Protein AF-0000000084492775 (afdb_homodimer)

Structure (mmCIF, N/CA/C/O backbone):
data_AF-0000000084492775-model_v1
#
loop_
_entity.id
_entity.type
_entity.pdbx_description
1 polymer 'Aminoglycoside phosphotransferase domain-containing protein'
#
loop_
_atom_site.group_PDB
_atom_site.id
_atom_site.type_symbol
_atom_site.label_atom_id
_atom_site.label_alt_id
_atom_site.label_comp_id
_atom_site.label_asym_id
_atom_site.label_entity_id
_atom_site.label_seq_id
_atom_site.pdbx_PDB_ins_code
_atom_site.Cartn_x
_atom_site.Cartn_y
_atom_site.Cartn_z
_atom_site.occupancy
_atom_site.B_iso_or_equiv
_atom_site.auth_seq_id
_atom_site.auth_comp_id
_atom_site.auth_asym_id
_atom_site.auth_atom_id
_atom_site.pdbx_PDB_model_num
ATOM 1 N N . MET A 1 1 ? -4.109 -15.891 -9.891 1 90.5 1 MET A N 1
ATOM 2 C CA . MET A 1 1 ? -3.865 -14.453 -10.023 1 90.5 1 MET A CA 1
ATOM 3 C C . MET A 1 1 ? -4.355 -13.711 -8.789 1 90.5 1 MET A C 1
ATOM 5 O O . MET A 1 1 ? -5.418 -14.023 -8.242 1 90.5 1 MET A O 1
ATOM 9 N N . LEU A 1 2 ? -3.521 -12.734 -8.383 1 96.19 2 LEU A N 1
ATOM 10 C CA . LEU A 1 2 ? -3.924 -11.898 -7.258 1 96.19 2 LEU A CA 1
ATOM 11 C C . LEU A 1 2 ? -5.008 -10.914 -7.676 1 96.19 2 LEU A C 1
ATOM 13 O O . LEU A 1 2 ? -5.168 -10.625 -8.867 1 96.19 2 LEU A O 1
ATOM 17 N N . LYS A 1 3 ? -5.781 -10.477 -6.715 1 97.31 3 LYS A N 1
ATOM 18 C CA . LYS A 1 3 ? -6.645 -9.328 -6.98 1 97.31 3 LYS A CA 1
ATOM 19 C C . LYS A 1 3 ? -5.844 -8.156 -7.531 1 97.31 3 LYS A C 1
ATOM 21 O O . LYS A 1 3 ? -4.703 -7.93 -7.129 1 97.31 3 LYS A O 1
ATOM 26 N N . LEU A 1 4 ? -6.473 -7.348 -8.328 1 97.38 4 LEU A N 1
ATOM 27 C CA . LEU A 1 4 ? -5.797 -6.281 -9.062 1 97.38 4 LEU A CA 1
ATOM 28 C C . LEU A 1 4 ? -5.141 -5.293 -8.102 1 97.38 4 LEU A C 1
ATOM 30 O O . LEU A 1 4 ? -4.086 -4.73 -8.406 1 97.38 4 LEU A O 1
ATOM 34 N N . LYS A 1 5 ? -5.707 -5.078 -6.941 1 97 5 LYS A N 1
ATOM 35 C CA . LYS A 1 5 ? -5.188 -4.109 -5.98 1 97 5 LYS A CA 1
ATOM 36 C C . LYS A 1 5 ? -3.789 -4.5 -5.508 1 97 5 LYS A C 1
ATOM 38 O O . LYS A 1 5 ? -3.031 -3.652 -5.031 1 97 5 LYS A O 1
ATOM 43 N N . TYR A 1 6 ? -3.387 -5.77 -5.695 1 97.75 6 TYR A N 1
ATOM 44 C CA . TYR A 1 6 ? -2.098 -6.258 -5.215 1 97.75 6 TYR A CA 1
ATOM 45 C C . TYR A 1 6 ? -1.066 -6.27 -6.336 1 97.75 6 TYR A C 1
ATOM 47 O O . TYR A 1 6 ? 0.068 -6.711 -6.145 1 97.75 6 TYR A O 1
ATOM 55 N N . LEU A 1 7 ? -1.452 -5.766 -7.52 1 97.56 7 LEU A N 1
ATOM 56 C CA . LEU A 1 7 ? -0.559 -5.855 -8.672 1 97.56 7 LEU A CA 1
ATOM 57 C C . LEU A 1 7 ? 0.325 -4.617 -8.766 1 97.56 7 LEU A C 1
ATOM 59 O O . LEU A 1 7 ? 1.225 -4.555 -9.609 1 97.56 7 LEU A O 1
ATOM 63 N N . PHE A 1 8 ? 0.12 -3.615 -7.875 1 97 8 PHE A N 1
ATOM 64 C CA . PHE A 1 8 ? 0.961 -2.426 -7.863 1 97 8 PHE A CA 1
ATOM 65 C C . PHE A 1 8 ? 2.322 -2.73 -7.246 1 97 8 PHE A C 1
ATOM 67 O O . PHE A 1 8 ? 2.404 -3.395 -6.211 1 97 8 PHE A O 1
ATOM 74 N N . ASP A 1 9 ? 3.393 -2.217 -7.93 1 96.19 9 ASP A N 1
ATOM 75 C CA . ASP A 1 9 ? 4.738 -2.336 -7.379 1 96.19 9 ASP A CA 1
ATOM 76 C C . ASP A 1 9 ? 4.828 -1.68 -6.004 1 96.19 9 ASP A C 1
ATOM 78 O O . ASP A 1 9 ? 4.234 -0.624 -5.773 1 96.19 9 ASP A O 1
ATOM 82 N N . ASN A 1 10 ? 5.473 -2.318 -5.078 1 97.06 10 ASN A N 1
ATOM 83 C CA . ASN A 1 10 ? 5.699 -1.801 -3.732 1 97.06 10 ASN A CA 1
ATOM 84 C C . ASN A 1 10 ? 7.094 -2.15 -3.223 1 97.06 10 ASN A C 1
ATOM 86 O O . ASN A 1 10 ? 7.27 -3.133 -2.498 1 97.06 10 ASN A O 1
ATOM 90 N N . VAL A 1 11 ? 8.016 -1.313 -3.486 1 97 11 VAL A N 1
ATOM 91 C CA . VAL A 1 11 ? 9.422 -1.549 -3.186 1 97 11 VAL A CA 1
ATOM 92 C C . VAL A 1 11 ? 9.633 -1.569 -1.672 1 97 11 VAL A C 1
ATOM 94 O O . VAL A 1 11 ? 10.406 -2.381 -1.156 1 97 11 VAL A O 1
ATOM 97 N N . ASN A 1 12 ? 8.93 -0.691 -0.939 1 97.38 12 ASN A N 1
ATOM 98 C CA . ASN A 1 12 ? 9.055 -0.641 0.513 1 97.38 12 ASN A CA 1
ATOM 99 C C . ASN A 1 12 ? 8.625 -1.954 1.159 1 97.38 12 ASN A C 1
ATOM 101 O O . ASN A 1 12 ? 9.289 -2.451 2.07 1 97.38 12 ASN A O 1
ATOM 105 N N . LEU A 1 13 ? 7.539 -2.473 0.692 1 98.25 13 LEU A N 1
ATOM 106 C CA . LEU A 1 13 ? 7.051 -3.758 1.185 1 98.25 13 LEU A CA 1
ATOM 107 C C . LEU A 1 13 ? 8.055 -4.867 0.896 1 98.25 13 LEU A C 1
ATOM 109 O O . LEU A 1 13 ? 8.398 -5.648 1.785 1 98.25 13 LEU A O 1
ATOM 113 N N . ALA A 1 14 ? 8.523 -4.926 -0.384 1 98.62 14 ALA A N 1
ATOM 114 C CA . ALA A 1 14 ? 9.484 -5.953 -0.783 1 98.62 14 ALA A CA 1
ATOM 115 C C . ALA A 1 14 ? 10.742 -5.895 0.078 1 98.62 14 ALA A C 1
ATOM 117 O O . ALA A 1 14 ? 11.25 -6.93 0.52 1 98.62 14 ALA A O 1
ATOM 118 N N . GLU A 1 15 ? 11.195 -4.695 0.324 1 98.31 15 GLU A N 1
ATOM 119 C CA . GLU A 1 15 ? 12.406 -4.527 1.116 1 98.31 15 GLU A CA 1
ATOM 120 C C . GLU A 1 15 ? 12.195 -4.973 2.559 1 98.31 15 GLU A C 1
ATOM 122 O O . GLU A 1 15 ? 13.062 -5.613 3.152 1 98.31 15 GLU A O 1
ATOM 127 N N . MET A 1 16 ? 11.078 -4.613 3.123 1 98.25 16 MET A N 1
ATOM 128 C CA . MET A 1 16 ? 10.781 -5.016 4.496 1 98.25 16 MET A CA 1
ATOM 129 C C . MET A 1 16 ? 10.719 -6.535 4.617 1 98.25 16 MET A C 1
ATOM 131 O O . MET A 1 16 ? 11.242 -7.105 5.57 1 98.25 16 MET A O 1
ATOM 135 N N . LEU A 1 17 ? 10.094 -7.168 3.65 1 98.75 17 LEU A N 1
ATOM 136 C CA . LEU A 1 17 ? 10.008 -8.625 3.662 1 98.75 17 LEU A CA 1
ATOM 137 C C . LEU A 1 17 ? 11.391 -9.25 3.469 1 98.75 17 LEU A C 1
ATOM 139 O O . LEU A 1 17 ? 11.742 -10.203 4.16 1 98.75 17 LEU A O 1
ATOM 143 N N . LEU A 1 18 ? 12.172 -8.711 2.504 1 98.69 18 LEU A N 1
ATOM 144 C CA . LEU A 1 18 ? 13.5 -9.219 2.201 1 98.69 18 LEU A CA 1
ATOM 145 C C . LEU A 1 18 ? 14.406 -9.156 3.43 1 98.69 18 LEU A C 1
ATOM 147 O O . LEU A 1 18 ? 15.328 -9.953 3.57 1 98.69 18 LEU A O 1
ATOM 151 N N . GLY A 1 19 ? 14.062 -8.203 4.355 1 98.38 19 GLY A N 1
ATOM 152 C CA . GLY A 1 19 ? 14.852 -8.023 5.559 1 98.38 19 GLY A CA 1
ATOM 153 C C . GLY A 1 19 ? 14.938 -9.266 6.418 1 98.38 19 GLY A C 1
ATOM 154 O O . GLY A 1 19 ? 15.789 -9.367 7.301 1 98.38 19 GLY A O 1
ATOM 155 N N . ASN A 1 20 ? 14.117 -10.234 6.199 1 98.62 20 ASN A N 1
ATOM 156 C CA . ASN A 1 20 ? 14.133 -11.492 6.941 1 98.62 20 ASN A CA 1
ATOM 157 C C . ASN A 1 20 ? 15.234 -12.43 6.441 1 98.62 20 ASN A C 1
ATOM 159 O O . ASN A 1 20 ? 15.5 -13.461 7.055 1 98.62 20 ASN A O 1
ATOM 163 N N . TRP A 1 21 ? 15.875 -12.117 5.293 1 98.62 21 TRP A N 1
ATOM 164 C CA . TRP A 1 21 ? 16.969 -12.891 4.715 1 98.62 21 TRP A CA 1
ATOM 165 C C . TRP A 1 21 ? 18.219 -12.031 4.582 1 98.62 21 TRP A C 1
ATOM 167 O O . TRP A 1 21 ? 18.172 -10.812 4.715 1 98.62 21 TRP A O 1
ATOM 177 N N . GLU A 1 22 ? 19.375 -12.727 4.395 1 97.38 22 GLU A N 1
ATOM 178 C CA . GLU A 1 22 ? 20.609 -12.023 4.027 1 97.38 22 GLU A CA 1
ATOM 179 C C . GLU A 1 22 ? 20.562 -11.57 2.568 1 97.38 22 GLU A C 1
ATOM 181 O O . GLU A 1 22 ? 20.078 -12.305 1.702 1 97.38 22 GLU A O 1
ATOM 186 N N . TYR A 1 23 ? 21 -10.367 2.359 1 98.19 23 TYR A N 1
ATOM 187 C CA . TYR A 1 23 ? 21.031 -9.883 0.984 1 98.19 23 TYR A CA 1
ATOM 188 C C . TYR A 1 23 ? 22.062 -8.773 0.82 1 98.19 23 TYR A C 1
ATOM 190 O O . TYR A 1 23 ? 22.484 -8.148 1.801 1 98.19 23 TYR A O 1
ATOM 198 N N . ASP A 1 24 ? 22.516 -8.586 -0.399 1 97.94 24 ASP A N 1
ATOM 199 C CA . ASP A 1 24 ? 23.406 -7.477 -0.746 1 97.94 24 ASP A CA 1
ATOM 200 C C . ASP A 1 24 ? 22.609 -6.172 -0.868 1 97.94 24 ASP A C 1
ATOM 202 O O . ASP A 1 24 ? 21.797 -6.016 -1.776 1 97.94 24 ASP A O 1
ATOM 206 N N . LYS A 1 25 ? 22.938 -5.199 -0.081 1 94.25 25 LYS A N 1
ATOM 207 C CA . LYS A 1 25 ? 22.156 -3.967 0.002 1 94.25 25 LYS A CA 1
ATOM 208 C C . LYS A 1 25 ? 22.047 -3.293 -1.363 1 94.25 25 LYS A C 1
ATOM 210 O O . LYS A 1 25 ? 21.016 -2.719 -1.695 1 94.25 25 LYS A O 1
ATOM 215 N N . GLU A 1 26 ? 23.047 -3.367 -2.141 1 94.69 26 GLU A N 1
ATOM 216 C CA . GLU A 1 26 ? 23.078 -2.717 -3.447 1 94.69 26 GLU A CA 1
ATOM 217 C C . GLU A 1 26 ? 22.141 -3.404 -4.43 1 94.69 26 GLU A C 1
ATOM 219 O O . GLU A 1 26 ? 21.797 -2.834 -5.465 1 94.69 26 GLU A O 1
ATOM 224 N N . SER A 1 27 ? 21.719 -4.598 -4.082 1 95.25 27 SER A N 1
ATOM 225 C CA . SER A 1 27 ? 20.938 -5.383 -5.035 1 95.25 27 SER A CA 1
ATOM 226 C C . SER A 1 27 ? 19.484 -4.945 -5.047 1 95.25 27 SER A C 1
ATOM 228 O O . SER A 1 27 ? 18.688 -5.449 -5.844 1 95.25 27 SER A O 1
ATOM 230 N N . ILE A 1 28 ? 19.109 -3.998 -4.234 1 94.25 28 ILE A N 1
ATOM 231 C CA . ILE A 1 28 ? 17.75 -3.463 -4.207 1 94.25 28 ILE A CA 1
ATOM 232 C C . ILE A 1 28 ? 17.406 -2.85 -5.562 1 94.25 28 ILE A C 1
ATOM 234 O O . ILE A 1 28 ? 16.234 -2.82 -5.961 1 94.25 28 ILE A O 1
ATOM 238 N N . ASP A 1 29 ? 18.391 -2.42 -6.273 1 94.75 29 ASP A N 1
ATOM 239 C CA . ASP A 1 29 ? 18.203 -1.858 -7.609 1 94.75 29 ASP A CA 1
ATOM 240 C C . ASP A 1 29 ? 17.578 -2.883 -8.547 1 94.75 29 ASP A C 1
ATOM 242 O O . ASP A 1 29 ? 16.953 -2.516 -9.547 1 94.75 29 ASP A O 1
ATOM 246 N N . LEU A 1 30 ? 17.703 -4.141 -8.242 1 96.06 30 LEU A N 1
ATOM 247 C CA . LEU A 1 30 ? 17.172 -5.215 -9.078 1 96.06 30 LEU A CA 1
ATOM 248 C C . LEU A 1 30 ? 15.664 -5.336 -8.922 1 96.06 30 LEU A C 1
ATOM 250 O O . LEU A 1 30 ? 15.008 -6.008 -9.719 1 96.06 30 LEU A O 1
ATOM 254 N N . PHE A 1 31 ? 15.086 -4.578 -7.965 1 96.69 31 PHE A N 1
ATOM 255 C CA . PHE A 1 31 ? 13.648 -4.645 -7.727 1 96.69 31 PHE A CA 1
ATOM 256 C C . PHE A 1 31 ? 12.875 -4.09 -8.914 1 96.69 31 PHE A C 1
ATOM 258 O O . PHE A 1 31 ? 11.68 -4.352 -9.062 1 96.69 31 PHE A O 1
ATOM 265 N N . LYS A 1 32 ? 13.578 -3.316 -9.75 1 95.06 32 LYS A N 1
ATOM 266 C CA . LYS A 1 32 ? 12.922 -2.768 -10.93 1 95.06 32 LYS A CA 1
ATOM 267 C C . LYS A 1 32 ? 12.5 -3.877 -11.891 1 95.06 32 LYS A C 1
ATOM 269 O O . LYS A 1 32 ? 11.641 -3.672 -12.75 1 95.06 32 LYS A O 1
ATOM 274 N N . TYR A 1 33 ? 13.008 -5.113 -11.75 1 95.81 33 TYR A N 1
ATOM 275 C CA . TYR A 1 33 ? 12.695 -6.242 -12.617 1 95.81 33 TYR A CA 1
ATOM 276 C C . TYR A 1 33 ? 11.648 -7.145 -11.977 1 95.81 33 TYR A C 1
ATOM 278 O O . TYR A 1 33 ? 11.594 -8.344 -12.266 1 95.81 33 TYR A O 1
ATOM 286 N N . TYR A 1 34 ? 10.828 -6.574 -11.172 1 96.69 34 TYR A N 1
ATOM 287 C CA . TYR A 1 34 ? 9.789 -7.332 -10.484 1 96.69 34 TYR A CA 1
ATOM 288 C C . TYR A 1 34 ? 8.742 -7.836 -11.469 1 96.69 34 TYR A C 1
ATOM 290 O O . TYR A 1 34 ? 8.617 -7.316 -12.578 1 96.69 34 TYR A O 1
ATOM 298 N N . ARG A 1 35 ? 8.031 -8.914 -11.07 1 95.94 35 ARG A N 1
ATOM 299 C CA . ARG A 1 35 ? 6.848 -9.445 -11.734 1 95.94 35 ARG A CA 1
ATOM 300 C C . ARG A 1 35 ? 5.773 -9.812 -10.711 1 95.94 35 ARG A C 1
ATOM 302 O O . ARG A 1 35 ? 6.074 -10.398 -9.672 1 95.94 35 ARG A O 1
ATOM 309 N N . ILE A 1 36 ? 4.543 -9.422 -11.055 1 96.38 36 ILE A N 1
ATOM 310 C CA . ILE A 1 36 ? 3.455 -9.766 -10.141 1 96.38 36 ILE A CA 1
ATOM 311 C C . ILE A 1 36 ? 2.301 -10.383 -10.922 1 96.38 36 ILE A C 1
ATOM 313 O O . ILE A 1 36 ? 1.836 -9.812 -11.914 1 96.38 36 ILE A O 1
ATOM 317 N N . SER A 1 37 ? 1.854 -11.516 -10.5 1 94.75 37 SER A N 1
ATOM 318 C CA . SER A 1 37 ? 0.675 -12.211 -11 1 94.75 37 SER A CA 1
ATOM 319 C C . SER A 1 37 ? -0.037 -12.969 -9.883 1 94.75 37 SER A C 1
ATOM 321 O O . SER A 1 37 ? -0.716 -12.359 -9.047 1 94.75 37 SER A O 1
ATOM 323 N N . SER A 1 38 ? 0.322 -14.281 -9.734 1 95.5 38 SER A N 1
ATOM 324 C CA . SER A 1 38 ? -0.216 -15.023 -8.602 1 95.5 38 SER A CA 1
ATOM 325 C C . SER A 1 38 ? 0.581 -14.742 -7.328 1 95.5 38 SER A C 1
ATOM 327 O O . SER A 1 38 ? 0.081 -14.938 -6.219 1 95.5 38 SER A O 1
ATOM 329 N N . ASN A 1 39 ? 1.791 -14.375 -7.531 1 97.56 39 ASN A N 1
ATOM 330 C CA . ASN A 1 39 ? 2.715 -13.891 -6.512 1 97.56 39 ASN A CA 1
ATOM 331 C C . ASN A 1 39 ? 3.52 -12.695 -7.004 1 97.56 39 ASN A C 1
ATOM 333 O O . ASN A 1 39 ? 3.617 -12.461 -8.211 1 97.56 39 ASN A O 1
ATOM 337 N N . ALA A 1 40 ? 3.969 -11.953 -6.062 1 98.5 40 ALA A N 1
ATOM 338 C CA . ALA A 1 40 ? 4.988 -10.961 -6.395 1 98.5 40 ALA A CA 1
ATOM 339 C C . ALA A 1 40 ? 6.387 -11.57 -6.332 1 98.5 40 ALA A C 1
ATOM 341 O O . ALA A 1 40 ? 6.734 -12.242 -5.363 1 98.5 40 ALA A O 1
ATOM 342 N N . ILE A 1 41 ? 7.117 -11.328 -7.383 1 98.38 41 ILE A N 1
ATOM 343 C CA . ILE A 1 41 ? 8.477 -11.852 -7.457 1 98.38 41 ILE A CA 1
ATOM 344 C C . ILE A 1 41 ? 9.461 -10.695 -7.656 1 98.38 41 ILE A C 1
ATOM 346 O O . ILE A 1 41 ? 9.344 -9.93 -8.617 1 98.38 41 ILE A O 1
ATOM 350 N N . TYR A 1 42 ? 10.414 -10.578 -6.734 1 98.62 42 TYR A N 1
ATOM 351 C CA . TYR A 1 42 ? 11.445 -9.547 -6.801 1 98.62 42 TYR A CA 1
ATOM 352 C C . TYR A 1 42 ? 12.836 -10.172 -6.777 1 98.62 42 TYR A C 1
ATOM 354 O O . TYR A 1 42 ? 13.219 -10.828 -5.805 1 98.62 42 TYR A O 1
ATOM 362 N N . PRO A 1 43 ? 13.672 -9.977 -7.812 1 98.5 43 PRO A N 1
ATOM 363 C CA . PRO A 1 43 ? 15.039 -10.492 -7.793 1 98.5 43 PRO A CA 1
ATOM 364 C C . PRO A 1 43 ? 15.969 -9.664 -6.906 1 98.5 43 PRO A C 1
ATOM 366 O O . PRO A 1 43 ? 15.781 -8.453 -6.773 1 98.5 43 PRO A O 1
ATOM 369 N N . PHE A 1 44 ? 16.875 -10.32 -6.328 1 98.5 44 PHE A N 1
ATOM 370 C CA . PHE A 1 44 ? 17.922 -9.688 -5.547 1 98.5 44 PHE A CA 1
ATOM 371 C C . PHE A 1 44 ? 19.188 -10.555 -5.531 1 98.5 44 PHE A C 1
ATOM 373 O O . PHE A 1 44 ? 19.219 -11.609 -6.172 1 98.5 44 PHE A O 1
ATOM 380 N N . GLN A 1 45 ? 20.25 -10.07 -4.891 1 98.5 45 GLN A N 1
ATOM 381 C CA . GLN A 1 45 ? 21.469 -10.852 -4.777 1 98.5 45 GLN A CA 1
ATOM 382 C C . GLN A 1 45 ? 21.859 -11.07 -3.314 1 98.5 45 GLN A C 1
ATOM 384 O O . GLN A 1 45 ? 21.625 -10.195 -2.473 1 98.5 45 GLN A O 1
ATOM 389 N N . ALA A 1 46 ? 22.281 -12.156 -3.023 1 97.81 46 ALA A N 1
ATOM 390 C CA . ALA A 1 46 ? 22.922 -12.508 -1.758 1 97.81 46 ALA A CA 1
ATOM 391 C C . ALA A 1 46 ? 24.297 -13.141 -1.993 1 97.81 46 ALA A C 1
ATOM 393 O O . ALA A 1 46 ? 24.391 -14.211 -2.598 1 97.81 46 ALA A O 1
ATOM 394 N N . ARG A 1 47 ? 25.422 -12.516 -1.549 1 96.25 47 ARG A N 1
ATOM 395 C CA . ARG A 1 47 ? 26.797 -12.953 -1.761 1 96.25 47 ARG A CA 1
ATOM 396 C C . ARG A 1 47 ? 27.094 -13.117 -3.246 1 96.25 47 ARG A C 1
ATOM 398 O O . ARG A 1 47 ? 27.641 -14.141 -3.666 1 96.25 47 ARG A O 1
ATOM 405 N N . GLY A 1 48 ? 26.422 -12.242 -4.004 1 96 48 GLY A N 1
ATOM 406 C CA . GLY A 1 48 ? 26.703 -12.188 -5.43 1 96 48 GLY A CA 1
ATOM 407 C C . GLY A 1 48 ? 25.844 -13.125 -6.25 1 96 48 GLY A C 1
ATOM 408 O O . GLY A 1 48 ? 25.938 -13.148 -7.477 1 96 48 GLY A O 1
ATOM 409 N N . LYS A 1 49 ? 25.016 -13.875 -5.645 1 97.12 49 LYS A N 1
ATOM 410 C CA . LYS A 1 49 ? 24.172 -14.82 -6.363 1 97.12 49 LYS A CA 1
ATOM 411 C C . LYS A 1 49 ? 22.719 -14.328 -6.418 1 97.12 49 LYS A C 1
ATOM 413 O O . LYS A 1 49 ? 22.188 -13.836 -5.422 1 97.12 49 LYS A O 1
ATOM 418 N N . THR A 1 50 ? 22.172 -14.523 -7.578 1 97.25 50 THR A N 1
ATOM 419 C CA . THR A 1 50 ? 20.797 -14.055 -7.777 1 97.25 50 THR A CA 1
ATOM 420 C C . THR A 1 50 ? 19.797 -14.992 -7.105 1 97.25 50 THR A C 1
ATOM 422 O O . THR A 1 50 ? 19.906 -16.219 -7.23 1 97.25 50 THR A O 1
ATOM 425 N N . GLN A 1 51 ? 18.922 -14.414 -6.379 1 98.25 51 GLN A N 1
ATOM 426 C CA . GLN A 1 51 ? 17.812 -15.102 -5.723 1 98.25 51 GLN A CA 1
ATOM 427 C C . GLN A 1 51 ? 16.484 -14.375 -5.965 1 98.25 51 GLN A C 1
ATOM 429 O O . GLN A 1 51 ? 16.469 -13.273 -6.516 1 98.25 51 GLN A O 1
ATOM 434 N N . MET A 1 52 ? 15.383 -15.047 -5.707 1 98.44 52 MET A N 1
ATOM 435 C CA . MET A 1 52 ? 14.055 -14.508 -5.973 1 98.44 52 MET A CA 1
ATOM 436 C C . MET A 1 52 ? 13.234 -14.438 -4.691 1 98.44 52 MET A C 1
ATOM 438 O O . MET A 1 52 ? 13 -15.453 -4.043 1 98.44 52 MET A O 1
ATOM 442 N N . LEU A 1 53 ? 12.828 -13.219 -4.328 1 98.81 53 LEU A N 1
ATOM 443 C CA . LEU A 1 53 ? 11.859 -13.039 -3.256 1 98.81 53 LEU A CA 1
ATOM 444 C C . LEU A 1 53 ? 10.438 -13.211 -3.781 1 98.81 53 LEU A C 1
ATOM 446 O O . LEU A 1 53 ? 10.031 -12.523 -4.723 1 98.81 53 LEU A O 1
ATOM 450 N N . ARG A 1 54 ? 9.727 -14.148 -3.258 1 98.81 54 ARG A N 1
ATOM 451 C CA . ARG A 1 54 ? 8.32 -14.375 -3.596 1 98.81 54 ARG A CA 1
ATOM 452 C C . ARG A 1 54 ? 7.414 -14.07 -2.408 1 98.81 54 ARG A C 1
ATOM 454 O O . ARG A 1 54 ? 7.672 -14.523 -1.293 1 98.81 54 ARG A O 1
ATOM 461 N N . PHE A 1 55 ? 6.402 -13.227 -2.637 1 98.81 55 PHE A N 1
ATOM 462 C CA . PHE A 1 55 ? 5.484 -13 -1.528 1 98.81 55 PHE A CA 1
ATOM 463 C C . PHE A 1 55 ? 4.07 -12.742 -2.041 1 98.81 55 PHE A C 1
ATOM 465 O O . PHE A 1 55 ? 3.879 -12.43 -3.217 1 98.81 55 PHE A O 1
ATOM 472 N N . SER A 1 56 ? 3.088 -12.938 -1.205 1 98.69 56 SER A N 1
ATOM 473 C CA . SER A 1 56 ? 1.67 -12.711 -1.472 1 98.69 56 SER A CA 1
ATOM 474 C C . SER A 1 56 ? 0.916 -12.359 -0.194 1 98.69 56 SER A C 1
ATOM 476 O O . SER A 1 56 ? 1.325 -12.75 0.902 1 98.69 56 SER A O 1
ATOM 478 N N . PRO A 1 57 ? -0.152 -11.602 -0.352 1 98.38 57 PRO A N 1
ATOM 479 C CA . PRO A 1 57 ? -0.975 -11.352 0.834 1 98.38 57 PRO A CA 1
ATOM 480 C C . PRO A 1 57 ? -1.556 -12.633 1.429 1 98.38 57 PRO A C 1
ATOM 482 O O . PRO A 1 57 ? -1.976 -13.523 0.689 1 98.38 57 PRO A O 1
ATOM 485 N N . LYS A 1 58 ? -1.598 -12.688 2.74 1 97.88 58 LYS A N 1
ATOM 486 C CA . LYS A 1 58 ? -2.123 -13.859 3.432 1 97.88 58 LYS A CA 1
ATOM 487 C C . LYS A 1 58 ? -3.57 -14.133 3.029 1 97.88 58 LYS A C 1
ATOM 489 O O . LYS A 1 58 ? -4.004 -15.289 2.994 1 97.88 58 LYS A O 1
ATOM 494 N N . SER A 1 59 ? -4.246 -13.094 2.703 1 96.5 59 SER A N 1
ATOM 495 C CA . SER A 1 59 ? -5.668 -13.211 2.385 1 96.5 59 SER A CA 1
ATOM 496 C C . SER A 1 59 ? -5.875 -13.891 1.035 1 96.5 59 SER A C 1
ATOM 498 O O . SER A 1 59 ? -6.984 -14.32 0.714 1 96.5 59 SER A O 1
ATOM 500 N N . GLU A 1 60 ? -4.82 -14 0.242 1 97.19 60 GLU A N 1
ATOM 501 C CA . GLU A 1 60 ? -4.941 -14.516 -1.119 1 97.19 60 GLU A CA 1
ATOM 502 C C . GLU A 1 60 ? -4.445 -15.953 -1.212 1 97.19 60 GLU A C 1
ATOM 504 O O . GLU A 1 60 ? -4.496 -16.562 -2.281 1 97.19 60 GLU A O 1
ATOM 509 N N . LYS A 1 61 ? -3.939 -16.5 -0.123 1 97.06 61 LYS A N 1
ATOM 510 C CA . LYS A 1 61 ? -3.311 -17.812 -0.164 1 97.06 61 LYS A CA 1
ATOM 511 C C . LYS A 1 61 ? -3.742 -18.672 1.025 1 97.06 61 LYS A C 1
ATOM 513 O O . LYS A 1 61 ? -4.199 -18.141 2.043 1 97.06 61 LYS A O 1
ATOM 518 N N . TRP A 1 62 ? -3.605 -19.922 0.875 1 95.5 62 TRP A N 1
ATOM 519 C CA . TRP A 1 62 ? -3.723 -20.875 1.974 1 95.5 62 TRP A CA 1
ATOM 520 C C . TRP A 1 62 ? -2.348 -21.328 2.455 1 95.5 62 TRP A C 1
ATOM 522 O O . TRP A 1 62 ? -1.557 -21.875 1.679 1 95.5 62 TRP A O 1
ATOM 532 N N . GLN A 1 63 ? -2.125 -21.156 3.658 1 96.94 63 GLN A N 1
ATOM 533 C CA . GLN A 1 63 ? -0.816 -21.453 4.23 1 96.94 63 GLN A CA 1
ATOM 534 C C . GLN A 1 63 ? -0.442 -22.922 4.008 1 96.94 63 GLN A C 1
ATOM 536 O O . GLN A 1 63 ? 0.695 -23.219 3.641 1 96.94 63 GLN A O 1
ATOM 541 N N . ASP A 1 64 ? -1.403 -23.781 4.199 1 96.62 64 ASP A N 1
ATOM 542 C CA . ASP A 1 64 ? -1.144 -25.203 4.059 1 96.62 64 ASP A CA 1
ATOM 543 C C . ASP A 1 64 ? -0.698 -25.547 2.637 1 96.62 64 ASP A C 1
ATOM 545 O O . ASP A 1 64 ? 0.151 -26.422 2.438 1 96.62 64 ASP A O 1
ATOM 549 N N . ASN A 1 65 ? -1.258 -24.906 1.708 1 97.75 65 ASN A N 1
ATOM 550 C CA . ASN A 1 65 ? -0.869 -25.141 0.32 1 97.75 65 ASN A CA 1
ATOM 551 C C . ASN A 1 65 ? 0.566 -24.688 0.059 1 97.75 65 ASN A C 1
ATOM 553 O O . ASN A 1 65 ? 1.303 -25.359 -0.676 1 97.75 65 ASN A O 1
ATOM 557 N N . ILE A 1 66 ? 0.931 -23.578 0.633 1 98.25 66 ILE A N 1
ATOM 558 C CA . ILE A 1 66 ? 2.289 -23.078 0.446 1 98.25 66 ILE A CA 1
ATOM 559 C C . ILE A 1 66 ? 3.285 -24.047 1.089 1 98.25 66 ILE A C 1
ATOM 561 O O . ILE A 1 66 ? 4.281 -24.422 0.467 1 98.25 66 ILE A O 1
ATOM 565 N N . LEU A 1 67 ? 2.973 -24.438 2.285 1 98 67 LEU A N 1
ATOM 566 C CA . LEU A 1 67 ? 3.861 -25.344 3.004 1 98 67 LEU A CA 1
ATOM 567 C C . LEU A 1 67 ? 3.98 -26.688 2.275 1 98 67 LEU A C 1
ATOM 569 O O . LEU A 1 67 ? 5.066 -27.266 2.209 1 98 67 LEU A O 1
ATOM 573 N N . ALA A 1 68 ? 2.887 -27.141 1.762 1 98.12 68 ALA A N 1
ATOM 574 C CA . ALA A 1 68 ? 2.898 -28.391 1.002 1 98.12 68 ALA A CA 1
ATOM 575 C C . ALA A 1 68 ? 3.754 -28.25 -0.254 1 98.12 68 ALA A C 1
ATOM 577 O O . ALA A 1 68 ? 4.434 -29.203 -0.652 1 98.12 68 ALA A O 1
ATOM 578 N N . GLU A 1 69 ? 3.641 -27.125 -0.912 1 98.19 69 GLU A N 1
ATOM 579 C CA . GLU A 1 69 ? 4.504 -26.844 -2.057 1 98.19 69 GLU A CA 1
ATOM 580 C C . GLU A 1 69 ? 5.977 -26.984 -1.682 1 98.19 69 GLU A C 1
ATOM 582 O O . GLU A 1 69 ? 6.742 -27.656 -2.371 1 98.19 69 GLU A O 1
ATOM 587 N N . LEU A 1 70 ? 6.363 -26.359 -0.622 1 98.12 70 LEU A N 1
ATOM 588 C CA . LEU A 1 70 ? 7.754 -26.359 -0.186 1 98.12 70 LEU A CA 1
ATOM 589 C C . LEU A 1 70 ? 8.211 -27.75 0.201 1 98.12 70 LEU A C 1
ATOM 591 O O . LEU A 1 70 ? 9.352 -28.141 -0.09 1 98.12 70 LEU A O 1
ATOM 595 N N . GLU A 1 71 ? 7.332 -28.484 0.842 1 98 71 GLU A N 1
ATOM 596 C CA . GLU A 1 71 ? 7.641 -29.859 1.216 1 98 71 GLU A CA 1
ATOM 597 C C . GLU A 1 71 ? 7.887 -30.719 -0.017 1 98 71 GLU A C 1
ATOM 599 O O . GLU A 1 71 ? 8.812 -31.531 -0.038 1 98 71 GLU A O 1
ATOM 604 N N . PHE A 1 72 ? 7.086 -30.562 -0.998 1 98.31 72 PHE A N 1
ATOM 605 C CA . PHE A 1 72 ? 7.223 -31.328 -2.229 1 98.31 72 PHE A CA 1
ATOM 606 C C . PHE A 1 72 ? 8.531 -30.984 -2.939 1 98.31 72 PHE A C 1
ATOM 608 O O . PHE A 1 72 ? 9.219 -31.875 -3.439 1 98.31 72 PHE A O 1
ATOM 615 N N . ILE A 1 73 ? 8.828 -29.688 -3.004 1 98.19 73 ILE A N 1
ATOM 616 C CA . ILE A 1 73 ? 10.078 -29.234 -3.611 1 98.19 73 ILE A CA 1
ATOM 617 C C . ILE A 1 73 ? 11.266 -29.875 -2.906 1 98.19 73 ILE A C 1
ATOM 619 O O . ILE A 1 73 ? 12.195 -30.359 -3.561 1 98.19 73 ILE A O 1
ATOM 623 N N . THR A 1 74 ? 11.203 -29.922 -1.624 1 97.25 74 THR A N 1
ATOM 624 C CA . THR A 1 74 ? 12.266 -30.547 -0.84 1 97.25 74 THR A CA 1
ATOM 625 C C . THR A 1 74 ? 12.391 -32.031 -1.186 1 97.25 74 THR A C 1
ATOM 627 O O . THR A 1 74 ? 13.5 -32.531 -1.375 1 97.25 74 THR A O 1
ATOM 630 N N . TYR A 1 75 ? 11.336 -32.719 -1.253 1 98.12 75 TYR A N 1
ATOM 631 C CA . TYR A 1 75 ? 11.312 -34.125 -1.633 1 98.12 75 TYR A CA 1
ATOM 632 C C . TYR A 1 75 ? 11.961 -34.312 -2.994 1 98.12 75 TYR A C 1
ATOM 634 O O . TYR A 1 75 ? 12.836 -35.188 -3.146 1 98.12 75 TYR A O 1
ATOM 642 N N . LEU A 1 76 ? 11.539 -33.5 -3.988 1 98.5 76 LEU A N 1
ATOM 643 C CA . LEU A 1 76 ? 12.078 -33.625 -5.34 1 98.5 76 LEU A CA 1
ATOM 644 C C . LEU A 1 76 ? 13.586 -33.438 -5.344 1 98.5 76 LEU A C 1
ATOM 646 O O . LEU A 1 76 ? 14.305 -34.156 -6.062 1 98.5 76 LEU A O 1
ATOM 650 N N . ARG A 1 77 ? 14.023 -32.562 -4.52 1 97.5 77 ARG A N 1
ATOM 651 C CA . ARG A 1 77 ? 15.461 -32.312 -4.422 1 97.5 77 ARG A CA 1
ATOM 652 C C . ARG A 1 77 ? 16.203 -33.531 -3.889 1 97.5 77 ARG A C 1
ATOM 654 O O . ARG A 1 77 ? 17.281 -33.875 -4.363 1 97.5 77 ARG A O 1
ATOM 661 N N . THR A 1 78 ? 15.633 -34.156 -2.918 1 97.38 78 THR A N 1
ATOM 662 C CA . THR A 1 78 ? 16.266 -35.344 -2.359 1 97.38 78 THR A CA 1
ATOM 663 C C . THR A 1 78 ? 16.375 -36.438 -3.416 1 97.38 78 THR A C 1
ATOM 665 O O . THR A 1 78 ? 17.25 -37.312 -3.322 1 97.38 78 THR A O 1
ATOM 668 N N . LYS A 1 79 ? 15.547 -36.406 -4.402 1 97.94 79 LYS A N 1
ATOM 669 C CA . LYS A 1 79 ? 15.555 -37.406 -5.477 1 97.94 79 LYS A CA 1
ATOM 670 C C . LYS A 1 79 ? 16.375 -36.906 -6.672 1 97.94 79 LYS A C 1
ATOM 672 O O . LYS A 1 79 ? 16.312 -37.5 -7.75 1 97.94 79 LYS A O 1
ATOM 677 N N . LYS A 1 80 ? 17 -35.781 -6.543 1 96.88 80 LYS A N 1
ATOM 678 C CA . LYS A 1 80 ? 17.906 -35.156 -7.527 1 96.88 80 LYS A CA 1
ATOM 679 C C . LYS A 1 80 ? 17.141 -34.75 -8.773 1 96.88 80 LYS A C 1
ATOM 681 O O . LYS A 1 80 ? 17.672 -34.781 -9.883 1 96.88 80 LYS A O 1
ATOM 686 N N . TYR A 1 81 ? 15.867 -34.5 -8.57 1 98 81 TYR A N 1
ATOM 687 C CA . TYR A 1 81 ? 15.078 -33.875 -9.641 1 98 81 TYR A CA 1
ATOM 688 C C . TYR A 1 81 ? 15.422 -32.406 -9.789 1 98 81 TYR A C 1
ATOM 690 O O . TYR A 1 81 ? 15.695 -31.719 -8.797 1 98 81 TYR A O 1
ATOM 698 N N . GLY A 1 82 ? 15.492 -31.906 -11.047 1 97.5 82 GLY A N 1
ATOM 699 C CA . GLY A 1 82 ? 15.773 -30.5 -11.297 1 97.5 82 GLY A CA 1
ATOM 700 C C . GLY A 1 82 ? 14.641 -29.578 -10.875 1 97.5 82 GLY A C 1
ATOM 701 O O . GLY A 1 82 ? 13.633 -29.469 -11.57 1 97.5 82 GLY A O 1
ATOM 702 N N . VAL A 1 83 ? 14.797 -28.891 -9.773 1 97.88 83 VAL A N 1
ATOM 703 C CA . VAL A 1 83 ? 13.766 -28 -9.234 1 97.88 83 VAL A CA 1
ATOM 704 C C . VAL A 1 83 ? 14.422 -26.875 -8.445 1 97.88 83 VAL A C 1
ATOM 706 O O . VAL A 1 83 ? 15.609 -26.953 -8.102 1 97.88 83 VAL A O 1
ATOM 709 N N . LEU A 1 84 ? 13.695 -25.844 -8.227 1 97.12 84 LEU A N 1
ATOM 710 C CA . LEU A 1 84 ? 14.242 -24.719 -7.477 1 97.12 84 LEU A CA 1
ATOM 711 C C . LEU A 1 84 ? 14.461 -25.078 -6.016 1 97.12 84 LEU A C 1
ATOM 713 O O . LEU A 1 84 ? 13.867 -26.047 -5.52 1 97.12 84 LEU A O 1
ATOM 717 N N . GLU A 1 85 ? 15.281 -24.281 -5.398 1 97.38 85 GLU A N 1
ATOM 718 C CA . GLU A 1 85 ? 15.672 -24.516 -4.012 1 97.38 85 GLU A CA 1
ATOM 719 C C . GLU A 1 85 ? 15.297 -23.328 -3.127 1 97.38 85 GLU A C 1
ATOM 721 O O . GLU A 1 85 ? 15.562 -22.172 -3.479 1 97.38 85 GLU A O 1
ATOM 726 N N . THR A 1 86 ? 14.727 -23.656 -2.027 1 97.81 86 THR A N 1
ATOM 727 C CA . THR A 1 86 ? 14.359 -22.609 -1.08 1 97.81 86 THR A CA 1
ATOM 728 C C . THR A 1 86 ? 15.578 -22.156 -0.271 1 97.81 86 THR A C 1
ATOM 730 O O . THR A 1 86 ? 16.5 -22.938 -0.042 1 97.81 86 THR A O 1
ATOM 733 N N . VAL A 1 87 ? 15.562 -20.875 0.096 1 98.25 87 VAL A N 1
ATOM 734 C CA . VAL A 1 87 ? 16.547 -20.312 1.008 1 98.25 87 VAL A CA 1
ATOM 735 C C . VAL A 1 87 ? 15.906 -20.016 2.355 1 98.25 87 VAL A C 1
ATOM 737 O O . VAL A 1 87 ? 14.891 -19.312 2.42 1 98.25 87 VAL A O 1
ATOM 740 N N . VAL A 1 88 ? 16.469 -20.484 3.428 1 98.06 88 VAL A N 1
ATOM 741 C CA . VAL A 1 88 ? 15.867 -20.266 4.742 1 98.06 88 VAL A CA 1
ATOM 742 C C . VAL A 1 88 ? 16.141 -18.828 5.203 1 98.06 88 VAL A C 1
ATOM 744 O O . VAL A 1 88 ? 17.156 -18.25 4.836 1 98.06 88 VAL A O 1
ATOM 747 N N . SER A 1 89 ? 15.273 -18.344 5.934 1 98.44 89 SER A N 1
ATOM 748 C CA . SER A 1 89 ? 15.422 -17 6.512 1 98.44 89 SER A CA 1
ATOM 749 C C . SER A 1 89 ? 16.5 -16.984 7.586 1 98.44 89 SER A C 1
ATOM 751 O O . SER A 1 89 ? 17.078 -18.016 7.914 1 98.44 89 SER A O 1
ATOM 753 N N . LYS A 1 90 ? 16.766 -15.758 8.117 1 98.06 90 LYS A N 1
ATOM 754 C CA . LYS A 1 90 ? 17.719 -15.594 9.211 1 98.06 90 LYS A CA 1
ATOM 755 C C . LYS A 1 90 ? 17.297 -16.422 10.422 1 98.06 90 LYS A C 1
ATOM 757 O O . LYS A 1 90 ? 18.156 -16.906 11.18 1 98.06 90 LYS A O 1
ATOM 762 N N . ASN A 1 91 ? 16.062 -16.703 10.602 1 97.44 91 ASN A N 1
ATOM 763 C CA . ASN A 1 91 ? 15.539 -17.469 11.727 1 97.44 91 ASN A CA 1
ATOM 764 C C . ASN A 1 91 ? 15.336 -18.938 11.344 1 97.44 91 ASN A C 1
ATOM 766 O O . ASN A 1 91 ? 14.688 -19.688 12.078 1 97.44 91 ASN A O 1
ATOM 770 N N . GLY A 1 92 ? 15.664 -19.297 10.125 1 97.62 92 GLY A N 1
ATOM 771 C CA . GLY A 1 92 ? 15.672 -20.703 9.719 1 97.62 92 GLY A CA 1
ATOM 772 C C . GLY A 1 92 ? 14.352 -21.156 9.117 1 97.62 92 GLY A C 1
ATOM 773 O O . GLY A 1 92 ? 14.094 -22.344 9.008 1 97.62 92 GLY A O 1
ATOM 774 N N . GLU A 1 93 ? 13.57 -20.219 8.75 1 97.19 93 GLU A N 1
ATOM 775 C CA . GLU A 1 93 ? 12.25 -20.578 8.227 1 97.19 93 GLU A CA 1
ATOM 776 C C . GLU A 1 93 ? 12.234 -20.516 6.699 1 97.19 93 GLU A C 1
ATOM 778 O O . GLU A 1 93 ? 12.82 -19.625 6.098 1 97.19 93 GLU A O 1
ATOM 783 N N . GLU A 1 94 ? 11.523 -21.484 6.078 1 97.44 94 GLU A N 1
ATOM 784 C CA . GLU A 1 94 ? 11.359 -21.469 4.629 1 97.44 94 GLU A CA 1
ATOM 785 C C . GLU A 1 94 ? 10.219 -20.547 4.215 1 97.44 94 GLU A C 1
ATOM 787 O O . GLU A 1 94 ? 10.227 -20 3.105 1 97.44 94 GLU A O 1
ATOM 792 N N . LEU A 1 95 ? 9.25 -20.453 5.023 1 98.5 95 LEU A N 1
ATOM 793 C CA . LEU A 1 95 ? 8.117 -19.562 4.832 1 98.5 95 LEU A CA 1
ATOM 794 C C . LEU A 1 95 ? 8 -18.562 5.984 1 98.5 95 LEU A C 1
ATOM 796 O O . LEU A 1 95 ? 7.871 -18.969 7.145 1 98.5 95 LEU A O 1
ATOM 800 N N . VAL A 1 96 ? 8.078 -17.312 5.629 1 98.62 96 VAL A N 1
ATOM 801 C CA . VAL A 1 96 ? 7.949 -16.266 6.641 1 98.62 96 VAL A CA 1
ATOM 802 C C . VAL A 1 96 ? 6.539 -15.672 6.594 1 98.62 96 VAL A C 1
ATOM 804 O O . VAL A 1 96 ? 6.016 -15.383 5.516 1 98.62 96 VAL A O 1
ATOM 807 N N . GLU A 1 97 ? 5.898 -15.633 7.703 1 98.25 97 GLU A N 1
ATOM 808 C CA . GLU A 1 97 ? 4.68 -14.844 7.891 1 98.25 97 GLU A CA 1
ATOM 809 C C . GLU A 1 97 ? 4.988 -13.492 8.523 1 98.25 97 GLU A C 1
ATOM 811 O O . GLU A 1 97 ? 5.445 -13.422 9.664 1 98.25 97 GLU A O 1
ATOM 816 N N . ALA A 1 98 ? 4.746 -12.414 7.793 1 98.12 98 ALA A N 1
ATOM 817 C CA . ALA A 1 98 ? 5.168 -11.086 8.25 1 98.12 98 ALA A CA 1
ATOM 818 C C . ALA A 1 98 ? 3.979 -10.141 8.359 1 98.12 98 ALA A C 1
ATOM 820 O O . ALA A 1 98 ? 3.123 -10.102 7.469 1 98.12 98 ALA A O 1
ATOM 821 N N . GLN A 1 99 ? 3.918 -9.469 9.492 1 97.75 99 GLN A N 1
ATOM 822 C CA . GLN A 1 99 ? 3.029 -8.32 9.617 1 97.75 99 GLN A CA 1
ATOM 823 C C . GLN A 1 99 ? 3.697 -7.047 9.102 1 97.75 99 GLN A C 1
ATOM 825 O O . GLN A 1 99 ? 4.84 -6.75 9.453 1 97.75 99 GLN A O 1
ATOM 830 N N . THR A 1 100 ? 3.035 -6.316 8.18 1 98.19 100 THR A N 1
ATOM 831 C CA . THR A 1 100 ? 3.602 -5.121 7.566 1 98.19 100 THR A CA 1
ATOM 832 C C . THR A 1 100 ? 2.596 -3.977 7.586 1 98.19 100 THR A C 1
ATOM 834 O O . THR A 1 100 ? 1.416 -4.184 7.883 1 98.19 100 THR A O 1
ATOM 837 N N . PRO A 1 101 ? 3.064 -2.727 7.277 1 96.88 101 PRO A N 1
ATOM 838 C CA . PRO A 1 101 ? 2.135 -1.602 7.156 1 96.88 101 PRO A CA 1
ATOM 839 C C . PRO A 1 101 ? 1.054 -1.839 6.105 1 96.88 101 PRO A C 1
ATOM 841 O O . PRO A 1 101 ? 0.002 -1.196 6.137 1 96.88 101 PRO A O 1
ATOM 844 N N . TRP A 1 102 ? 1.257 -2.768 5.168 1 97.44 102 TRP A N 1
ATOM 845 C CA . TRP A 1 102 ? 0.343 -2.99 4.055 1 97.44 102 TRP A CA 1
ATOM 846 C C . TRP A 1 102 ? -0.486 -4.25 4.273 1 97.44 102 TRP A C 1
ATOM 848 O O . TRP A 1 102 ? -1.174 -4.715 3.359 1 97.44 102 TRP A O 1
ATOM 858 N N . GLY A 1 103 ? -0.392 -4.832 5.488 1 97 103 GLY A N 1
ATOM 859 C CA . GLY A 1 103 ? -1.106 -6.059 5.805 1 97 103 GLY A CA 1
ATOM 860 C C . GLY A 1 103 ? -0.184 -7.23 6.086 1 97 103 GLY A C 1
ATOM 861 O O . GLY A 1 103 ? 1.025 -7.051 6.246 1 97 103 GLY A O 1
ATOM 862 N N . ASP A 1 104 ? -0.795 -8.391 6.184 1 98.25 104 ASP A N 1
ATOM 863 C CA . ASP A 1 104 ? -0.045 -9.609 6.469 1 98.25 104 ASP A CA 1
ATOM 864 C C . ASP A 1 104 ? 0.339 -10.336 5.18 1 98.25 104 ASP A C 1
ATOM 866 O O . ASP A 1 104 ? -0.477 -10.453 4.262 1 98.25 104 ASP A O 1
ATOM 870 N N . TYR A 1 105 ? 1.593 -10.828 5.18 1 98.81 105 TYR A N 1
ATOM 871 C CA . TYR A 1 105 ? 2.096 -11.438 3.953 1 98.81 105 TYR A CA 1
ATOM 872 C C . TYR A 1 105 ? 2.818 -12.742 4.25 1 98.81 105 TYR A C 1
ATOM 874 O O . TYR A 1 105 ? 3.363 -12.922 5.344 1 98.81 105 TYR A O 1
ATOM 882 N N . PHE A 1 106 ? 2.779 -13.68 3.271 1 98.81 106 PHE A N 1
ATOM 883 C CA . PHE A 1 106 ? 3.695 -14.812 3.186 1 98.81 106 PHE A CA 1
ATOM 884 C C . PHE A 1 106 ? 4.867 -14.492 2.268 1 98.81 106 PHE A C 1
ATOM 886 O O . PHE A 1 106 ? 4.688 -13.883 1.214 1 98.81 106 PHE A O 1
ATOM 893 N N . ALA A 1 107 ? 6.031 -14.906 2.684 1 98.81 107 ALA A N 1
ATOM 894 C CA . ALA A 1 107 ? 7.203 -14.664 1.846 1 98.81 107 ALA A CA 1
ATOM 895 C C . ALA A 1 107 ? 8.156 -15.859 1.871 1 98.81 107 ALA A C 1
ATOM 897 O O . ALA A 1 107 ? 8.32 -16.5 2.908 1 98.81 107 ALA A O 1
ATOM 898 N N . SER A 1 108 ? 8.742 -16.156 0.768 1 98.81 108 SER A N 1
ATOM 899 C CA . SER A 1 108 ? 9.773 -17.172 0.594 1 98.81 108 SER A CA 1
ATOM 900 C C . SER A 1 108 ? 10.852 -16.703 -0.379 1 98.81 108 SER A C 1
ATOM 902 O O . SER A 1 108 ? 10.625 -15.781 -1.164 1 98.81 108 SER A O 1
ATOM 904 N N . VAL A 1 109 ? 11.969 -17.297 -0.287 1 98.81 109 VAL A N 1
ATOM 905 C CA . VAL A 1 109 ? 13.062 -16.984 -1.199 1 98.81 109 VAL A CA 1
ATOM 906 C C . VAL A 1 109 ? 13.555 -18.266 -1.869 1 98.81 109 VAL A C 1
ATOM 908 O O . VAL A 1 109 ? 13.641 -19.312 -1.229 1 98.81 109 VAL A O 1
ATOM 911 N N . PHE A 1 110 ? 13.805 -18.125 -3.145 1 98.69 110 PHE A N 1
ATOM 912 C CA . PHE A 1 110 ? 14.312 -19.25 -3.928 1 98.69 110 PHE A CA 1
ATOM 913 C C . PHE A 1 110 ? 15.609 -18.875 -4.637 1 98.69 110 PHE A C 1
ATOM 915 O O . PHE A 1 110 ? 15.781 -17.719 -5.055 1 98.69 110 PHE A O 1
ATOM 922 N N . LYS A 1 111 ? 16.469 -19.828 -4.789 1 98 111 LYS A N 1
ATOM 923 C CA . LYS A 1 111 ? 17.641 -19.656 -5.648 1 98 111 LYS A CA 1
ATOM 924 C C . LYS A 1 111 ? 17.25 -19.672 -7.121 1 98 111 LYS A C 1
ATOM 926 O O . LYS A 1 111 ? 16.312 -20.375 -7.504 1 98 111 LYS A O 1
ATOM 931 N N . ARG A 1 112 ? 17.938 -18.969 -7.867 1 96.69 112 ARG A N 1
ATOM 932 C CA . ARG A 1 112 ? 17.75 -19.047 -9.312 1 96.69 112 ARG A CA 1
ATOM 933 C C . ARG A 1 112 ? 18.172 -20.406 -9.836 1 96.69 112 ARG A C 1
ATOM 935 O O . ARG A 1 112 ? 19.188 -20.953 -9.406 1 96.69 112 ARG A O 1
ATOM 942 N N . VAL A 1 113 ? 17.438 -20.922 -10.781 1 96.56 113 VAL A N 1
ATOM 943 C CA . VAL A 1 113 ? 17.781 -22.219 -11.344 1 96.56 113 VAL A CA 1
ATOM 944 C C . VAL A 1 113 ? 18.719 -22.031 -12.539 1 96.56 113 VAL A C 1
ATOM 946 O O . VAL A 1 113 ? 18.719 -20.984 -13.172 1 96.56 113 VAL A O 1
ATOM 949 N N . ALA A 1 114 ? 19.438 -23.078 -12.812 1 95.25 114 ALA A N 1
ATOM 950 C CA . ALA A 1 114 ? 20.328 -23.062 -13.969 1 95.25 114 ALA A CA 1
ATOM 951 C C . ALA A 1 114 ? 19.547 -23.234 -15.266 1 95.25 114 ALA A C 1
ATOM 953 O O . ALA A 1 114 ? 18.438 -23.781 -15.258 1 95.25 114 ALA A O 1
ATOM 954 N N . GLY A 1 115 ? 20.141 -22.688 -16.312 1 96.25 115 GLY A N 1
ATOM 955 C CA . GLY A 1 115 ? 19.578 -22.906 -17.625 1 96.25 115 GLY A CA 1
ATOM 956 C C . GLY A 1 115 ? 18.812 -21.703 -18.156 1 96.25 115 GLY A C 1
ATOM 957 O O . GLY A 1 115 ? 18.906 -20.609 -17.594 1 96.25 115 GLY A O 1
ATOM 958 N N . VAL A 1 116 ? 18.188 -22.016 -19.281 1 95.81 116 VAL A N 1
ATOM 959 C CA . VAL A 1 116 ? 17.406 -20.969 -19.938 1 95.81 116 VAL A CA 1
ATOM 960 C C . VAL A 1 116 ? 15.969 -21.438 -20.109 1 95.81 116 VAL A C 1
ATOM 962 O O . VAL A 1 116 ? 15.719 -22.641 -20.312 1 95.81 116 VAL A O 1
ATOM 965 N N . GLN A 1 117 ? 15.07 -20.484 -20.016 1 94.75 117 GLN A N 1
ATOM 966 C CA . GLN A 1 117 ? 13.672 -20.828 -20.234 1 94.75 117 GLN A CA 1
ATOM 967 C C . GLN A 1 117 ? 13.453 -21.484 -21.594 1 94.75 117 GLN A C 1
ATOM 969 O O . GLN A 1 117 ? 14.055 -21.062 -22.578 1 94.75 117 GLN A O 1
ATOM 974 N N . LEU A 1 118 ? 12.594 -22.375 -21.688 1 94 118 LEU A N 1
ATOM 975 C CA . LEU A 1 118 ? 12.375 -23.156 -22.891 1 94 118 LEU A CA 1
ATOM 976 C C . LEU A 1 118 ? 11.984 -22.266 -24.062 1 94 118 LEU A C 1
ATOM 978 O O . LEU A 1 118 ? 12.391 -22.5 -25.203 1 94 118 LEU A O 1
ATOM 982 N N . ASN A 1 119 ? 11.219 -21.25 -23.734 1 88.81 119 ASN A N 1
ATOM 983 C CA . ASN A 1 119 ? 10.719 -20.391 -24.812 1 88.81 119 ASN A CA 1
ATOM 984 C C . ASN A 1 119 ? 11.836 -19.531 -25.406 1 88.81 119 ASN A C 1
ATOM 986 O O . ASN A 1 119 ? 11.633 -18.859 -26.422 1 88.81 119 ASN A O 1
ATOM 990 N N . LYS A 1 120 ? 12.953 -19.578 -24.828 1 90.19 120 LYS A N 1
ATOM 991 C CA . LYS A 1 120 ? 14.102 -18.828 -25.312 1 90.19 120 LYS A CA 1
ATOM 992 C C . LYS A 1 120 ? 15.086 -19.75 -26.047 1 90.19 120 LYS A C 1
ATOM 994 O O . LYS A 1 120 ? 16.125 -19.297 -26.531 1 90.19 120 LYS A O 1
ATOM 999 N N . THR A 1 121 ? 14.773 -21 -26.125 1 93.25 121 THR A N 1
ATOM 1000 C CA . THR A 1 121 ? 15.586 -21.969 -26.859 1 93.25 121 THR A CA 1
ATOM 1001 C C . THR A 1 121 ? 15.062 -22.141 -28.297 1 93.25 121 THR A C 1
ATOM 1003 O O . THR A 1 121 ? 14.109 -21.469 -28.688 1 93.25 121 THR A O 1
ATOM 1006 N N . ASP A 1 122 ? 15.711 -23.031 -29.062 1 92.12 122 ASP A N 1
ATOM 1007 C CA . ASP A 1 122 ? 15.258 -23.281 -30.422 1 92.12 122 ASP A CA 1
ATOM 1008 C C . ASP A 1 122 ? 14.195 -24.375 -30.469 1 92.12 122 ASP A C 1
ATOM 1010 O O . ASP A 1 122 ? 13.742 -24.766 -31.547 1 92.12 122 ASP A O 1
ATOM 1014 N N . LEU A 1 123 ? 13.836 -24.938 -29.344 1 94.38 123 LEU A N 1
ATOM 1015 C CA . LEU A 1 123 ? 12.812 -25.969 -29.234 1 94.38 123 LEU A CA 1
ATOM 1016 C C . LEU A 1 123 ? 13.102 -27.141 -30.188 1 94.38 123 LEU A C 1
ATOM 1018 O O . LEU A 1 123 ? 12.203 -27.641 -30.859 1 94.38 123 LEU A O 1
ATOM 1022 N N . SER A 1 124 ? 14.375 -27.484 -30.203 1 94.31 124 SER A N 1
ATOM 1023 C CA . SER A 1 124 ? 14.766 -28.641 -30.984 1 94.31 124 SER A CA 1
ATOM 1024 C C . SER A 1 124 ? 14.086 -29.906 -30.469 1 94.31 124 SER A C 1
ATOM 1026 O O . SER A 1 124 ? 13.555 -29.922 -29.359 1 94.31 124 SER A O 1
ATOM 1028 N N . ASP A 1 125 ? 14.148 -30.938 -31.25 1 95.88 125 ASP A N 1
ATOM 1029 C CA . ASP A 1 125 ? 13.555 -32.219 -30.859 1 95.88 125 ASP A CA 1
ATOM 1030 C C . ASP A 1 125 ? 14.172 -32.719 -29.562 1 95.88 125 ASP A C 1
ATOM 1032 O O . ASP A 1 125 ? 13.469 -33.281 -28.719 1 95.88 125 ASP A O 1
ATOM 1036 N N . SER A 1 126 ? 15.367 -32.562 -29.5 1 95.88 126 SER A N 1
ATOM 1037 C CA . SER A 1 126 ? 16.062 -33 -28.297 1 95.88 126 SER A CA 1
ATOM 1038 C C . SER A 1 126 ? 15.578 -32.25 -27.062 1 95.88 126 SER A C 1
ATOM 1040 O O . SER A 1 126 ? 15.367 -32.875 -26 1 95.88 126 SER A O 1
ATOM 1042 N N . ILE A 1 127 ? 15.414 -30.969 -27.172 1 96.12 127 ILE A N 1
ATOM 1043 C CA . ILE A 1 127 ? 14.953 -30.156 -26.062 1 96.12 127 ILE A CA 1
ATOM 1044 C C . ILE A 1 127 ? 13.531 -30.547 -25.688 1 96.12 127 ILE A C 1
ATOM 1046 O O . ILE A 1 127 ? 13.211 -30.703 -24.5 1 96.12 127 ILE A O 1
ATOM 1050 N N . ILE A 1 128 ? 12.711 -30.719 -26.719 1 96.81 128 ILE A N 1
ATOM 1051 C CA . ILE A 1 128 ? 11.32 -31.078 -26.484 1 96.81 128 ILE A CA 1
ATOM 1052 C C . ILE A 1 128 ? 11.242 -32.469 -25.859 1 96.81 128 ILE A C 1
ATOM 1054 O O . ILE A 1 128 ? 10.414 -32.719 -24.984 1 96.81 128 ILE A O 1
ATOM 1058 N N . PHE A 1 129 ? 12.109 -33.344 -26.312 1 97.5 129 PHE A N 1
ATOM 1059 C CA . PHE A 1 129 ? 12.195 -34.656 -25.719 1 97.5 129 PHE A CA 1
ATOM 1060 C C . PHE A 1 129 ? 12.516 -34.562 -24.234 1 97.5 129 PHE A C 1
ATOM 1062 O O . PHE A 1 129 ? 11.883 -35.219 -23.406 1 97.5 129 PHE A O 1
ATOM 1069 N N . ASN A 1 130 ? 13.453 -33.75 -23.875 1 97.44 130 ASN A N 1
ATOM 1070 C CA . ASN A 1 130 ? 13.859 -33.594 -22.484 1 97.44 130 ASN A CA 1
ATOM 1071 C C . ASN A 1 130 ? 12.766 -32.906 -21.656 1 97.44 130 ASN A C 1
ATOM 1073 O O . ASN A 1 130 ? 12.617 -33.156 -20.469 1 97.44 130 ASN A O 1
ATOM 1077 N N . TYR A 1 131 ? 12.039 -32.062 -22.344 1 97.38 131 TYR A N 1
ATOM 1078 C CA . TYR A 1 131 ? 10.875 -31.438 -21.734 1 97.38 131 TYR A CA 1
ATOM 1079 C C . TYR A 1 131 ? 9.867 -32.5 -21.297 1 97.38 131 TYR A C 1
ATOM 1081 O O . TYR A 1 131 ? 9.445 -32.5 -20.125 1 97.38 131 TYR A O 1
ATOM 1089 N N . GLY A 1 132 ? 9.531 -33.375 -22.156 1 97.81 132 GLY A N 1
ATOM 1090 C CA . GLY A 1 132 ? 8.648 -34.5 -21.828 1 97.81 132 GLY A CA 1
ATOM 1091 C C . GLY A 1 132 ? 9.227 -35.438 -20.766 1 97.81 132 GLY A C 1
ATOM 1092 O O . GLY A 1 132 ? 8.516 -35.875 -19.859 1 97.81 132 GLY A O 1
ATOM 1093 N N . LYS A 1 133 ? 10.508 -35.688 -20.969 1 98.19 133 LYS A N 1
ATOM 1094 C CA . LYS A 1 133 ? 11.203 -36.562 -20.016 1 98.19 133 LYS A CA 1
ATOM 1095 C C . LYS A 1 133 ? 11.133 -36 -18.594 1 98.19 133 LYS A C 1
ATOM 1097 O O . LYS A 1 133 ? 10.914 -36.75 -17.641 1 98.19 133 LYS A O 1
ATOM 1102 N N . ALA A 1 134 ? 11.336 -34.719 -18.484 1 98.19 134 ALA A N 1
ATOM 1103 C CA . ALA A 1 134 ? 11.273 -34.062 -17.188 1 98.19 134 ALA A CA 1
ATOM 1104 C C . ALA A 1 134 ? 9.891 -34.219 -16.562 1 98.19 134 ALA A C 1
ATOM 1106 O O . ALA A 1 134 ? 9.781 -34.469 -15.352 1 98.19 134 ALA A O 1
ATOM 1107 N N . LEU A 1 135 ? 8.844 -34.094 -17.375 1 98.31 135 LEU A N 1
ATOM 1108 C CA . LEU A 1 135 ? 7.496 -34.25 -16.844 1 98.31 135 LEU A CA 1
ATOM 1109 C C . LEU A 1 135 ? 7.246 -35.688 -16.422 1 98.31 135 LEU A C 1
ATOM 1111 O O . LEU A 1 135 ? 6.656 -35.969 -15.375 1 98.31 135 LEU A O 1
ATOM 1115 N N . GLY A 1 136 ? 7.664 -36.625 -17.266 1 98.12 136 GLY A N 1
ATOM 1116 C CA . GLY A 1 136 ? 7.539 -38 -16.891 1 98.12 136 GLY A CA 1
ATOM 1117 C C . GLY A 1 136 ? 8.195 -38.344 -15.562 1 98.12 136 GLY A C 1
ATOM 1118 O O . GLY A 1 136 ? 7.605 -39.031 -14.727 1 98.12 136 GLY A O 1
ATOM 1119 N N . LYS A 1 137 ? 9.398 -37.875 -15.453 1 98.5 137 LYS A N 1
ATOM 1120 C CA . LYS A 1 137 ? 10.117 -38.094 -14.211 1 98.5 137 LYS A CA 1
ATOM 1121 C C . LYS A 1 137 ? 9.391 -37.5 -13.023 1 98.5 137 LYS A C 1
ATOM 1123 O O . LYS A 1 137 ? 9.344 -38.062 -11.938 1 98.5 137 LYS A O 1
ATOM 1128 N N . LEU A 1 138 ? 8.852 -36.312 -13.18 1 98.56 138 LEU A N 1
ATOM 1129 C CA . LEU A 1 138 ? 8.078 -35.656 -12.125 1 98.56 138 LEU A CA 1
ATOM 1130 C C . LEU A 1 138 ? 6.906 -36.531 -11.703 1 98.56 138 LEU A C 1
ATOM 1132 O O . LEU A 1 138 ? 6.656 -36.719 -10.508 1 98.56 138 LEU A O 1
ATOM 1136 N N . HIS A 1 139 ? 6.199 -37.094 -12.664 1 98.12 139 HIS A N 1
ATOM 1137 C CA . HIS A 1 139 ? 5.043 -37.938 -12.359 1 98.12 139 HIS A CA 1
ATOM 1138 C C . HIS A 1 139 ? 5.469 -39.25 -11.695 1 98.12 139 HIS A C 1
ATOM 1140 O O . HIS A 1 139 ? 4.781 -39.75 -10.805 1 98.12 139 HIS A O 1
ATOM 1146 N N . GLN A 1 140 ? 6.559 -39.781 -12.164 1 98.31 140 GLN A N 1
ATOM 1147 C CA . GLN A 1 140 ? 7.09 -40.969 -11.508 1 98.31 140 GLN A CA 1
ATOM 1148 C C . GLN A 1 140 ? 7.371 -40.688 -10.031 1 98.31 140 GLN A C 1
ATOM 1150 O O . GLN A 1 140 ? 6.957 -41.469 -9.164 1 98.31 140 GLN A O 1
ATOM 1155 N N . LEU A 1 141 ? 8.031 -39.656 -9.766 1 98.38 141 LEU A N 1
ATOM 1156 C CA . LEU A 1 141 ? 8.367 -39.281 -8.391 1 98.38 141 LEU A CA 1
ATOM 1157 C C . LEU A 1 141 ? 7.105 -38.969 -7.598 1 98.38 141 LEU A C 1
ATOM 1159 O O . LEU A 1 141 ? 7.008 -39.312 -6.418 1 98.38 141 LEU A O 1
ATOM 1163 N N . SER A 1 142 ? 6.184 -38.25 -8.258 1 98 142 SER A N 1
ATOM 1164 C CA . SER A 1 142 ? 4.914 -37.938 -7.613 1 98 142 SER A CA 1
ATOM 1165 C C . SER A 1 142 ? 4.168 -39.219 -7.215 1 98 142 SER A C 1
ATOM 1167 O O . SER A 1 142 ? 3.539 -39.25 -6.156 1 98 142 SER A O 1
ATOM 1169 N N . SER A 1 143 ? 4.211 -40.219 -8.047 1 97.19 143 SER A N 1
ATOM 1170 C CA . SER A 1 143 ? 3.49 -41.469 -7.793 1 97.19 143 SER A CA 1
ATOM 1171 C C . SER A 1 143 ? 4.008 -42.156 -6.535 1 97.19 143 SER A C 1
ATOM 1173 O O . SER A 1 143 ? 3.287 -42.938 -5.91 1 97.19 143 SER A O 1
ATOM 1175 N N . GLU A 1 144 ? 5.184 -41.812 -6.172 1 97.12 144 GLU A N 1
ATOM 1176 C CA . GLU A 1 144 ? 5.797 -42.406 -4.996 1 97.12 144 GLU A CA 1
ATOM 1177 C C . GLU A 1 144 ? 5.777 -41.469 -3.803 1 97.12 144 GLU A C 1
ATOM 1179 O O . GLU A 1 144 ? 6.168 -41.844 -2.695 1 97.12 144 GLU A O 1
ATOM 1184 N N . TYR A 1 145 ? 5.324 -40.312 -3.986 1 97.44 145 TYR A N 1
ATOM 1185 C CA . TYR A 1 145 ? 5.402 -39.25 -2.977 1 97.44 145 TYR A CA 1
ATOM 1186 C C . TYR A 1 145 ? 4.262 -39.375 -1.97 1 97.44 145 TYR A C 1
ATOM 1188 O O . TYR A 1 145 ? 3.102 -39.531 -2.354 1 97.44 145 TYR A O 1
ATOM 1196 N N . ASN A 1 146 ? 4.617 -39.312 -0.677 1 95 146 ASN A N 1
ATOM 1197 C CA . ASN A 1 146 ? 3.676 -39.188 0.432 1 95 146 ASN A CA 1
ATOM 1198 C C . ASN A 1 146 ? 3.988 -38 1.32 1 95 146 ASN A C 1
ATOM 1200 O O . ASN A 1 146 ? 5.039 -37.938 1.964 1 95 146 ASN A O 1
ATOM 1204 N N . PRO A 1 147 ? 3.027 -37.094 1.257 1 95.31 147 PRO A N 1
ATOM 1205 C CA . PRO A 1 147 ? 3.291 -35.938 2.129 1 95.31 147 PRO A CA 1
ATOM 1206 C C . PRO A 1 147 ? 3.477 -36.344 3.59 1 95.31 147 PRO A C 1
ATOM 1208 O O . PRO A 1 147 ? 2.795 -37.25 4.078 1 95.31 147 PRO A O 1
ATOM 1211 N N . ILE A 1 148 ? 4.301 -35.531 4.293 1 92.06 148 ILE A N 1
ATOM 1212 C CA . ILE A 1 148 ? 4.578 -35.812 5.695 1 92.06 148 ILE A CA 1
ATOM 1213 C C . ILE A 1 148 ? 3.76 -34.875 6.586 1 92.06 148 ILE A C 1
ATOM 1215 O O . ILE A 1 148 ? 3.08 -35.344 7.512 1 92.06 148 ILE A O 1
ATOM 1219 N N . LYS A 1 149 ? 3.789 -33.625 6.391 1 90.62 149 LYS A N 1
ATOM 1220 C CA . LYS A 1 149 ? 3.184 -32.625 7.289 1 90.62 149 LYS A CA 1
ATOM 1221 C C . LYS A 1 149 ? 1.956 -31.984 6.652 1 90.62 149 LYS A C 1
ATOM 1223 O O . LYS A 1 149 ? 0.911 -31.859 7.297 1 90.62 149 LYS A O 1
ATOM 1228 N N . ASN A 1 150 ? 2.166 -31.594 5.402 1 91.56 150 ASN A N 1
ATOM 1229 C CA . ASN A 1 150 ? 1.127 -30.812 4.73 1 91.56 150 ASN A CA 1
ATOM 1230 C C . ASN A 1 150 ? 0.728 -31.453 3.4 1 91.56 150 ASN A C 1
ATOM 1232 O O . ASN A 1 150 ? 1.582 -31.938 2.664 1 91.56 150 ASN A O 1
ATOM 1236 N N . LYS A 1 151 ? -0.556 -31.375 3.186 1 95 151 LYS A N 1
ATOM 1237 C CA . LYS A 1 151 ? -1.067 -31.922 1.931 1 95 151 LYS A CA 1
ATOM 1238 C C . LYS A 1 151 ? -1.665 -30.812 1.057 1 95 151 LYS A C 1
ATOM 1240 O O . LYS A 1 151 ? -2.389 -29.953 1.55 1 95 151 LYS A O 1
ATOM 1245 N N . ARG A 1 152 ? -1.346 -30.844 -0.221 1 97.62 152 ARG A N 1
ATOM 1246 C CA . ARG A 1 152 ? -1.907 -29.922 -1.194 1 97.62 152 ARG A CA 1
ATOM 1247 C C . ARG A 1 152 ? -3.385 -30.203 -1.436 1 97.62 152 ARG A C 1
ATOM 1249 O O . ARG A 1 152 ? -3.84 -31.344 -1.264 1 97.62 152 ARG A O 1
ATOM 1256 N N . TRP A 1 153 ? -4.082 -29.219 -1.894 1 97.81 153 TRP A N 1
ATOM 1257 C CA . TRP A 1 153 ? -5.484 -29.438 -2.236 1 97.81 153 TRP A CA 1
ATOM 1258 C C . TRP A 1 153 ? -5.609 -30.25 -3.527 1 97.81 153 TRP A C 1
ATOM 1260 O O . TRP A 1 153 ? -4.621 -30.453 -4.234 1 97.81 153 TRP A O 1
ATOM 1270 N N . SER A 1 154 ? -6.77 -30.781 -3.793 1 98.19 154 SER A N 1
ATOM 1271 C CA . SER A 1 154 ? -7.051 -31.609 -4.957 1 98.19 154 SER A CA 1
ATOM 1272 C C . SER A 1 154 ? -7.961 -30.906 -5.945 1 98.19 154 SER A C 1
ATOM 1274 O O . SER A 1 154 ? -8.461 -29.812 -5.664 1 98.19 154 SER A O 1
ATOM 1276 N N . TYR A 1 155 ? -8.156 -31.594 -7.062 1 98.25 155 TYR A N 1
ATOM 1277 C CA . TYR A 1 155 ? -9.078 -31.078 -8.062 1 98.25 155 TYR A CA 1
ATOM 1278 C C . TYR A 1 155 ? -10.453 -30.812 -7.457 1 98.25 155 TYR A C 1
ATOM 1280 O O . TYR A 1 155 ? -11.109 -29.828 -7.777 1 98.25 155 TYR A O 1
ATOM 1288 N N . SER A 1 156 ? -10.867 -31.688 -6.578 1 98.19 156 SER A N 1
ATOM 1289 C CA . SER A 1 156 ? -12.18 -31.547 -5.953 1 98.19 156 SER A CA 1
ATOM 1290 C C . SER A 1 156 ? -12.234 -30.344 -5.035 1 98.19 156 SER A C 1
ATOM 1292 O O . SER A 1 156 ? -13.25 -29.641 -4.973 1 98.19 156 SER A O 1
ATOM 1294 N N . ASP A 1 157 ? -11.164 -30.141 -4.309 1 98.25 157 ASP A N 1
ATOM 1295 C CA . ASP A 1 157 ? -11.07 -28.953 -3.463 1 98.25 157 ASP A CA 1
ATOM 1296 C C . ASP A 1 157 ? -11.141 -27.688 -4.301 1 98.25 157 ASP A C 1
ATOM 1298 O O . ASP A 1 157 ? -11.766 -26.703 -3.891 1 98.25 157 ASP A O 1
ATOM 1302 N N . VAL A 1 158 ? -10.43 -27.672 -5.434 1 98.31 158 VAL A N 1
ATOM 1303 C CA . VAL A 1 158 ? -10.438 -26.516 -6.332 1 98.31 158 VAL A CA 1
ATOM 1304 C C . VAL A 1 158 ? -11.852 -26.266 -6.84 1 98.31 158 VAL A C 1
ATOM 1306 O O . VAL A 1 158 ? -12.312 -25.125 -6.871 1 98.31 158 VAL A O 1
ATOM 1309 N N . LEU A 1 159 ? -12.523 -27.328 -7.246 1 98.56 159 LEU A N 1
ATOM 1310 C CA . LEU A 1 159 ? -13.883 -27.172 -7.742 1 98.56 159 LEU A CA 1
ATOM 1311 C C . LEU A 1 159 ? -14.812 -26.672 -6.641 1 98.56 159 LEU A C 1
ATOM 1313 O O . LEU A 1 159 ? -15.711 -25.875 -6.898 1 98.56 159 LEU A O 1
ATOM 1317 N N . ASN A 1 160 ? -14.617 -27.109 -5.441 1 98.25 160 ASN A N 1
ATOM 1318 C CA . ASN A 1 160 ? -15.367 -26.594 -4.309 1 98.25 160 ASN A CA 1
ATOM 1319 C C . ASN A 1 160 ? -15.086 -25.109 -4.094 1 98.25 160 ASN A C 1
ATOM 1321 O O . ASN A 1 160 ? -16 -24.328 -3.807 1 98.25 160 ASN A O 1
ATOM 1325 N N . TRP A 1 161 ? -13.844 -24.766 -4.176 1 97.81 161 TRP A N 1
ATOM 1326 C CA . TRP A 1 161 ? -13.461 -23.359 -4.07 1 97.81 161 TRP A CA 1
ATOM 1327 C C . TRP A 1 161 ? -14.156 -22.531 -5.145 1 97.81 161 TRP A C 1
ATOM 1329 O O . TRP A 1 161 ? -14.656 -21.438 -4.863 1 97.81 161 TRP A O 1
ATOM 1339 N N . ILE A 1 162 ? -14.164 -23.047 -6.332 1 98.31 162 ILE A N 1
ATOM 1340 C CA . ILE A 1 162 ? -14.812 -22.375 -7.449 1 98.31 162 ILE A CA 1
ATOM 1341 C C . ILE A 1 162 ? -16.281 -22.125 -7.117 1 98.31 162 ILE A C 1
ATOM 1343 O O . ILE A 1 162 ? -16.797 -21.031 -7.301 1 98.31 162 ILE A O 1
ATOM 1347 N N . GLN A 1 163 ? -16.906 -23.125 -6.609 1 97.94 163 GLN A N 1
ATOM 1348 C CA . GLN A 1 163 ? -18.312 -23 -6.23 1 97.94 163 GLN A CA 1
ATOM 1349 C C . GLN A 1 163 ? -18.5 -21.906 -5.168 1 97.94 163 GLN A C 1
ATOM 1351 O O . GLN A 1 163 ? -19.453 -21.125 -5.23 1 97.94 163 GLN A O 1
ATOM 1356 N N . THR A 1 164 ? -17.641 -21.875 -4.277 1 97.75 164 THR A N 1
ATOM 1357 C CA . THR A 1 164 ? -17.703 -20.891 -3.203 1 97.75 164 THR A CA 1
ATOM 1358 C C . THR A 1 164 ? -17.531 -19.469 -3.758 1 97.75 164 THR A C 1
ATOM 1360 O O . THR A 1 164 ? -18.266 -18.562 -3.367 1 97.75 164 THR A O 1
ATOM 1363 N N . VAL A 1 165 ? -16.578 -19.312 -4.656 1 97.38 165 VAL A N 1
ATOM 1364 C CA . VAL A 1 165 ? -16.344 -18 -5.27 1 97.38 165 VAL A CA 1
ATOM 1365 C C . VAL A 1 165 ? -17.578 -17.562 -6.047 1 97.38 165 VAL A C 1
ATOM 1367 O O . VAL A 1 165 ? -17.984 -16.406 -5.977 1 97.38 165 VAL A O 1
ATOM 1370 N N . LEU A 1 166 ? -18.203 -18.484 -6.719 1 97.62 166 LEU A N 1
ATOM 1371 C CA . LEU A 1 166 ? -19.297 -18.172 -7.637 1 97.62 166 LEU A CA 1
ATOM 1372 C C . LEU A 1 166 ? -20.547 -17.766 -6.875 1 97.62 166 LEU A C 1
ATOM 1374 O O . LEU A 1 166 ? -21.484 -17.219 -7.457 1 97.62 166 LEU A O 1
ATOM 1378 N N . ILE A 1 167 ? -20.609 -18.016 -5.57 1 96.5 167 ILE A N 1
ATOM 1379 C CA . ILE A 1 167 ? -21.734 -17.562 -4.742 1 96.5 167 ILE A CA 1
ATOM 1380 C C . ILE A 1 167 ? -21.859 -16.047 -4.84 1 96.5 167 ILE A C 1
ATOM 1382 O O . ILE A 1 167 ? -22.969 -15.508 -4.852 1 96.5 167 ILE A O 1
ATOM 1386 N N . ASP A 1 168 ? -20.75 -15.391 -4.984 1 95.31 168 ASP A N 1
ATOM 1387 C CA . ASP A 1 168 ? -20.734 -13.93 -5.043 1 95.31 168 ASP A CA 1
ATOM 1388 C C . ASP A 1 168 ? -21.016 -13.438 -6.461 1 95.31 168 ASP A C 1
ATOM 1390 O O . ASP A 1 168 ? -21.156 -12.234 -6.691 1 95.31 168 ASP A O 1
ATOM 1394 N N . PHE A 1 169 ? -21.094 -14.375 -7.387 1 96.5 169 PHE A N 1
ATOM 1395 C CA . PHE A 1 169 ? -21.359 -14.047 -8.781 1 96.5 169 PHE A CA 1
ATOM 1396 C C . PHE A 1 169 ? -22.547 -14.859 -9.312 1 96.5 169 PHE A C 1
ATOM 1398 O O . PHE A 1 169 ? -22.375 -15.664 -10.227 1 96.5 169 PHE A O 1
ATOM 1405 N N . PRO A 1 170 ? -23.688 -14.5 -8.906 1 94.31 170 PRO A N 1
ATOM 1406 C CA . PRO A 1 170 ? -24.859 -15.336 -9.203 1 94.31 170 PRO A CA 1
ATOM 1407 C C . PRO A 1 170 ? -25.203 -15.367 -10.688 1 94.31 170 PRO A C 1
ATOM 1409 O O . PRO A 1 170 ? -25.891 -16.281 -11.148 1 94.31 170 PRO A O 1
ATOM 1412 N N . ASN A 1 171 ? -24.75 -14.422 -11.469 1 94.81 171 ASN A N 1
ATOM 1413 C CA . ASN A 1 171 ? -25.078 -14.375 -12.891 1 94.81 171 ASN A CA 1
ATOM 1414 C C . ASN A 1 171 ? -24.172 -15.289 -13.711 1 94.81 171 ASN A C 1
ATOM 1416 O O . ASN A 1 171 ? -24.406 -15.5 -14.898 1 94.81 171 ASN A O 1
ATOM 1420 N N . GLU A 1 172 ? -23.141 -15.883 -13.07 1 96.12 172 GLU A N 1
ATOM 1421 C CA . GLU A 1 172 ? -22.219 -16.781 -13.758 1 96.12 172 GLU A CA 1
ATOM 1422 C 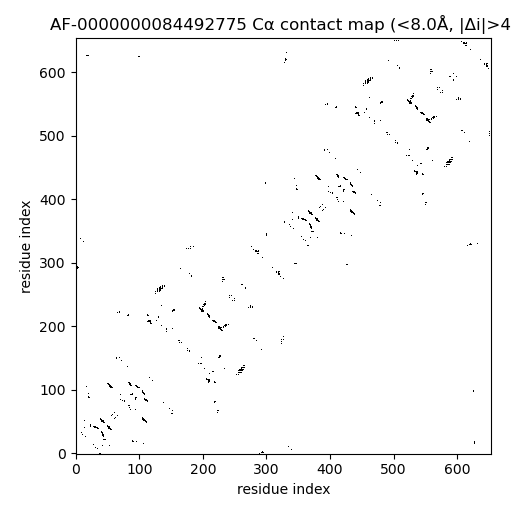C . GLU A 1 172 ? -22.75 -18.203 -13.773 1 96.12 172 GLU A C 1
ATOM 1424 O O . GLU A 1 172 ? -22.047 -19.141 -13.352 1 96.12 172 GLU A O 1
ATOM 1429 N N . THR A 1 173 ? -23.891 -18.375 -14.398 1 95.56 173 THR A N 1
ATOM 1430 C CA . THR A 1 173 ? -24.609 -19.656 -14.367 1 95.56 173 THR A CA 1
ATOM 1431 C C . THR A 1 173 ? -23.875 -20.703 -15.188 1 95.56 173 THR A C 1
ATOM 1433 O O . THR A 1 173 ? -23.844 -21.875 -14.812 1 95.56 173 THR A O 1
ATOM 1436 N N . SER A 1 174 ? -23.359 -20.328 -16.328 1 96.25 174 SER A N 1
ATOM 1437 C CA . SER A 1 174 ? -22.625 -21.266 -17.172 1 96.25 174 SER A CA 1
ATOM 1438 C C . SER A 1 174 ? -21.406 -21.812 -16.453 1 96.25 174 SER A C 1
ATOM 1440 O O . SER A 1 174 ? -21.062 -23 -16.594 1 96.25 174 SER A O 1
ATOM 1442 N N . ALA A 1 175 ? -20.734 -20.984 -15.734 1 97.69 175 ALA A N 1
ATOM 1443 C CA . ALA A 1 175 ? -19.562 -21.422 -14.969 1 97.69 175 ALA A CA 1
ATOM 1444 C C . ALA A 1 175 ? -19.953 -22.422 -13.891 1 97.69 175 ALA A C 1
ATOM 1446 O O . ALA A 1 175 ? -19.234 -23.391 -13.641 1 97.69 175 ALA A O 1
ATOM 1447 N N . LEU A 1 176 ? -21.047 -22.141 -13.258 1 97.06 176 LEU A N 1
ATOM 1448 C CA . LEU A 1 176 ? -21.531 -23.047 -12.219 1 97.06 176 LEU A CA 1
ATOM 1449 C C . LEU A 1 176 ? -21.891 -24.406 -12.812 1 97.06 176 LEU A C 1
ATOM 1451 O O . LEU A 1 176 ? -21.578 -25.438 -12.227 1 97.06 176 LEU A O 1
ATOM 1455 N N . MET A 1 177 ? -22.578 -24.359 -13.93 1 97 177 MET A N 1
ATOM 1456 C CA . MET A 1 177 ? -22.938 -25.609 -14.617 1 97 177 MET A CA 1
ATOM 1457 C C . MET A 1 177 ? -21.688 -26.375 -15.008 1 97 177 MET A C 1
ATOM 1459 O O . MET A 1 177 ? -21.625 -27.594 -14.836 1 97 177 MET A O 1
ATOM 1463 N N . GLU A 1 178 ? -20.75 -25.672 -15.578 1 97.94 178 GLU A N 1
ATOM 1464 C CA . GLU A 1 178 ? -19.484 -26.281 -15.961 1 97.94 178 GLU A CA 1
ATOM 1465 C C . GLU A 1 178 ? -18.797 -26.938 -14.766 1 97.94 178 GLU A C 1
ATOM 1467 O O . GLU A 1 178 ? -18.219 -28.016 -14.891 1 97.94 178 GLU A O 1
ATOM 1472 N N . THR A 1 179 ? -18.859 -26.297 -13.625 1 98.12 179 THR A N 1
ATOM 1473 C CA . THR A 1 179 ? -18.266 -26.828 -12.398 1 98.12 179 THR A CA 1
ATOM 1474 C C . THR A 1 179 ? -18.875 -28.172 -12.039 1 98.12 179 THR A C 1
ATOM 1476 O O . THR A 1 179 ? -18.156 -29.125 -11.734 1 98.12 179 THR A O 1
ATOM 1479 N N . LYS A 1 180 ? -20.141 -28.25 -12.07 1 96.81 180 LYS A N 1
ATOM 1480 C CA . LYS A 1 180 ? -20.844 -29.484 -11.742 1 96.81 180 LYS A CA 1
ATOM 1481 C C . LYS A 1 180 ? -20.531 -30.578 -12.75 1 96.81 180 LYS A C 1
ATOM 1483 O O . LYS A 1 180 ? -20.312 -31.734 -12.375 1 96.81 180 LYS A O 1
ATOM 1488 N N . LEU A 1 181 ? -20.547 -30.203 -14.008 1 97.5 181 LEU A N 1
ATOM 1489 C CA . LEU A 1 181 ? -20.234 -31.156 -15.07 1 97.5 181 LEU A CA 1
ATOM 1490 C C . LEU A 1 181 ? -18.844 -31.766 -14.883 1 97.5 181 LEU A C 1
ATOM 1492 O O . LEU A 1 181 ? -18.672 -32.969 -15 1 97.5 181 LEU A O 1
ATOM 1496 N N . LEU A 1 182 ? -17.922 -30.922 -14.586 1 97.94 182 LEU A N 1
ATOM 1497 C CA . LEU A 1 182 ? -16.547 -31.375 -14.422 1 97.94 182 LEU A CA 1
ATOM 1498 C C . LEU A 1 182 ? -16.391 -32.219 -13.156 1 97.94 182 LEU A C 1
ATOM 1500 O O . LEU A 1 182 ? -15.648 -33.188 -13.148 1 97.94 182 LEU A O 1
ATOM 1504 N N . GLN A 1 183 ? -17.062 -31.797 -12.102 1 97.69 183 GLN A N 1
ATOM 1505 C CA . GLN A 1 183 ? -17.031 -32.594 -10.875 1 97.69 183 GLN A CA 1
ATOM 1506 C C . GLN A 1 183 ? -17.531 -34 -11.125 1 97.69 183 GLN A C 1
ATOM 1508 O O . GLN A 1 183 ? -16.875 -34.969 -10.758 1 97.69 183 GLN A O 1
ATOM 1513 N N . ASP A 1 184 ? -18.672 -34.094 -11.758 1 97.25 184 ASP A N 1
ATOM 1514 C CA . ASP A 1 184 ? -19.266 -35.406 -12.047 1 97.25 184 ASP A CA 1
ATOM 1515 C C . ASP A 1 184 ? -18.359 -36.25 -12.945 1 97.25 184 ASP A C 1
ATOM 1517 O O . ASP A 1 184 ? -18.188 -37.438 -12.719 1 97.25 184 ASP A O 1
ATOM 1521 N N . TYR A 1 185 ? -17.844 -35.625 -13.922 1 96.75 185 TYR A N 1
ATOM 1522 C CA . TYR A 1 185 ? -17 -36.312 -14.875 1 96.75 185 TYR A CA 1
ATOM 1523 C C . TYR A 1 185 ? -15.758 -36.875 -14.188 1 96.75 185 TYR A C 1
ATOM 1525 O O . TYR A 1 185 ? -15.461 -38.062 -14.289 1 96.75 185 TYR A O 1
ATOM 1533 N N . PHE A 1 186 ? -15.031 -36.062 -13.492 1 97.25 186 PHE A N 1
ATOM 1534 C CA . PHE A 1 186 ? -13.789 -36.5 -12.867 1 97.25 186 PHE A CA 1
ATOM 1535 C C . PHE A 1 186 ? -14.047 -37.5 -11.773 1 97.25 186 PHE A C 1
ATOM 1537 O O . PHE A 1 186 ? -13.242 -38.438 -11.562 1 97.25 186 PHE A O 1
ATOM 1544 N N . ASP A 1 187 ? -15.164 -37.375 -11.125 1 96.62 187 ASP A N 1
ATOM 1545 C CA . ASP A 1 187 ? -15.531 -38.344 -10.094 1 96.62 187 ASP A CA 1
ATOM 1546 C C . ASP A 1 187 ? -15.742 -39.75 -10.703 1 96.62 187 ASP A C 1
ATOM 1548 O O . ASP A 1 187 ? -15.656 -40.75 -10 1 96.62 187 ASP A O 1
ATOM 1552 N N . SER A 1 188 ? -16.047 -39.75 -11.953 1 95.81 188 SER A N 1
ATOM 1553 C CA . SER A 1 188 ? -16.344 -41 -12.609 1 95.81 188 SER A CA 1
ATOM 1554 C C . SER A 1 188 ? -15.078 -41.688 -13.086 1 95.81 188 SER A C 1
ATOM 1556 O O . SER A 1 188 ? -15.102 -42.875 -13.422 1 95.81 188 SER A O 1
ATOM 1558 N N . ILE A 1 189 ? -13.992 -41 -13.125 1 95.19 189 ILE A N 1
ATOM 1559 C CA . ILE A 1 189 ? -12.734 -41.562 -13.602 1 95.19 189 ILE A CA 1
ATOM 1560 C C . ILE A 1 189 ? -12.031 -42.281 -12.453 1 95.19 189 ILE A C 1
ATOM 1562 O O . ILE A 1 189 ? -11.742 -41.688 -11.414 1 95.19 189 ILE A O 1
ATOM 1566 N N . PRO A 1 190 ? -11.68 -43.562 -12.594 1 94 190 PRO A N 1
ATOM 1567 C CA . PRO A 1 190 ? -10.984 -44.281 -11.523 1 94 190 PRO A CA 1
ATOM 1568 C C . PRO A 1 190 ? -9.602 -43.688 -11.227 1 94 190 PRO A C 1
ATOM 1570 O O . PRO A 1 190 ? -8.875 -43.312 -12.148 1 94 190 PRO A O 1
ATOM 1573 N N . ILE A 1 191 ? -9.273 -43.625 -9.961 1 94.62 191 ILE A N 1
ATOM 1574 C CA . ILE A 1 191 ? -7.973 -43.156 -9.5 1 94.62 191 ILE A CA 1
ATOM 1575 C C . ILE A 1 191 ? -7.07 -44.344 -9.211 1 94.62 191 ILE A C 1
ATOM 1577 O O . ILE A 1 191 ? -7.473 -45.281 -8.516 1 94.62 191 ILE A O 1
ATOM 1581 N N . THR A 1 192 ? -5.941 -44.312 -9.797 1 92.56 192 THR A N 1
ATOM 1582 C CA . THR A 1 192 ? -4.914 -45.312 -9.508 1 92.56 192 THR A CA 1
ATOM 1583 C C . THR A 1 192 ? -3.582 -44.625 -9.195 1 92.56 192 THR A C 1
ATOM 1585 O O . THR A 1 192 ? -3.414 -43.438 -9.438 1 92.56 192 THR A O 1
ATOM 1588 N N . LYS A 1 193 ? -2.691 -45.344 -8.672 1 88.81 193 LYS A N 1
ATOM 1589 C CA . LYS A 1 193 ? -1.362 -44.844 -8.367 1 88.81 193 LYS A CA 1
ATOM 1590 C C . LYS A 1 193 ? -0.648 -44.375 -9.641 1 88.81 193 LYS A C 1
ATOM 1592 O O . LYS A 1 193 ? 0.196 -43.5 -9.602 1 88.81 193 LYS A O 1
ATOM 1597 N N . ASN A 1 194 ? -1.079 -44.906 -10.719 1 92.19 194 ASN A N 1
ATOM 1598 C CA . ASN A 1 194 ? -0.368 -44.656 -11.969 1 92.19 194 ASN A CA 1
ATOM 1599 C C . ASN A 1 194 ? -0.941 -43.438 -12.719 1 92.19 194 ASN A C 1
ATOM 1601 O O . ASN A 1 194 ? -0.308 -42.938 -13.633 1 92.19 194 ASN A O 1
ATOM 1605 N N . ASN A 1 195 ? -2.07 -43.031 -12.336 1 95.38 195 ASN A N 1
ATOM 1606 C CA . ASN A 1 195 ? -2.65 -42 -13.195 1 95.38 195 ASN A CA 1
ATOM 1607 C C . ASN A 1 195 ? -2.977 -40.719 -12.406 1 95.38 195 ASN A C 1
ATOM 1609 O O . ASN A 1 195 ? -3.387 -39.719 -12.984 1 95.38 195 ASN A O 1
ATOM 1613 N N . PHE A 1 196 ? -2.805 -40.781 -11.141 1 96.31 196 PHE A N 1
ATOM 1614 C CA . PHE A 1 196 ? -3.24 -39.719 -10.258 1 96.31 196 PHE A CA 1
ATOM 1615 C C . PHE A 1 196 ? -2.189 -39.406 -9.195 1 96.31 196 PHE A C 1
ATOM 1617 O O . PHE A 1 196 ? -1.585 -40.344 -8.641 1 96.31 196 PHE A O 1
ATOM 1624 N N . GLY A 1 197 ? -1.895 -38.156 -8.938 1 97.31 197 GLY A N 1
ATOM 1625 C CA . GLY A 1 197 ? -0.941 -37.719 -7.938 1 97.31 197 GLY A CA 1
ATOM 1626 C C . GLY A 1 197 ? -0.771 -36.188 -7.914 1 97.31 197 GLY A C 1
ATOM 1627 O O . GLY A 1 197 ? -1.65 -35.469 -8.367 1 97.31 197 GLY A O 1
ATOM 1628 N N . LEU A 1 198 ? 0.266 -35.781 -7.285 1 98.25 198 LEU A N 1
ATOM 1629 C CA . LEU A 1 198 ? 0.557 -34.344 -7.238 1 98.25 198 LEU A CA 1
ATOM 1630 C C . LEU A 1 198 ? 1.135 -33.875 -8.57 1 98.25 198 LEU A C 1
ATOM 1632 O O . LEU A 1 198 ? 2.203 -34.312 -8.984 1 98.25 198 LEU A O 1
ATOM 1636 N N . ILE A 1 199 ? 0.395 -33 -9.219 1 98.38 199 ILE A N 1
ATOM 1637 C CA . ILE A 1 199 ? 0.839 -32.469 -10.5 1 98.38 199 ILE A CA 1
ATOM 1638 C C . ILE A 1 199 ? 1.373 -31.047 -10.305 1 98.38 199 ILE A C 1
ATOM 1640 O O . ILE A 1 199 ? 1.123 -30.422 -9.273 1 98.38 199 ILE A O 1
ATOM 1644 N N . HIS A 1 200 ? 2.094 -30.531 -11.266 1 98.38 200 HIS A N 1
ATOM 1645 C CA . HIS A 1 200 ? 2.594 -29.156 -11.281 1 98.38 200 HIS A CA 1
ATOM 1646 C C . HIS A 1 200 ? 1.486 -28.172 -11.641 1 98.38 200 HIS A C 1
ATOM 1648 O O . HIS A 1 200 ? 1.407 -27.094 -11.062 1 98.38 200 HIS A O 1
ATOM 1654 N N . TYR A 1 201 ? 0.618 -28.562 -12.578 1 97.62 201 TYR A N 1
ATOM 1655 C CA . TYR A 1 201 ? -0.516 -27.844 -13.141 1 97.62 201 TYR A CA 1
ATOM 1656 C C . TYR A 1 201 ? -0.05 -26.797 -14.141 1 97.62 201 TYR A C 1
ATOM 1658 O O . TYR A 1 201 ? -0.551 -26.734 -15.273 1 97.62 201 TYR A O 1
ATOM 1666 N N . ASP A 1 202 ? 0.927 -26 -13.797 1 95.31 202 ASP A N 1
ATOM 1667 C CA . ASP A 1 202 ? 1.406 -24.953 -14.695 1 95.31 202 ASP A CA 1
ATOM 1668 C C . ASP A 1 202 ? 2.725 -25.359 -15.352 1 95.31 202 ASP A C 1
ATOM 1670 O O . ASP A 1 202 ? 3.686 -24.594 -15.359 1 95.31 202 ASP A O 1
ATOM 1674 N N . PHE A 1 203 ? 2.789 -26.609 -15.859 1 96.62 203 PHE A N 1
ATOM 1675 C CA . PHE A 1 203 ? 4.02 -27.125 -16.453 1 96.62 203 PHE A CA 1
ATOM 1676 C C . PHE A 1 203 ? 4.195 -26.594 -17.875 1 96.62 203 PHE A C 1
ATOM 1678 O O . PHE A 1 203 ? 4.398 -27.359 -18.812 1 96.62 203 PHE A O 1
ATOM 1685 N N . GLU A 1 204 ? 4.129 -25.297 -17.984 1 94.44 204 GLU A N 1
ATOM 1686 C CA . GLU A 1 204 ? 4.25 -24.594 -19.25 1 94.44 204 GLU A CA 1
ATOM 1687 C C . GLU A 1 204 ? 5.711 -24.297 -19.578 1 94.44 204 GLU A C 1
ATOM 1689 O O . GLU A 1 204 ? 6.582 -24.406 -18.719 1 94.44 204 GLU A O 1
ATOM 1694 N N . TYR A 1 205 ? 5.969 -23.906 -20.781 1 90.81 205 TYR A N 1
ATOM 1695 C CA . TYR A 1 205 ? 7.324 -23.75 -21.297 1 90.81 205 TYR A CA 1
ATOM 1696 C C . TYR A 1 205 ? 8.055 -22.625 -20.562 1 90.81 205 TYR A C 1
ATOM 1698 O O . TYR A 1 205 ? 9.281 -22.641 -20.469 1 90.81 205 TYR A O 1
ATOM 1706 N N . ASP A 1 206 ? 7.34 -21.703 -19.969 1 90.81 206 ASP A N 1
ATOM 1707 C CA . ASP A 1 206 ? 8.008 -20.578 -19.312 1 90.81 206 ASP A CA 1
ATOM 1708 C C . ASP A 1 206 ? 8.359 -20.938 -17.859 1 90.81 206 ASP A C 1
ATOM 1710 O O . ASP A 1 206 ? 9.086 -20.188 -17.203 1 90.81 206 ASP A O 1
ATOM 1714 N N . ASN A 1 207 ? 7.934 -22.109 -17.406 1 95.94 207 ASN A N 1
ATOM 1715 C CA . ASN A 1 207 ? 8.273 -22.578 -16.062 1 95.94 207 ASN A CA 1
ATOM 1716 C C . ASN A 1 207 ? 9.297 -23.703 -16.094 1 95.94 207 ASN A C 1
ATOM 1718 O O . ASN A 1 207 ? 9.539 -24.344 -15.07 1 95.94 207 ASN A O 1
ATOM 1722 N N . VAL A 1 208 ? 9.828 -23.938 -17.266 1 97.44 208 VAL A N 1
ATOM 1723 C CA . VAL A 1 208 ? 10.828 -24.984 -17.453 1 97.44 208 VAL A CA 1
ATOM 1724 C C . VAL A 1 208 ? 12.102 -24.391 -18.031 1 97.44 208 VAL A C 1
ATOM 1726 O O . VAL A 1 208 ? 12.07 -23.719 -19.062 1 97.44 208 VAL A O 1
ATOM 1729 N N . PHE A 1 209 ? 13.211 -24.672 -17.312 1 97.81 209 PHE A N 1
ATOM 1730 C CA . PHE A 1 209 ? 14.516 -24.172 -17.734 1 97.81 209 PHE A CA 1
ATOM 1731 C C . PHE A 1 209 ? 15.383 -25.312 -18.25 1 97.81 209 PHE A C 1
ATOM 1733 O O . PHE A 1 209 ? 15.594 -26.312 -17.562 1 97.81 209 PHE A O 1
ATOM 1740 N N . TYR A 1 210 ? 15.859 -25.125 -19.453 1 97.62 210 TYR A N 1
ATOM 1741 C CA . TYR A 1 210 ? 16.734 -26.141 -20.031 1 97.62 210 TYR A CA 1
ATOM 1742 C C . TYR A 1 210 ? 18.203 -25.797 -19.797 1 97.62 210 TYR A C 1
ATOM 1744 O O . TYR A 1 210 ? 18.641 -24.703 -20.156 1 97.62 210 TYR A O 1
ATOM 1752 N N . ASP A 1 211 ? 18.875 -26.719 -19.188 1 96.44 211 ASP A N 1
ATOM 1753 C CA . ASP A 1 211 ? 20.312 -26.594 -18.969 1 96.44 211 ASP A CA 1
ATOM 1754 C C . ASP A 1 211 ? 21.109 -27.391 -20 1 96.44 211 ASP A C 1
ATOM 1756 O O . ASP A 1 211 ? 21.203 -28.609 -19.906 1 96.44 211 ASP A O 1
ATOM 1760 N N . GLU A 1 212 ? 21.766 -26.734 -20.844 1 92.94 212 GLU A N 1
ATOM 1761 C CA . GLU A 1 212 ? 22.484 -27.375 -21.922 1 92.94 212 GLU A CA 1
ATOM 1762 C C . GLU A 1 212 ? 23.641 -28.234 -21.391 1 92.94 212 GLU A C 1
ATOM 1764 O O . GLU A 1 212 ? 24 -29.25 -21.984 1 92.94 212 GLU A O 1
ATOM 1769 N N . LYS A 1 213 ? 24.266 -27.844 -20.375 1 92.25 213 LYS A N 1
ATOM 1770 C CA . LYS A 1 213 ? 25.422 -28.547 -19.812 1 92.25 213 LYS A CA 1
ATOM 1771 C C . LYS A 1 213 ? 25.016 -29.922 -19.297 1 92.25 213 LYS A C 1
ATOM 1773 O O . LYS A 1 213 ? 25.703 -30.922 -19.562 1 92.25 213 LYS A O 1
ATOM 1778 N N . SER A 1 214 ? 23.906 -29.891 -18.594 1 92.19 214 SER A N 1
ATOM 1779 C CA . SER A 1 214 ? 23.484 -31.156 -18 1 92.19 214 SER A CA 1
ATOM 1780 C C . SER A 1 214 ? 22.469 -31.875 -18.875 1 92.19 214 SER A C 1
ATOM 1782 O O . SER A 1 214 ? 22.125 -33.031 -18.609 1 92.19 214 SER A O 1
ATOM 1784 N N . GLN A 1 215 ? 22.016 -31.203 -19.891 1 92.69 215 GLN A N 1
ATOM 1785 C CA . GLN A 1 215 ? 20.984 -31.734 -20.781 1 92.69 215 GLN A CA 1
ATOM 1786 C C . GLN A 1 215 ? 19.766 -32.188 -19.984 1 92.69 215 GLN A C 1
ATOM 1788 O O . GLN A 1 215 ? 19.266 -33.312 -20.156 1 92.69 215 GLN A O 1
ATOM 1793 N N . SER A 1 216 ? 19.422 -31.359 -19.062 1 94.56 216 SER A N 1
ATOM 1794 C CA . SER A 1 216 ? 18.266 -31.609 -18.203 1 94.56 216 SER A CA 1
ATOM 1795 C C . SER A 1 216 ? 17.469 -30.328 -17.953 1 94.56 216 SER A C 1
ATOM 1797 O O . SER A 1 216 ? 17.891 -29.234 -18.344 1 94.56 216 SER A O 1
ATOM 1799 N N . CYS A 1 217 ? 16.328 -30.5 -17.422 1 97.38 217 CYS A N 1
ATOM 1800 C CA . CYS A 1 217 ? 15.438 -29.359 -17.172 1 97.38 217 CYS A CA 1
ATOM 1801 C C . CYS A 1 217 ? 15.352 -29.062 -15.672 1 97.38 217 CYS A C 1
ATOM 1803 O O . CYS A 1 217 ? 15.445 -29.984 -14.852 1 97.38 217 CYS A O 1
ATOM 1805 N N . ASN A 1 218 ? 15.25 -27.781 -15.32 1 98.19 218 ASN A N 1
ATOM 1806 C CA . ASN A 1 218 ? 14.891 -27.312 -13.992 1 98.19 218 ASN A CA 1
ATOM 1807 C C . ASN A 1 218 ? 13.508 -26.656 -13.984 1 98.19 218 ASN A C 1
ATOM 1809 O O . ASN A 1 218 ? 13.219 -25.797 -14.82 1 98.19 218 ASN A O 1
ATOM 1813 N N . ILE A 1 219 ? 12.688 -27.172 -13.133 1 98.25 219 ILE A N 1
ATOM 1814 C CA . ILE A 1 219 ? 11.297 -26.734 -13.109 1 98.25 219 ILE A CA 1
ATOM 1815 C C . ILE A 1 219 ? 11.086 -25.734 -11.977 1 98.25 219 ILE A C 1
ATOM 1817 O O . ILE A 1 219 ? 11.602 -25.906 -10.867 1 98.25 219 ILE A O 1
ATOM 1821 N N . ILE A 1 220 ? 10.328 -24.641 -12.289 1 97.38 220 ILE A N 1
ATOM 1822 C CA . ILE A 1 220 ? 10.047 -23.641 -11.25 1 97.38 220 ILE A CA 1
ATOM 1823 C C . ILE A 1 220 ? 8.539 -23.484 -11.086 1 97.38 220 ILE A C 1
ATOM 1825 O O . ILE A 1 220 ? 7.758 -24.078 -11.836 1 97.38 220 ILE A O 1
ATOM 1829 N N . ASP A 1 221 ? 8.094 -22.797 -10.07 1 95.25 221 ASP A N 1
ATOM 1830 C CA . ASP A 1 221 ? 6.758 -22.281 -9.812 1 95.25 221 ASP A CA 1
ATOM 1831 C C . ASP A 1 221 ? 5.766 -23.422 -9.578 1 95.25 221 ASP A C 1
ATOM 1833 O O . ASP A 1 221 ? 4.832 -23.609 -10.359 1 95.25 221 ASP A O 1
ATOM 1837 N N . PHE A 1 222 ? 5.809 -24.047 -8.469 1 97.56 222 PHE A N 1
ATOM 1838 C CA . PHE A 1 222 ? 4.887 -25.109 -8.07 1 97.56 222 PHE A CA 1
ATOM 1839 C C . PHE A 1 222 ? 3.703 -24.531 -7.301 1 97.56 222 PHE A C 1
ATOM 1841 O O . PHE A 1 222 ? 3.047 -25.234 -6.535 1 97.56 222 PHE A O 1
ATOM 1848 N N . ASP A 1 223 ? 3.461 -23.266 -7.543 1 96.69 223 ASP A N 1
ATOM 1849 C CA . ASP A 1 223 ? 2.447 -22.516 -6.805 1 96.69 223 ASP A CA 1
ATOM 1850 C C . ASP A 1 223 ? 1.062 -23.125 -7.012 1 96.69 223 ASP A C 1
ATOM 1852 O O . ASP A 1 223 ? 0.223 -23.078 -6.109 1 96.69 223 ASP A O 1
ATOM 1856 N N . ASP A 1 224 ? 0.803 -23.688 -8.141 1 96.94 224 ASP A N 1
ATOM 1857 C CA . ASP A 1 224 ? -0.538 -24.156 -8.461 1 96.94 224 ASP A CA 1
ATOM 1858 C C . ASP A 1 224 ? -0.597 -25.688 -8.422 1 96.94 224 ASP A C 1
ATOM 1860 O O . ASP A 1 224 ? -1.568 -26.297 -8.883 1 96.94 224 ASP A O 1
ATOM 1864 N N . ALA A 1 225 ? 0.414 -26.297 -7.91 1 98.12 225 ALA A N 1
ATOM 1865 C CA . ALA A 1 225 ? 0.39 -27.75 -7.793 1 98.12 225 ALA A CA 1
ATOM 1866 C C . ALA A 1 225 ? -0.87 -28.219 -7.07 1 98.12 225 ALA A C 1
ATOM 1868 O O . ALA A 1 225 ? -1.356 -27.547 -6.156 1 98.12 225 ALA A O 1
ATOM 1869 N N . MET A 1 226 ? -1.367 -29.328 -7.492 1 98.5 226 MET A N 1
ATOM 1870 C CA . MET A 1 226 ? -2.557 -29.906 -6.879 1 98.5 226 MET A CA 1
ATOM 1871 C C . MET A 1 226 ? -2.65 -31.406 -7.191 1 98.5 226 MET A C 1
ATOM 1873 O O . MET A 1 226 ? -2.02 -31.875 -8.133 1 98.5 226 MET A O 1
ATOM 1877 N N . TYR A 1 227 ? -3.359 -32.156 -6.355 1 98.31 227 TYR A N 1
ATOM 1878 C CA . TYR A 1 227 ? -3.639 -33.531 -6.676 1 98.31 227 TYR A CA 1
ATOM 1879 C C . TYR A 1 227 ? -4.68 -33.656 -7.785 1 98.31 227 TYR A C 1
ATOM 1881 O O . TYR A 1 227 ? -5.789 -33.125 -7.656 1 98.31 227 TYR A O 1
ATOM 1889 N N . HIS A 1 228 ? -4.312 -34.281 -8.859 1 98.31 228 HIS A N 1
ATOM 1890 C CA . HIS A 1 228 ? -5.109 -34.406 -10.078 1 98.31 228 HIS A CA 1
ATOM 1891 C C . HIS A 1 228 ? -4.566 -35.531 -10.961 1 98.31 228 HIS A C 1
ATOM 1893 O O . HIS A 1 228 ? -3.547 -36.156 -10.641 1 98.31 228 HIS A O 1
ATOM 1899 N N . TRP A 1 229 ? -5.316 -35.906 -11.969 1 97.56 229 TRP A N 1
ATOM 1900 C CA . TRP A 1 229 ? -4.785 -36.812 -12.961 1 97.56 229 TRP A CA 1
ATOM 1901 C C . TRP A 1 229 ? -3.574 -36.219 -13.672 1 97.56 229 TRP A C 1
ATOM 1903 O O . TRP A 1 229 ? -3.566 -35.031 -14.008 1 97.56 229 TRP A O 1
ATOM 1913 N N . TYR A 1 230 ? -2.547 -37.094 -13.922 1 97.56 230 TYR A N 1
ATOM 1914 C CA . TYR A 1 230 ? -1.299 -36.656 -14.539 1 97.56 230 TYR A CA 1
ATOM 1915 C C . TYR A 1 230 ? -1.549 -36.062 -15.922 1 97.56 230 TYR A C 1
ATOM 1917 O O . TYR A 1 230 ? -0.79 -35.219 -16.391 1 97.56 230 TYR A O 1
ATOM 1925 N N . ALA A 1 231 ? -2.672 -36.469 -16.5 1 96.94 231 ALA A N 1
ATOM 1926 C CA . ALA A 1 231 ? -3.062 -36 -17.828 1 96.94 231 ALA A CA 1
ATOM 1927 C C . ALA A 1 231 ? -3.199 -34.469 -17.859 1 96.94 231 ALA A C 1
ATOM 1929 O O . ALA A 1 231 ? -2.992 -33.844 -18.906 1 96.94 231 ALA A O 1
ATOM 1930 N N . VAL A 1 232 ? -3.5 -33.875 -16.75 1 97.62 232 VAL A N 1
ATOM 1931 C CA . VAL A 1 232 ? -3.688 -32.438 -16.703 1 97.62 232 VAL A CA 1
ATOM 1932 C C . VAL A 1 232 ? -2.375 -31.719 -17.031 1 97.62 232 VAL A C 1
ATOM 1934 O O . VAL A 1 232 ? -2.357 -30.766 -17.812 1 97.62 232 VAL A O 1
ATOM 1937 N N . ASP A 1 233 ? -1.294 -32.219 -16.484 1 98 233 ASP A N 1
ATOM 1938 C CA . ASP A 1 233 ? 0.011 -31.625 -16.781 1 98 233 ASP A CA 1
ATOM 1939 C C . ASP A 1 233 ? 0.369 -31.781 -18.25 1 98 233 ASP A C 1
ATOM 1941 O O . ASP A 1 233 ? 0.946 -30.875 -18.859 1 98 233 ASP A O 1
ATOM 1945 N N . ILE A 1 234 ? 0.057 -32.906 -18.734 1 96.88 234 ILE A N 1
ATOM 1946 C CA . ILE A 1 234 ? 0.347 -33.188 -20.141 1 96.88 234 ILE A CA 1
ATOM 1947 C C . ILE A 1 234 ? -0.455 -32.25 -21.031 1 96.88 234 ILE A C 1
ATOM 1949 O O . ILE A 1 234 ? 0.09 -31.641 -21.953 1 96.88 234 ILE A O 1
ATOM 1953 N N . GLU A 1 235 ? -1.714 -32.125 -20.719 1 96.56 235 GLU A N 1
ATOM 1954 C CA . GLU A 1 235 ? -2.57 -31.234 -21.469 1 96.56 235 GLU A CA 1
ATOM 1955 C C . GLU A 1 235 ? -2.037 -29.797 -21.406 1 96.56 235 GLU A C 1
ATOM 1957 O O . GLU A 1 235 ? -1.966 -29.125 -22.438 1 96.56 235 GLU A O 1
ATOM 1962 N N . GLN A 1 236 ? -1.64 -29.328 -20.25 1 96.44 236 GLN A N 1
ATOM 1963 C CA . GLN A 1 236 ? -1.15 -27.969 -20.062 1 96.44 236 GLN A CA 1
ATOM 1964 C C . GLN A 1 236 ? 0.153 -27.734 -20.828 1 96.44 236 GLN A C 1
ATOM 1966 O O . GLN A 1 236 ? 0.348 -26.688 -21.438 1 96.44 236 GLN A O 1
ATOM 1971 N N . ALA A 1 237 ? 1.028 -28.688 -20.766 1 96.5 237 ALA A N 1
ATOM 1972 C CA . ALA A 1 237 ? 2.303 -28.594 -21.469 1 96.5 237 ALA A CA 1
ATOM 1973 C C . ALA A 1 237 ? 2.088 -28.516 -22.984 1 96.5 237 ALA A C 1
ATOM 1975 O O . ALA A 1 237 ? 2.662 -27.641 -23.641 1 96.5 237 ALA A O 1
ATOM 1976 N N . LEU A 1 238 ? 1.243 -29.375 -23.484 1 95 238 LEU A N 1
ATOM 1977 C CA . LEU A 1 238 ? 0.998 -29.422 -24.922 1 95 238 LEU A CA 1
ATOM 1978 C C . LEU A 1 238 ? 0.239 -28.188 -25.391 1 95 238 LEU A C 1
ATOM 1980 O O . LEU A 1 238 ? 0.509 -27.656 -26.469 1 95 238 LEU A O 1
ATOM 1984 N N . TYR A 1 239 ? -0.68 -27.797 -24.578 1 94.25 239 TYR A N 1
ATOM 1985 C CA . TYR A 1 239 ? -1.437 -26.578 -24.906 1 94.25 239 TYR A CA 1
ATOM 1986 C C . TYR A 1 239 ? -0.516 -25.375 -25.016 1 94.25 239 TYR A C 1
ATOM 1988 O O . TYR A 1 239 ? -0.626 -24.594 -25.953 1 94.25 239 TYR A O 1
ATOM 1996 N N . SER A 1 240 ? 0.367 -25.25 -24.078 1 92.81 240 SER A N 1
ATOM 1997 C CA . SER A 1 240 ? 1.3 -24.125 -24.062 1 92.81 240 SER A CA 1
ATOM 1998 C C . SER A 1 240 ? 2.268 -24.203 -25.25 1 92.81 240 SER A C 1
ATOM 2000 O O . SER A 1 240 ? 2.688 -23.172 -25.781 1 92.81 240 SER A O 1
ATOM 2002 N N . LEU A 1 241 ? 2.654 -25.375 -25.578 1 90.81 241 LEU A N 1
ATOM 2003 C CA . LEU A 1 241 ? 3.592 -25.594 -26.672 1 90.81 241 LEU A CA 1
ATOM 2004 C C . LEU A 1 241 ? 3.004 -25.109 -27.984 1 90.81 241 LEU A C 1
ATOM 2006 O O . LEU A 1 241 ? 3.742 -24.672 -28.875 1 90.81 241 LEU A O 1
ATOM 2010 N N . GLN A 1 242 ? 1.684 -25.156 -28.094 1 90.56 242 GLN A N 1
ATOM 2011 C CA . GLN A 1 242 ? 1.014 -24.719 -29.312 1 90.56 242 GLN A CA 1
ATOM 2012 C C . GLN A 1 242 ? 1.254 -23.234 -29.562 1 90.56 242 GLN A C 1
ATOM 2014 O O . GLN A 1 242 ? 1.221 -22.781 -30.703 1 90.56 242 GLN A O 1
ATOM 2019 N N . ASP A 1 243 ? 1.505 -22.531 -28.531 1 87.06 243 ASP A N 1
ATOM 2020 C CA . ASP A 1 243 ? 1.696 -21.094 -28.641 1 87.06 243 ASP A CA 1
ATOM 2021 C C . ASP A 1 243 ? 3.1 -20.75 -29.141 1 87.06 243 ASP A C 1
ATOM 2023 O O . ASP A 1 243 ? 3.338 -19.656 -29.656 1 87.06 243 ASP A O 1
ATOM 2027 N N . CYS A 1 244 ? 3.986 -21.688 -29.031 1 86.12 244 CYS A N 1
ATOM 2028 C CA . CYS A 1 244 ? 5.371 -21.312 -29.312 1 86.12 244 CYS A CA 1
ATOM 2029 C C . CYS A 1 244 ? 5.918 -22.094 -30.5 1 86.12 244 CYS A C 1
ATOM 2031 O O . CYS A 1 244 ? 7.055 -21.859 -30.922 1 86.12 244 CYS A O 1
ATOM 2033 N N . ILE A 1 245 ? 5.145 -23.016 -31.047 1 89.25 245 ILE A N 1
ATOM 2034 C CA . ILE A 1 245 ? 5.59 -23.844 -32.156 1 89.25 245 ILE A CA 1
ATOM 2035 C C . ILE A 1 245 ? 4.656 -23.625 -33.375 1 89.25 245 ILE A C 1
ATOM 2037 O O . ILE A 1 245 ? 3.441 -23.516 -33.188 1 89.25 245 ILE A O 1
ATOM 2041 N N . PRO A 1 246 ? 5.266 -23.578 -34.594 1 90 246 PRO A N 1
ATOM 2042 C CA . PRO A 1 246 ? 4.402 -23.531 -35.781 1 90 246 PRO A CA 1
ATOM 2043 C C . PRO A 1 246 ? 3.441 -24.719 -35.844 1 90 246 PRO A C 1
ATOM 2045 O O . PRO A 1 246 ? 3.814 -25.844 -35.531 1 90 246 PRO A O 1
ATOM 2048 N N . ALA A 1 247 ? 2.285 -24.422 -36.344 1 90.69 247 ALA A N 1
ATOM 2049 C CA . ALA A 1 247 ? 1.209 -25.406 -36.375 1 90.69 247 ALA A CA 1
ATOM 2050 C C . ALA A 1 247 ? 1.635 -26.641 -37.156 1 90.69 247 ALA A C 1
ATOM 2052 O O . ALA A 1 247 ? 1.255 -27.766 -36.812 1 90.69 247 ALA A O 1
ATOM 2053 N N . GLU A 1 248 ? 2.484 -26.469 -38.094 1 92.69 248 GLU A N 1
ATOM 2054 C CA . GLU A 1 248 ? 2.881 -27.562 -38.969 1 92.69 248 GLU A CA 1
ATOM 2055 C C . GLU A 1 248 ? 3.83 -28.516 -38.281 1 92.69 248 GLU A C 1
ATOM 2057 O O . GLU A 1 248 ? 3.943 -29.688 -38.656 1 92.69 248 GLU A O 1
ATOM 2062 N N . MET A 1 249 ? 4.414 -28.016 -37.312 1 93.25 249 MET A N 1
ATOM 2063 C CA . MET A 1 249 ? 5.426 -28.812 -36.625 1 93.25 249 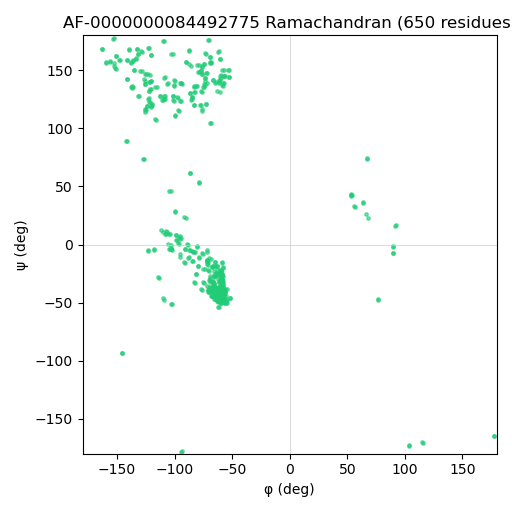MET A CA 1
ATOM 2064 C C . MET A 1 249 ? 4.871 -29.391 -35.312 1 93.25 249 MET A C 1
ATOM 2066 O O . MET A 1 249 ? 5.527 -30.203 -34.688 1 93.25 249 MET A O 1
ATOM 2070 N N . PHE A 1 250 ? 3.703 -29.062 -34.938 1 93.56 250 PHE A N 1
ATOM 2071 C CA . PHE A 1 250 ? 3.172 -29.375 -33.625 1 93.56 250 PHE A CA 1
ATOM 2072 C C . PHE A 1 250 ? 3.062 -30.891 -33.438 1 93.56 250 PHE A C 1
ATOM 2074 O O . PHE A 1 250 ? 3.428 -31.406 -32.375 1 93.56 250 PHE A O 1
ATOM 2081 N N . GLN A 1 251 ? 2.574 -31.547 -34.406 1 93.94 251 GLN A N 1
ATOM 2082 C CA . GLN A 1 251 ? 2.381 -33 -34.281 1 93.94 251 GLN A CA 1
ATOM 2083 C C . GLN A 1 251 ? 3.703 -33.688 -34 1 93.94 251 GLN A C 1
ATOM 2085 O O . GLN A 1 251 ? 3.768 -34.594 -33.188 1 93.94 251 GLN A O 1
ATOM 2090 N N . GLN A 1 252 ? 4.645 -33.312 -34.719 1 95.31 252 GLN A N 1
ATOM 2091 C CA . GLN A 1 252 ? 5.965 -33.906 -34.531 1 95.31 252 GLN A CA 1
ATOM 2092 C C . GLN A 1 252 ? 6.516 -33.594 -33.125 1 95.31 252 GLN A C 1
ATOM 2094 O O . GLN A 1 252 ? 7.078 -34.469 -32.469 1 95.31 252 GLN A O 1
ATOM 2099 N N . LYS A 1 253 ? 6.434 -32.375 -32.75 1 95.56 253 LYS A N 1
ATOM 2100 C CA . LYS A 1 253 ? 6.941 -31.969 -31.438 1 95.56 253 LYS A CA 1
ATOM 2101 C C . LYS A 1 253 ? 6.172 -32.656 -30.312 1 95.56 253 LYS A C 1
ATOM 2103 O O . LYS A 1 253 ? 6.75 -33 -29.281 1 95.56 253 LYS A O 1
ATOM 2108 N N . GLN A 1 254 ? 4.875 -32.719 -30.516 1 95.44 254 GLN A N 1
ATOM 2109 C CA . GLN A 1 254 ? 4.055 -33.438 -29.562 1 95.44 254 GLN A CA 1
ATOM 2110 C C . GLN A 1 254 ? 4.547 -34.875 -29.375 1 95.44 254 GLN A C 1
ATOM 2112 O O . GLN A 1 254 ? 4.648 -35.375 -28.25 1 95.44 254 GLN A O 1
ATOM 2117 N N . GLN A 1 255 ? 4.844 -35.5 -30.484 1 95.81 255 GLN A N 1
ATOM 2118 C CA . GLN A 1 255 ? 5.348 -36.875 -30.422 1 95.81 255 GLN A CA 1
ATOM 2119 C C . GLN A 1 255 ? 6.691 -36.938 -29.703 1 95.81 255 GLN A C 1
ATOM 2121 O O . GLN A 1 255 ? 6.934 -37.844 -28.891 1 95.81 255 GLN A O 1
ATOM 2126 N N . CYS A 1 256 ? 7.516 -36 -29.969 1 96.69 256 CYS A N 1
ATOM 2127 C CA . CYS A 1 256 ? 8.812 -35.938 -29.312 1 96.69 256 CYS A CA 1
ATOM 2128 C C . CYS A 1 256 ? 8.648 -35.781 -27.812 1 96.69 256 CYS A C 1
ATOM 2130 O O . CYS A 1 256 ? 9.359 -36.438 -27.031 1 96.69 256 CYS A O 1
ATOM 2132 N N . PHE A 1 257 ? 7.762 -34.938 -27.453 1 97.12 257 PHE A N 1
ATOM 2133 C CA . PHE A 1 257 ? 7.461 -34.688 -26.047 1 97.12 257 PHE A CA 1
ATOM 2134 C C . PHE A 1 257 ? 6.984 -35.969 -25.375 1 97.12 257 PHE A C 1
ATOM 2136 O O . PHE A 1 257 ? 7.48 -36.344 -24.312 1 97.12 257 PHE A O 1
ATOM 2143 N N . LEU A 1 258 ? 6.055 -36.688 -25.984 1 96.62 258 LEU A N 1
ATOM 2144 C CA . LEU A 1 258 ? 5.465 -37.875 -25.422 1 96.62 258 LEU A CA 1
ATOM 2145 C C . LEU A 1 258 ? 6.488 -39 -25.359 1 96.62 258 LEU A C 1
ATOM 2147 O O . LEU A 1 258 ? 6.465 -39.844 -24.438 1 96.62 258 LEU A O 1
ATOM 2151 N N . ASP A 1 259 ? 7.32 -39.062 -26.375 1 97.56 259 ASP A N 1
ATOM 2152 C CA . ASP A 1 259 ? 8.398 -40.031 -26.359 1 97.56 259 ASP A CA 1
ATOM 2153 C C . ASP A 1 259 ? 9.32 -39.812 -25.156 1 97.56 259 ASP A C 1
ATOM 2155 O O . ASP A 1 259 ? 9.727 -40.781 -24.5 1 97.56 259 ASP A O 1
ATOM 2159 N N . GLY A 1 260 ? 9.656 -38.594 -24.922 1 97.88 260 GLY A N 1
ATOM 2160 C CA . GLY A 1 260 ? 10.438 -38.25 -23.734 1 97.88 260 GLY A CA 1
ATOM 2161 C C . GLY A 1 260 ? 9.742 -38.656 -22.438 1 97.88 260 GLY A C 1
ATOM 2162 O O . GLY A 1 260 ? 10.344 -39.25 -21.562 1 97.88 260 GLY A O 1
ATOM 2163 N N . TYR A 1 261 ? 8.5 -38.281 -22.391 1 97.75 261 TYR A N 1
ATOM 2164 C CA . TYR A 1 261 ? 7.699 -38.594 -21.203 1 97.75 261 TYR A CA 1
ATOM 2165 C C . TYR A 1 261 ? 7.703 -40.062 -20.922 1 97.75 261 TYR A C 1
ATOM 2167 O O . TYR A 1 261 ? 7.895 -40.5 -19.781 1 97.75 261 TYR A O 1
ATOM 2175 N N . ARG A 1 262 ? 7.59 -40.938 -21.938 1 96.94 262 ARG A N 1
ATOM 2176 C CA . ARG A 1 262 ? 7.422 -42.375 -21.828 1 96.94 262 ARG A CA 1
ATOM 2177 C C . ARG A 1 262 ? 8.711 -43.062 -21.344 1 96.94 262 ARG A C 1
ATOM 2179 O O . ARG A 1 262 ? 8.695 -44.188 -20.906 1 96.94 262 ARG A O 1
ATOM 2186 N N . THR A 1 263 ? 9.758 -42.375 -21.453 1 97.5 263 THR A N 1
ATOM 2187 C CA . THR A 1 263 ? 11.023 -42.938 -21 1 97.5 263 THR A CA 1
ATOM 2188 C C . THR A 1 263 ? 11.047 -43.031 -19.469 1 97.5 263 THR A C 1
ATOM 2190 O O . THR A 1 263 ? 11.797 -43.812 -18.906 1 97.5 263 THR A O 1
ATOM 2193 N N . GLU A 1 264 ? 10.242 -42.219 -18.828 1 97.38 264 GLU A N 1
ATOM 2194 C CA . GLU A 1 264 ? 10.328 -42.094 -17.375 1 97.38 264 GLU A CA 1
ATOM 2195 C C . GLU A 1 264 ? 9.062 -42.625 -16.703 1 97.38 264 GLU A C 1
ATOM 2197 O O . GLU A 1 264 ? 9.102 -43.094 -15.562 1 97.38 264 GLU A O 1
ATOM 2202 N N . TYR A 1 265 ? 7.973 -42.531 -17.438 1 96 265 TYR A N 1
ATOM 2203 C CA . TYR A 1 265 ? 6.703 -42.938 -16.844 1 96 265 TYR A CA 1
ATOM 2204 C C . TYR A 1 265 ? 5.723 -43.406 -17.891 1 96 265 TYR A C 1
ATOM 2206 O O . TYR A 1 265 ? 5.809 -43.031 -19.062 1 96 265 TYR A O 1
ATOM 2214 N N . GLU A 1 266 ? 4.809 -44.219 -17.438 1 92.75 266 GLU A N 1
ATOM 2215 C CA . GLU A 1 266 ? 3.855 -44.812 -18.375 1 92.75 266 GLU A CA 1
ATOM 2216 C C . GLU A 1 266 ? 2.721 -43.844 -18.688 1 92.75 266 GLU A C 1
ATOM 2218 O O . GLU A 1 266 ? 2.229 -43.156 -17.812 1 92.75 266 GLU A O 1
ATOM 2223 N N . LEU A 1 267 ? 2.396 -43.781 -19.938 1 87.62 267 LEU A N 1
ATOM 2224 C CA . LEU A 1 267 ? 1.255 -43.031 -20.422 1 87.62 267 LEU A CA 1
ATOM 2225 C C . LEU A 1 267 ? 0.224 -43.938 -21.078 1 87.62 267 LEU A C 1
ATOM 2227 O O . LEU A 1 267 ? 0.459 -44.5 -22.156 1 87.62 267 LEU A O 1
ATOM 2231 N N . SER A 1 268 ? -0.867 -44.094 -20.375 1 80.75 268 SER A N 1
ATOM 2232 C CA . SER A 1 268 ? -1.885 -45 -20.938 1 80.75 268 SER A CA 1
ATOM 2233 C C . SER A 1 268 ? -2.818 -44.25 -21.875 1 80.75 268 SER A C 1
ATOM 2235 O O . SER A 1 268 ? -2.938 -43 -21.797 1 80.75 268 SER A O 1
ATOM 2237 N N . ALA A 1 269 ? -3.393 -44.938 -22.766 1 78.94 269 ALA A N 1
ATOM 2238 C CA . ALA A 1 269 ? -4.348 -44.375 -23.719 1 78.94 269 ALA A CA 1
ATOM 2239 C C . ALA A 1 269 ? -5.539 -43.75 -23 1 78.94 269 ALA A C 1
ATOM 2241 O O . ALA A 1 269 ? -6.086 -42.75 -23.469 1 78.94 269 ALA A O 1
ATOM 2242 N N . ASP A 1 270 ? -5.844 -44.25 -21.938 1 82.56 270 ASP A N 1
ATOM 2243 C CA . ASP A 1 270 ? -6.965 -43.75 -21.156 1 82.56 270 ASP A CA 1
ATOM 2244 C C . ASP A 1 270 ? -6.68 -42.312 -20.672 1 82.56 270 ASP A C 1
ATOM 2246 O O . ASP A 1 270 ? -7.598 -41.5 -20.547 1 82.56 270 ASP A O 1
ATOM 2250 N N . MET A 1 271 ? -5.426 -42.062 -20.547 1 85.62 271 MET A N 1
ATOM 2251 C CA . MET A 1 271 ? -5.059 -40.719 -20.062 1 85.62 271 MET A CA 1
ATOM 2252 C C . MET A 1 271 ? -5.238 -39.688 -21.172 1 85.62 271 MET A C 1
ATOM 2254 O O . MET A 1 271 ? -5.652 -38.562 -20.891 1 85.62 271 MET A O 1
ATOM 2258 N N . MET A 1 272 ? -5.02 -40.125 -22.328 1 87.5 272 MET A N 1
ATOM 2259 C CA . MET A 1 272 ? -5.121 -39.219 -23.453 1 87.5 272 MET A CA 1
ATOM 2260 C C . MET A 1 272 ? -6.574 -38.812 -23.719 1 87.5 272 MET A C 1
ATOM 2262 O O . MET A 1 272 ? -6.855 -37.719 -24.156 1 87.5 272 MET A O 1
ATOM 2266 N N . SER A 1 273 ? -7.434 -39.719 -23.406 1 91.38 273 SER A N 1
ATOM 2267 C CA . SER A 1 273 ? -8.859 -39.469 -23.609 1 91.38 273 SER A CA 1
ATOM 2268 C C . SER A 1 273 ? -9.375 -38.438 -22.625 1 91.38 273 SER A C 1
ATOM 2270 O O . SER A 1 273 ? -10.445 -37.844 -22.828 1 91.38 273 SER A O 1
ATOM 2272 N N . LEU A 1 274 ? -8.609 -38.094 -21.609 1 94.69 274 LEU A N 1
ATOM 2273 C CA . LEU A 1 274 ? -9.016 -37.156 -20.562 1 94.69 274 LEU A CA 1
ATOM 2274 C C . LEU A 1 274 ? -8.672 -35.719 -20.953 1 94.69 274 LEU A C 1
ATOM 2276 O O . LEU A 1 274 ? -9.148 -34.781 -20.328 1 94.69 274 LEU A O 1
ATOM 2280 N N . LEU A 1 275 ? -7.898 -35.531 -21.984 1 95.19 275 LEU A N 1
ATOM 2281 C CA . LEU A 1 275 ? -7.266 -34.25 -22.297 1 95.19 275 LEU A CA 1
ATOM 2282 C C . LEU A 1 275 ? -8.312 -33.156 -22.5 1 95.19 275 LEU A C 1
ATOM 2284 O O . LEU A 1 275 ? -8.18 -32.062 -21.984 1 95.19 275 LEU A O 1
ATOM 2288 N N . PRO A 1 276 ? -9.414 -33.469 -23.188 1 94.94 276 PRO A N 1
ATOM 2289 C CA . PRO A 1 276 ? -10.414 -32.406 -23.359 1 94.94 276 PRO A CA 1
ATOM 2290 C C . PRO A 1 276 ? -11 -31.938 -22.047 1 94.94 276 PRO A C 1
ATOM 2292 O O . PRO A 1 276 ? -11.18 -30.734 -21.859 1 94.94 276 PRO A O 1
ATOM 2295 N N . ALA A 1 277 ? -11.281 -32.844 -21.172 1 96.38 277 ALA A N 1
ATOM 2296 C CA . ALA A 1 277 ? -11.812 -32.469 -19.859 1 96.38 277 ALA A CA 1
ATOM 2297 C C . ALA A 1 277 ? -10.781 -31.688 -19.047 1 96.38 277 ALA A C 1
ATOM 2299 O O . ALA A 1 277 ? -11.141 -30.781 -18.281 1 96.38 277 ALA A O 1
ATOM 2300 N N . CYS A 1 278 ? -9.531 -32.031 -19.234 1 97.38 278 CYS A N 1
ATOM 2301 C CA . CYS A 1 278 ? -8.453 -31.344 -18.547 1 97.38 278 CYS A CA 1
ATOM 2302 C C . CYS A 1 278 ? -8.383 -29.891 -19 1 97.38 278 CYS A C 1
ATOM 2304 O O . CYS A 1 278 ? -8.211 -28.984 -18.172 1 97.38 278 CYS A O 1
ATOM 2306 N N . ARG A 1 279 ? -8.539 -29.672 -20.266 1 96.75 279 ARG A N 1
ATOM 2307 C CA . ARG A 1 279 ? -8.539 -28.312 -20.797 1 96.75 279 ARG A CA 1
ATOM 2308 C C . ARG A 1 279 ? -9.719 -27.5 -20.25 1 96.75 279 ARG A C 1
ATOM 2310 O O . ARG A 1 279 ? -9.562 -26.344 -19.875 1 96.75 279 ARG A O 1
ATOM 2317 N N . ARG A 1 280 ? -10.812 -28.109 -20.203 1 97.31 280 ARG A N 1
ATOM 2318 C CA . ARG A 1 280 ? -12.008 -27.438 -19.688 1 97.31 280 ARG A CA 1
ATOM 2319 C C . ARG A 1 280 ? -11.852 -27.094 -18.219 1 97.31 280 ARG A C 1
ATOM 2321 O O . ARG A 1 280 ? -12.328 -26.047 -17.766 1 97.31 280 ARG A O 1
ATOM 2328 N N . PHE A 1 281 ? -11.227 -27.969 -17.469 1 98.12 281 PHE A N 1
ATOM 2329 C CA . PHE A 1 281 ? -10.922 -27.672 -16.078 1 98.12 281 PHE A CA 1
ATOM 2330 C C . PHE A 1 281 ? -10.023 -26.438 -15.969 1 98.12 281 PHE A C 1
ATOM 2332 O O . PHE A 1 281 ? -10.297 -25.531 -15.188 1 98.12 281 PHE A O 1
ATOM 2339 N N . ALA A 1 282 ? -8.984 -26.453 -16.75 1 97.56 282 ALA A N 1
ATOM 2340 C CA . ALA A 1 282 ? -8.039 -25.344 -16.734 1 97.56 282 ALA A CA 1
ATOM 2341 C C . ALA A 1 282 ? -8.727 -24.031 -17.109 1 97.56 282 ALA A C 1
ATOM 2343 O O . ALA A 1 282 ? -8.477 -23 -16.5 1 97.56 282 ALA A O 1
ATOM 2344 N N . ASN A 1 283 ? -9.547 -24.094 -18.109 1 97.62 283 ASN A N 1
ATOM 2345 C CA . ASN A 1 283 ? -10.289 -22.906 -18.531 1 97.62 283 ASN A CA 1
ATOM 2346 C C . ASN A 1 283 ? -11.195 -22.375 -17.422 1 97.62 283 ASN A C 1
ATOM 2348 O O . ASN A 1 283 ? -11.234 -21.172 -17.172 1 97.62 283 ASN A O 1
ATOM 2352 N N . LEU A 1 284 ? -11.914 -23.297 -16.797 1 98.25 284 LEU A N 1
ATOM 2353 C CA . LEU A 1 284 ? -12.82 -22.906 -15.727 1 98.25 284 LEU A CA 1
ATOM 2354 C C . LEU A 1 284 ? -12.047 -22.297 -14.555 1 98.25 284 LEU A C 1
ATOM 2356 O O . LEU A 1 284 ? -12.438 -21.266 -14.016 1 98.25 284 LEU A O 1
ATOM 2360 N N . TYR A 1 285 ? -11.016 -22.984 -14.164 1 98 285 TYR A N 1
ATOM 2361 C CA . TYR A 1 285 ? -10.188 -22.516 -13.055 1 98 285 TYR A CA 1
ATOM 2362 C C . TYR A 1 285 ? -9.625 -21.125 -13.336 1 98 285 TYR A C 1
ATOM 2364 O O . TYR A 1 285 ? -9.695 -20.234 -12.492 1 98 285 TYR A O 1
ATOM 2372 N N . GLY A 1 286 ? -9.055 -20.984 -14.57 1 97.06 286 GLY A N 1
ATOM 2373 C CA . GLY A 1 286 ? -8.562 -19.672 -14.984 1 97.06 286 GLY A CA 1
ATOM 2374 C C . GLY A 1 286 ? -9.641 -18.609 -15.016 1 97.06 286 GLY A C 1
ATOM 2375 O O . GLY A 1 286 ? -9.43 -17.484 -14.555 1 97.06 286 GLY A O 1
ATOM 2376 N N . TYR A 1 287 ? -10.773 -18.969 -15.547 1 97.88 287 TYR A N 1
ATOM 2377 C CA . TYR A 1 287 ? -11.906 -18.047 -15.664 1 97.88 287 TYR A CA 1
ATOM 2378 C C . TYR A 1 287 ? -12.305 -17.5 -14.305 1 97.88 287 TYR A C 1
ATOM 2380 O O . TYR A 1 287 ? -12.461 -16.297 -14.133 1 97.88 287 TYR A O 1
ATOM 2388 N N . VAL A 1 288 ? -12.445 -18.344 -13.352 1 97.94 288 VAL A N 1
ATOM 2389 C CA . VAL A 1 288 ? -12.961 -17.953 -12.039 1 97.94 288 VAL A CA 1
ATOM 2390 C C . VAL A 1 288 ? -11.906 -17.141 -11.305 1 97.94 288 VAL A C 1
ATOM 2392 O O . VAL A 1 288 ? -12.242 -16.188 -10.586 1 97.94 288 VAL A O 1
ATOM 2395 N N . ARG A 1 289 ? -10.672 -17.469 -11.477 1 96.94 289 ARG A N 1
ATOM 2396 C CA . ARG A 1 289 ? -9.594 -16.688 -10.867 1 96.94 289 ARG A CA 1
ATOM 2397 C C . ARG A 1 289 ? -9.594 -15.258 -11.383 1 96.94 289 ARG A C 1
ATOM 2399 O O . ARG A 1 289 ? -9.391 -14.32 -10.617 1 96.94 289 ARG A O 1
ATOM 2406 N N . VAL A 1 290 ? -9.773 -15.133 -12.68 1 97 290 VAL A N 1
ATOM 2407 C CA . VAL A 1 290 ? -9.805 -13.797 -13.273 1 97 290 VAL A CA 1
ATOM 2408 C C . VAL A 1 290 ? -11.047 -13.055 -12.797 1 97 290 VAL A C 1
ATOM 2410 O O . VAL A 1 290 ? -10.984 -11.867 -12.469 1 97 290 VAL A O 1
ATOM 2413 N N . LEU A 1 291 ? -12.18 -13.758 -12.805 1 96.94 291 LEU A N 1
ATOM 2414 C CA . LEU A 1 291 ? -13.438 -13.18 -12.344 1 96.94 291 LEU A CA 1
ATOM 2415 C C . LEU A 1 291 ? -13.273 -12.562 -10.961 1 96.94 291 LEU A C 1
ATOM 2417 O O . LEU A 1 291 ? -13.703 -11.438 -10.719 1 96.94 291 LEU A O 1
ATOM 2421 N N . ARG A 1 292 ? -12.648 -13.281 -10.102 1 96.31 292 ARG A N 1
ATOM 2422 C CA . ARG A 1 292 ? -12.398 -12.828 -8.742 1 96.31 292 ARG A CA 1
ATOM 2423 C C . ARG A 1 292 ? -11.406 -11.664 -8.719 1 96.31 292 ARG A C 1
ATOM 2425 O O . ARG A 1 292 ? -11.586 -10.703 -7.973 1 96.31 292 ARG A O 1
ATOM 2432 N N . SER A 1 293 ? -10.414 -11.695 -9.547 1 96.56 293 SER A N 1
ATOM 2433 C CA . SER A 1 293 ? -9.312 -10.734 -9.562 1 96.56 293 SER A CA 1
ATOM 2434 C C . SER A 1 293 ? -9.789 -9.352 -10 1 96.56 293 SER A C 1
ATOM 2436 O O . SER A 1 293 ? -9.344 -8.336 -9.461 1 96.56 293 SER A O 1
ATOM 2438 N N . VAL A 1 294 ? -10.68 -9.281 -10.961 1 95.94 294 VAL A N 1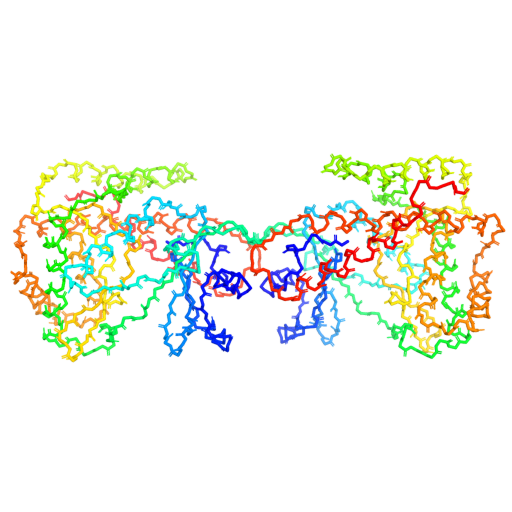
ATOM 2439 C CA . VAL A 1 294 ? -11.008 -8.023 -11.609 1 95.94 294 VAL A CA 1
ATOM 2440 C C . VAL A 1 294 ? -12.289 -7.441 -11.008 1 95.94 294 VAL A C 1
ATOM 2442 O O . VAL A 1 294 ? -12.828 -6.453 -11.508 1 95.94 294 VAL A O 1
ATOM 2445 N N . GLU A 1 295 ? -12.797 -8.008 -9.945 1 94.88 295 GLU A N 1
ATOM 2446 C CA . GLU A 1 295 ? -14.078 -7.625 -9.359 1 94.88 295 GLU A CA 1
ATOM 2447 C C . GLU A 1 295 ? -14.086 -6.156 -8.953 1 94.88 295 GLU A C 1
ATOM 2449 O O . GLU A 1 295 ? -15.039 -5.43 -9.234 1 94.88 295 GLU A O 1
ATOM 2454 N N . GLU A 1 296 ? -13.008 -5.707 -8.305 1 95.31 296 GLU A N 1
ATOM 2455 C CA . GLU A 1 296 ? -12.938 -4.324 -7.836 1 95.31 296 GLU A CA 1
ATOM 2456 C C . GLU A 1 296 ? -12.477 -3.387 -8.953 1 95.31 296 GLU A C 1
ATOM 2458 O O . GLU A 1 296 ? -11.594 -3.734 -9.734 1 95.31 296 GLU A O 1
ATOM 2463 N N . LYS A 1 297 ? -13.156 -2.289 -9.055 1 95.88 297 LYS A N 1
ATOM 2464 C CA . LYS A 1 297 ? -12.805 -1.221 -9.984 1 95.88 297 LYS A CA 1
ATOM 2465 C C . LYS A 1 297 ? -12.727 0.127 -9.273 1 95.88 297 LYS A C 1
ATOM 2467 O O . LYS A 1 297 ? -13.43 0.354 -8.289 1 95.88 297 LYS A O 1
ATOM 2472 N N . TRP A 1 298 ? -11.875 1.029 -9.742 1 97.56 298 TRP A N 1
ATOM 2473 C CA . TRP A 1 298 ? -11.672 2.332 -9.117 1 97.56 298 TRP A CA 1
ATOM 2474 C C . TRP A 1 298 ? -11.688 3.445 -10.156 1 97.56 298 TRP A C 1
ATOM 2476 O O . TRP A 1 298 ? -11.469 3.195 -11.344 1 97.56 298 TRP A O 1
ATOM 2486 N N . GLU A 1 299 ? -11.938 4.664 -9.688 1 96.69 299 GLU A N 1
ATOM 2487 C CA . GLU A 1 299 ? -11.82 5.832 -10.555 1 96.69 299 GLU A CA 1
ATOM 2488 C C . GLU A 1 299 ? -10.359 6.176 -10.828 1 96.69 299 GLU A C 1
ATOM 2490 O O . GLU A 1 299 ? -9.5 5.984 -9.961 1 96.69 299 GLU A O 1
ATOM 2495 N N . ASN A 1 300 ? -10.102 6.613 -12.055 1 97.38 300 ASN A N 1
ATOM 2496 C CA . ASN A 1 300 ? -8.789 7.098 -12.461 1 97.38 300 ASN A CA 1
ATOM 2497 C C . ASN A 1 300 ? -7.734 5.996 -12.383 1 97.38 300 ASN A C 1
ATOM 2499 O O . ASN A 1 300 ? -6.613 6.234 -11.922 1 97.38 300 ASN A O 1
ATOM 2503 N N . GLU A 1 301 ? -8.148 4.777 -12.727 1 97.44 301 GLU A N 1
ATOM 2504 C CA . GLU A 1 301 ? -7.168 3.699 -12.82 1 97.44 301 GLU A CA 1
ATOM 2505 C C . GLU A 1 301 ? -6.07 4.039 -13.828 1 97.44 301 GLU A C 1
ATOM 2507 O O . GLU A 1 301 ? -6.336 4.637 -14.867 1 97.44 301 GLU A O 1
ATOM 2512 N N . PRO A 1 302 ? -4.82 3.711 -13.492 1 96.88 302 PRO A N 1
ATOM 2513 C CA . PRO A 1 302 ? -3.77 3.955 -14.484 1 96.88 302 PRO A CA 1
ATOM 2514 C C . PRO A 1 302 ? -3.99 3.18 -15.781 1 96.88 302 PRO A C 1
ATOM 2516 O O . PRO A 1 302 ? -4.672 2.152 -15.781 1 96.88 302 PRO A O 1
ATOM 2519 N N . GLU A 1 303 ? -3.373 3.627 -16.797 1 96.38 303 GLU A N 1
ATOM 2520 C CA . GLU A 1 303 ? -3.576 3.072 -18.125 1 96.38 303 GLU A CA 1
ATOM 2521 C C . GLU A 1 303 ? -3.225 1.588 -18.172 1 96.38 303 GLU A C 1
ATOM 2523 O O . GLU A 1 303 ? -3.932 0.794 -18.797 1 96.38 303 GLU A O 1
ATOM 2528 N N . TRP A 1 304 ? -2.148 1.181 -17.562 1 96.31 304 TRP A N 1
ATOM 2529 C CA . TRP A 1 304 ? -1.723 -0.214 -17.609 1 96.31 304 TRP A CA 1
ATOM 2530 C C . TRP A 1 304 ? -2.783 -1.126 -17 1 96.31 304 TRP A C 1
ATOM 2532 O O . TRP A 1 304 ? -2.98 -2.252 -17.453 1 96.31 304 TRP A O 1
ATOM 2542 N N . LEU A 1 305 ? -3.416 -0.669 -15.984 1 97.44 305 LEU A N 1
ATOM 2543 C CA . LEU A 1 305 ? -4.438 -1.467 -15.312 1 97.44 305 LEU A CA 1
ATOM 2544 C C . LEU A 1 305 ? -5.688 -1.592 -16.172 1 97.44 305 LEU A C 1
ATOM 2546 O O . LEU A 1 305 ? -6.301 -2.66 -16.234 1 97.44 305 LEU A O 1
ATOM 2550 N N . VAL A 1 306 ? -6.051 -0.51 -16.844 1 97.06 306 VAL A N 1
ATOM 2551 C CA . VAL A 1 306 ? -7.184 -0.519 -17.766 1 97.06 306 VAL A CA 1
ATOM 2552 C C . VAL A 1 306 ? -6.918 -1.508 -18.891 1 97.06 306 VAL A C 1
ATOM 2554 O O . VAL A 1 306 ? -7.781 -2.324 -19.234 1 97.06 306 VAL A O 1
ATOM 2557 N N . ASN A 1 307 ? -5.754 -1.446 -19.391 1 97.75 307 ASN A N 1
ATOM 2558 C CA . ASN A 1 307 ? -5.363 -2.348 -20.469 1 97.75 307 ASN A CA 1
ATOM 2559 C C . ASN A 1 307 ? -5.34 -3.801 -20.016 1 97.75 307 ASN A C 1
ATOM 2561 O O . ASN A 1 307 ? -5.777 -4.695 -20.734 1 97.75 307 ASN A O 1
ATOM 2565 N N . LEU A 1 308 ? -4.848 -4.039 -18.906 1 97.06 308 LEU A N 1
ATOM 2566 C CA . LEU A 1 308 ? -4.809 -5.383 -18.344 1 97.06 308 LEU A CA 1
ATOM 2567 C C . LEU A 1 308 ? -6.215 -5.945 -18.172 1 97.06 308 LEU A C 1
ATOM 2569 O O . LEU A 1 308 ? -6.477 -7.098 -18.531 1 97.06 308 LEU A O 1
ATOM 2573 N N . ARG A 1 309 ? -7.07 -5.176 -17.641 1 96.56 309 ARG A N 1
ATOM 2574 C CA . ARG A 1 309 ? -8.453 -5.613 -17.438 1 96.56 309 ARG A CA 1
ATOM 2575 C C . ARG A 1 309 ? -9.094 -6.016 -18.766 1 96.56 309 ARG A C 1
ATOM 2577 O O . ARG A 1 309 ? -9.812 -7.016 -18.828 1 96.56 309 ARG A O 1
ATOM 2584 N N . GLU A 1 310 ? -8.883 -5.227 -19.781 1 96.81 310 GLU A N 1
ATOM 2585 C CA . GLU A 1 310 ? -9.438 -5.535 -21.094 1 96.81 310 GLU A CA 1
ATOM 2586 C C . GLU A 1 310 ? -8.883 -6.848 -21.641 1 96.81 310 GLU A C 1
ATOM 2588 O O . GLU A 1 310 ? -9.633 -7.668 -22.188 1 96.81 310 GLU A O 1
ATOM 2593 N N . LYS A 1 311 ? -7.668 -7.059 -21.469 1 97 311 LYS A N 1
ATOM 2594 C CA . LYS A 1 311 ? -7.035 -8.297 -21.906 1 97 311 LYS A CA 1
ATOM 2595 C C . LYS A 1 311 ? -7.605 -9.5 -21.156 1 97 311 LYS A C 1
ATOM 2597 O O . LYS A 1 311 ? -7.852 -10.547 -21.766 1 97 311 LYS A O 1
ATOM 2602 N N . LEU A 1 312 ? -7.746 -9.383 -19.891 1 96.62 312 LEU A N 1
ATOM 2603 C CA . LEU A 1 312 ? -8.273 -10.453 -19.062 1 96.62 312 LEU A CA 1
ATOM 2604 C C . LEU A 1 312 ? -9.719 -10.773 -19.438 1 96.62 312 LEU A C 1
AT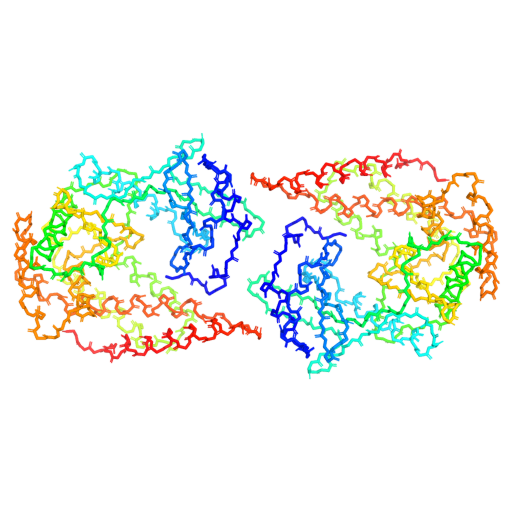OM 2606 O O . LEU A 1 312 ? -10.117 -11.938 -19.469 1 96.62 312 LEU A O 1
ATOM 2610 N N . LYS A 1 313 ? -10.453 -9.734 -19.75 1 95 313 LYS A N 1
ATOM 2611 C CA . LYS A 1 313 ? -11.844 -9.922 -20.156 1 95 313 LYS A CA 1
ATOM 2612 C C . LYS A 1 313 ? -11.93 -10.711 -21.453 1 95 313 LYS A C 1
ATOM 2614 O O . LYS A 1 313 ? -12.789 -11.578 -21.609 1 95 313 LYS A O 1
ATOM 2619 N N . GLU A 1 314 ? -11.086 -10.383 -22.328 1 95.75 314 GLU A N 1
ATOM 2620 C CA . GLU A 1 314 ? -11.039 -11.117 -23.578 1 95.75 314 GLU A CA 1
ATOM 2621 C C . GLU A 1 314 ? -10.664 -12.578 -23.359 1 95.75 314 GLU A C 1
ATOM 2623 O O . GLU A 1 314 ? -11.25 -13.477 -23.969 1 95.75 314 GLU A O 1
ATOM 2628 N N . ALA A 1 315 ? -9.742 -12.82 -22.562 1 94.25 315 ALA A N 1
ATOM 2629 C CA . ALA A 1 315 ? -9.328 -14.188 -22.234 1 94.25 315 ALA A CA 1
ATOM 2630 C C . ALA A 1 315 ? -10.477 -14.969 -21.609 1 94.25 315 ALA A C 1
ATOM 2632 O O . ALA A 1 315 ? -10.656 -16.156 -21.891 1 94.25 315 ALA A O 1
ATOM 2633 N N . MET A 1 316 ? -11.219 -14.336 -20.766 1 95.62 316 MET A N 1
ATOM 2634 C CA . MET A 1 316 ? -12.359 -14.969 -20.125 1 95.62 316 MET A CA 1
ATOM 2635 C C . MET A 1 316 ? -13.398 -15.406 -21.141 1 95.62 316 MET A C 1
ATOM 2637 O O . MET A 1 316 ? -13.977 -16.484 -21.031 1 95.62 316 MET A O 1
ATOM 2641 N N . LYS A 1 317 ? -13.586 -14.547 -22.109 1 94.5 317 LYS A N 1
ATOM 2642 C CA . LYS A 1 317 ? -14.547 -14.875 -23.156 1 94.5 317 LYS A CA 1
ATOM 2643 C C . LYS A 1 317 ? -14.133 -16.125 -23.906 1 94.5 317 LYS A C 1
ATOM 2645 O O . LYS A 1 317 ? -14.961 -17 -24.188 1 94.5 317 LYS A O 1
ATOM 2650 N N . ASN A 1 318 ? -12.883 -16.25 -24.125 1 92.44 318 ASN A N 1
ATOM 2651 C CA . ASN A 1 318 ? -12.359 -17.438 -24.812 1 92.44 318 ASN A CA 1
ATOM 2652 C C . ASN A 1 318 ? -12.484 -18.688 -23.953 1 92.44 318 ASN A C 1
ATOM 2654 O O . ASN A 1 318 ? -12.867 -19.75 -24.453 1 92.44 318 ASN A O 1
ATOM 2658 N N . GLU A 1 319 ? -12.219 -18.562 -22.734 1 92.44 319 GLU A N 1
ATOM 2659 C CA . GLU A 1 319 ? -12.219 -19.688 -21.812 1 92.44 319 GLU A CA 1
ATOM 2660 C C . GLU A 1 319 ? -13.633 -20.219 -21.578 1 92.44 319 GLU A C 1
ATOM 2662 O O . GLU A 1 319 ? -13.82 -21.422 -21.344 1 92.44 319 GLU A O 1
ATOM 2667 N N . SER A 1 320 ? -14.578 -19.359 -21.688 1 94.06 320 SER A N 1
ATOM 2668 C CA . SER A 1 320 ? -15.93 -19.75 -21.297 1 94.06 320 SER A CA 1
ATOM 2669 C C . SER A 1 320 ? -16.734 -20.219 -22.5 1 94.06 320 SER A C 1
ATOM 2671 O O . SER A 1 320 ? -17.922 -20.516 -22.391 1 94.06 320 SER A O 1
ATOM 2673 N N . SER A 1 321 ? -16.141 -20.359 -23.656 1 89.75 321 SER A N 1
ATOM 2674 C CA . SER A 1 321 ? -16.844 -20.625 -24.891 1 89.75 321 SER A CA 1
ATOM 2675 C C . SER A 1 321 ? -17.516 -22 -24.859 1 89.75 321 SER A C 1
ATOM 2677 O O . SER A 1 321 ? -18.578 -22.203 -25.469 1 89.75 321 SER A O 1
ATOM 2679 N N . CYS A 1 322 ? -16.984 -22.922 -24.094 1 89.25 322 CYS A N 1
ATOM 2680 C CA . CYS A 1 322 ? -17.516 -24.281 -24.125 1 89.25 322 CYS A CA 1
ATOM 2681 C C . CYS A 1 322 ? -18.203 -24.625 -22.812 1 89.25 322 CYS A C 1
ATOM 2683 O O . CYS A 1 322 ? -18.547 -25.797 -22.578 1 89.25 322 CYS A O 1
ATOM 2685 N N . PHE A 1 323 ? -18.438 -23.688 -22 1 93.31 323 PHE A N 1
ATOM 2686 C CA . PHE A 1 323 ? -19.016 -23.984 -20.688 1 93.31 323 PHE A CA 1
ATOM 2687 C C . PHE A 1 323 ? -20.406 -24.594 -20.828 1 93.31 323 PHE A C 1
ATOM 2689 O O . PHE A 1 323 ? -21.219 -24.109 -21.609 1 93.31 323 PHE A O 1
ATOM 2696 N N . GLY A 1 324 ? -20.656 -25.594 -20.188 1 85.81 324 GLY A N 1
ATOM 2697 C CA . GLY A 1 324 ? -21.984 -26.188 -20.125 1 85.81 324 GLY A CA 1
ATOM 2698 C C . GLY A 1 324 ? -22.234 -27.203 -21.219 1 85.81 324 GLY A C 1
ATOM 2699 O O . GLY A 1 324 ? -23.266 -27.891 -21.219 1 85.81 324 GLY A O 1
ATOM 2700 N N . LEU A 1 325 ? -21.344 -27.297 -22.109 1 85.88 325 LEU A N 1
ATOM 2701 C CA . LEU A 1 325 ? -21.5 -28.297 -23.172 1 85.88 325 LEU A CA 1
ATOM 2702 C C . LEU A 1 325 ? -21.078 -29.672 -22.688 1 85.88 325 LEU A C 1
ATOM 2704 O O . LEU A 1 325 ? -20.297 -29.781 -21.734 1 85.88 325 LEU A O 1
ATOM 2708 N N . ASP A 1 326 ? -21.641 -30.656 -23.328 1 83.75 326 ASP A N 1
ATOM 2709 C CA . ASP A 1 326 ? -21.281 -32.031 -22.969 1 83.75 326 ASP A CA 1
ATOM 2710 C C . ASP A 1 326 ? -19.781 -32.281 -23.172 1 83.75 326 ASP A C 1
ATOM 2712 O O . ASP A 1 326 ? -19.172 -31.719 -24.094 1 83.75 326 ASP A O 1
ATOM 2716 N N . ILE A 1 327 ? -19.281 -33.094 -22.203 1 78.06 327 ILE A N 1
ATOM 2717 C CA . ILE A 1 327 ? -17.859 -33.406 -22.25 1 78.06 327 ILE A CA 1
ATOM 2718 C C . ILE A 1 327 ? -17.625 -34.594 -23.172 1 78.06 327 ILE A C 1
ATOM 2720 O O . ILE A 1 327 ? -18.297 -35.625 -23.047 1 78.06 327 ILE A O 1
ATOM 2724 N N . MET B 1 1 ? -0.714 14.281 13.242 1 90.69 1 MET B N 1
ATOM 2725 C CA . MET B 1 1 ? 0.173 13.352 12.547 1 90.69 1 MET B CA 1
ATOM 2726 C C . MET B 1 1 ? -0.556 12.055 12.203 1 90.69 1 MET B C 1
ATOM 2728 O O . MET B 1 1 ? -1.338 11.547 13.008 1 90.69 1 MET B O 1
ATOM 2732 N N . LEU B 1 2 ? -0.264 11.586 10.984 1 96.38 2 LEU B N 1
ATOM 2733 C CA . LEU B 1 2 ? -0.839 10.305 10.57 1 96.38 2 LEU B CA 1
ATOM 2734 C C . LEU B 1 2 ? -0.141 9.148 11.273 1 96.38 2 LEU B C 1
ATOM 2736 O O . LEU B 1 2 ? 0.982 9.297 11.766 1 96.38 2 LEU B O 1
ATOM 2740 N N . LYS B 1 3 ? -0.846 8.047 11.383 1 97.44 3 LYS B N 1
ATOM 2741 C CA . LYS B 1 3 ? -0.161 6.82 11.781 1 97.44 3 LYS B CA 1
ATOM 2742 C C . LYS B 1 3 ? 1.035 6.539 10.875 1 97.44 3 LYS B C 1
ATOM 2744 O O . LYS B 1 3 ? 0.984 6.809 9.672 1 97.44 3 LYS B O 1
ATOM 2749 N N . LEU B 1 4 ? 2.035 5.906 11.414 1 97.44 4 LEU B N 1
ATOM 2750 C CA . LEU B 1 4 ? 3.305 5.715 10.719 1 97.44 4 LEU B CA 1
ATOM 2751 C C . LEU B 1 4 ? 3.105 4.93 9.43 1 97.44 4 LEU B C 1
ATOM 2753 O O . LEU B 1 4 ? 3.812 5.152 8.445 1 97.44 4 LEU B O 1
ATOM 2757 N N . LYS B 1 5 ? 2.145 4.035 9.383 1 97 5 LYS B N 1
ATOM 2758 C CA . LYS B 1 5 ? 1.913 3.195 8.211 1 97 5 LYS B CA 1
ATOM 2759 C C . LYS B 1 5 ? 1.528 4.035 7 1 97 5 LYS B C 1
ATOM 2761 O O . LYS B 1 5 ? 1.68 3.594 5.855 1 97 5 LYS B O 1
ATOM 2766 N N . TYR B 1 6 ? 1.078 5.297 7.203 1 97.75 6 TYR B N 1
ATOM 2767 C CA . TYR B 1 6 ? 0.617 6.148 6.117 1 97.75 6 TYR B CA 1
ATOM 2768 C C . TYR B 1 6 ? 1.713 7.113 5.676 1 97.75 6 TYR B C 1
ATOM 2770 O O . TYR B 1 6 ? 1.491 7.961 4.809 1 97.75 6 TYR B O 1
ATOM 2778 N N . LEU B 1 7 ? 2.916 6.98 6.273 1 97.62 7 LEU B N 1
ATOM 2779 C CA . LEU B 1 7 ? 3.975 7.945 5.992 1 97.62 7 LEU B CA 1
ATOM 2780 C C . LEU B 1 7 ? 4.832 7.484 4.816 1 97.62 7 LEU B C 1
ATOM 2782 O O . LEU B 1 7 ? 5.703 8.219 4.352 1 97.62 7 LEU B O 1
ATOM 2786 N N . PHE B 1 8 ? 4.578 6.27 4.273 1 97.06 8 PHE B N 1
ATOM 2787 C CA . PHE B 1 8 ? 5.312 5.781 3.113 1 97.06 8 PHE B CA 1
ATOM 2788 C C . PHE B 1 8 ? 4.848 6.484 1.844 1 97.06 8 PHE B C 1
ATOM 2790 O O . PHE B 1 8 ? 3.645 6.648 1.624 1 97.06 8 PHE B O 1
ATOM 2797 N N . ASP B 1 9 ? 5.859 6.887 1.02 1 96.12 9 ASP B N 1
ATOM 2798 C CA . ASP B 1 9 ? 5.543 7.465 -0.282 1 96.12 9 ASP B CA 1
ATOM 2799 C C . ASP B 1 9 ? 4.73 6.492 -1.135 1 96.12 9 ASP B C 1
ATOM 2801 O O . ASP B 1 9 ? 4.984 5.289 -1.123 1 96.12 9 ASP B O 1
ATOM 2805 N N . ASN B 1 10 ? 3.721 6.973 -1.802 1 97 10 ASN B N 1
ATOM 2806 C CA . ASN B 1 10 ? 2.885 6.188 -2.703 1 97 10 ASN B CA 1
ATOM 2807 C C . ASN B 1 10 ? 2.486 6.988 -3.939 1 97 10 ASN B C 1
ATOM 2809 O O . ASN B 1 10 ? 1.394 7.555 -3.992 1 97 10 ASN B O 1
ATOM 2813 N N . VAL B 1 11 ? 3.277 6.926 -4.938 1 97 11 VAL B N 1
ATOM 2814 C CA . VAL B 1 11 ? 3.113 7.723 -6.148 1 97 11 VAL B CA 1
ATOM 2815 C C . VAL B 1 11 ? 1.858 7.277 -6.895 1 97 11 VAL B C 1
ATOM 2817 O O . VAL B 1 11 ? 1.124 8.109 -7.438 1 97 11 VAL B O 1
ATOM 2820 N N . ASN B 1 12 ? 1.593 5.969 -6.914 1 97.38 12 ASN B N 1
ATOM 2821 C CA . ASN B 1 12 ? 0.415 5.445 -7.598 1 97.38 12 ASN B CA 1
ATOM 2822 C C . ASN B 1 12 ? -0.875 5.984 -6.98 1 97.38 12 ASN B C 1
ATOM 2824 O O . ASN B 1 12 ? -1.8 6.363 -7.699 1 97.38 12 ASN B O 1
ATOM 2828 N N . LEU B 1 13 ? -0.915 6 -5.691 1 98.25 13 LEU B N 1
ATOM 2829 C CA . LEU B 1 13 ? -2.068 6.543 -4.98 1 98.25 13 LEU B CA 1
ATOM 2830 C C . LEU B 1 13 ? -2.246 8.023 -5.293 1 98.25 13 LEU B C 1
ATOM 2832 O O . LEU B 1 13 ? -3.35 8.469 -5.621 1 98.25 13 LEU B O 1
ATOM 2836 N N . ALA B 1 14 ? -1.133 8.805 -5.184 1 98.62 14 ALA B N 1
ATOM 2837 C CA . ALA B 1 14 ? -1.185 10.242 -5.445 1 98.62 14 ALA B CA 1
ATOM 2838 C C . ALA B 1 14 ? -1.69 10.523 -6.855 1 98.62 14 ALA B C 1
ATOM 2840 O O . ALA B 1 14 ? -2.521 11.406 -7.059 1 98.62 14 ALA B O 1
ATOM 2841 N N . GLU B 1 15 ? -1.202 9.742 -7.785 1 98.31 15 GLU B N 1
ATOM 2842 C CA . GLU B 1 15 ? -1.599 9.945 -9.18 1 98.31 15 GLU B CA 1
ATOM 2843 C C . GLU B 1 15 ? -3.076 9.633 -9.383 1 98.31 15 GLU B C 1
ATOM 2845 O O . GLU B 1 15 ? -3.779 10.344 -10.102 1 98.31 15 GLU B O 1
ATOM 2850 N N . MET B 1 16 ? -3.535 8.555 -8.789 1 98.25 16 MET B N 1
ATOM 2851 C CA . MET B 1 16 ? -4.941 8.188 -8.914 1 98.25 16 MET B CA 1
ATOM 2852 C C . MET B 1 16 ? -5.84 9.273 -8.336 1 98.25 16 MET B C 1
ATOM 2854 O O . MET B 1 16 ? -6.867 9.625 -8.93 1 98.25 16 MET B O 1
ATOM 2858 N N . LEU B 1 17 ? -5.457 9.805 -7.199 1 98.75 17 LEU B N 1
ATOM 2859 C CA . LEU B 1 17 ? -6.234 10.875 -6.582 1 98.75 17 LEU B CA 1
ATOM 2860 C C . LEU B 1 17 ? -6.188 12.141 -7.434 1 98.75 17 LEU B C 1
ATOM 2862 O O . LEU B 1 17 ? -7.211 12.797 -7.633 1 98.75 17 LEU B O 1
ATOM 2866 N N . LEU B 1 18 ? -4.984 12.5 -7.926 1 98.69 18 LEU B N 1
ATOM 2867 C CA . LEU B 1 18 ? -4.793 13.695 -8.742 1 98.69 18 LEU B CA 1
ATOM 2868 C C . LEU B 1 18 ? -5.656 13.641 -9.992 1 98.69 18 LEU B C 1
ATOM 2870 O O . LEU B 1 18 ? -6.047 14.688 -10.531 1 98.69 18 LEU B O 1
ATOM 2874 N N . GLY B 1 19 ? -5.996 12.391 -10.422 1 98.38 19 GLY B N 1
ATOM 2875 C CA . GLY B 1 19 ? -6.797 12.195 -11.617 1 98.38 19 GLY B CA 1
ATOM 2876 C C . GLY B 1 19 ? -8.148 12.875 -11.547 1 98.38 19 GLY B C 1
ATOM 2877 O O . GLY B 1 19 ? -8.82 13.055 -12.57 1 98.38 19 GLY B O 1
ATOM 2878 N N . ASN B 1 20 ? -8.594 13.266 -10.406 1 98.62 20 ASN B N 1
ATOM 2879 C CA . ASN B 1 20 ? -9.867 13.953 -10.227 1 98.62 20 ASN B CA 1
ATOM 2880 C C . ASN B 1 20 ? -9.766 15.43 -10.609 1 98.62 20 ASN B C 1
ATOM 2882 O O . ASN B 1 20 ? -10.773 16.125 -10.68 1 98.62 20 ASN B O 1
ATOM 2886 N N . TRP B 1 21 ? -8.547 15.961 -10.82 1 98.62 21 TRP B N 1
ATOM 2887 C CA . TRP B 1 21 ? -8.289 17.344 -11.227 1 98.62 21 TRP B CA 1
ATOM 2888 C C . TRP B 1 21 ? -7.547 17.391 -12.555 1 98.62 21 TRP B C 1
ATOM 2890 O O . TRP B 1 21 ? -7.031 16.359 -13.023 1 98.62 21 TRP B O 1
ATOM 2900 N N . GLU B 1 22 ? -7.574 18.594 -13.203 1 97.38 22 GLU B N 1
ATOM 2901 C CA . GLU B 1 22 ? -6.715 18.812 -14.359 1 97.38 22 GLU B CA 1
ATOM 2902 C C . GLU B 1 22 ? -5.262 19 -13.938 1 97.38 22 GLU B C 1
ATOM 2904 O O . GLU B 1 22 ? -4.984 19.641 -12.914 1 97.38 22 GLU B O 1
ATOM 2909 N N . TYR B 1 23 ? -4.398 18.391 -14.68 1 98.19 23 TYR B N 1
ATOM 2910 C CA . TYR B 1 23 ? -2.984 18.562 -14.359 1 98.19 23 TYR B CA 1
ATOM 2911 C C . TYR B 1 23 ? -2.119 18.312 -15.594 1 98.19 23 TYR B C 1
ATOM 2913 O O . TYR B 1 23 ? -2.561 17.672 -16.547 1 98.19 23 TYR B O 1
ATOM 2921 N N . ASP B 1 24 ? -0.922 18.859 -15.578 1 97.94 24 ASP B N 1
ATOM 2922 C CA . ASP B 1 24 ? 0.078 18.609 -16.609 1 97.94 24 ASP B CA 1
ATOM 2923 C C . ASP B 1 24 ? 0.736 17.234 -16.391 1 97.94 24 ASP B C 1
ATOM 2925 O O . ASP B 1 24 ? 1.453 17.031 -15.414 1 97.94 24 ASP B O 1
ATOM 2929 N N . LYS B 1 25 ? 0.629 16.359 -17.344 1 94.06 25 LYS B N 1
ATOM 2930 C CA . LYS B 1 25 ? 1.078 14.984 -17.188 1 94.06 25 LYS B CA 1
ATOM 2931 C C . LYS B 1 25 ? 2.559 14.922 -16.828 1 94.06 25 LYS B C 1
ATOM 2933 O O . LYS B 1 25 ? 2.975 14.062 -16.047 1 94.06 25 LYS B O 1
ATOM 2938 N N . GLU B 1 26 ? 3.328 15.805 -17.328 1 94.69 26 GLU B N 1
ATOM 2939 C CA . GLU B 1 26 ? 4.77 15.812 -17.094 1 94.69 26 GLU B CA 1
ATOM 2940 C C . GLU B 1 26 ? 5.094 16.219 -15.664 1 94.69 26 GLU B C 1
ATOM 2942 O O . GLU B 1 26 ? 6.207 16 -15.188 1 94.69 26 GLU B O 1
ATOM 2947 N N . SER B 1 27 ? 4.121 16.781 -15 1 95.19 27 SER B N 1
ATOM 2948 C CA . SER B 1 27 ? 4.391 17.344 -13.68 1 95.19 27 SER B CA 1
ATOM 2949 C C . SER B 1 27 ? 4.414 16.25 -12.609 1 95.19 27 SER B C 1
ATOM 2951 O O . SER B 1 27 ? 4.703 16.531 -11.445 1 95.19 27 SER B O 1
ATOM 2953 N N . ILE B 1 28 ? 4.168 15.023 -12.961 1 94.31 28 ILE B N 1
ATOM 2954 C CA . ILE B 1 28 ? 4.227 13.906 -12.031 1 94.31 28 ILE B CA 1
ATOM 2955 C C . ILE B 1 28 ? 5.637 13.773 -11.461 1 94.31 28 ILE B C 1
ATOM 2957 O O . ILE B 1 28 ? 5.816 13.305 -10.336 1 94.31 28 ILE B O 1
ATOM 2961 N N . ASP B 1 29 ? 6.594 14.219 -12.18 1 94.69 29 ASP B N 1
ATOM 2962 C CA . ASP B 1 29 ? 7.98 14.203 -11.727 1 94.69 29 ASP B CA 1
ATOM 2963 C C . ASP B 1 29 ? 8.148 15.023 -10.445 1 94.69 29 ASP B C 1
ATOM 2965 O O . ASP B 1 29 ? 9.086 14.797 -9.68 1 94.69 29 ASP B O 1
ATOM 2969 N N . LEU B 1 30 ? 7.262 15.938 -10.195 1 96.06 30 LEU B N 1
ATOM 2970 C CA . LEU B 1 30 ? 7.328 16.812 -9.023 1 96.06 30 LEU B CA 1
ATOM 2971 C C . LEU B 1 30 ? 6.914 16.062 -7.762 1 96.06 30 LEU B C 1
ATOM 2973 O O . LEU B 1 30 ? 7.137 16.531 -6.648 1 96.06 30 LEU B O 1
ATOM 2977 N N . PHE B 1 31 ? 6.41 14.812 -7.938 1 96.69 31 PHE B N 1
ATOM 2978 C CA . PHE B 1 31 ? 5.961 14.023 -6.797 1 96.69 31 PHE B CA 1
ATOM 2979 C C . PHE B 1 31 ? 7.133 13.648 -5.898 1 96.69 31 PHE B C 1
ATOM 2981 O O . PHE B 1 31 ? 6.941 13.289 -4.734 1 96.69 31 PHE B O 1
ATOM 2988 N N . LYS B 1 32 ? 8.336 13.734 -6.461 1 95.12 32 LYS B N 1
ATOM 2989 C CA . LYS B 1 32 ? 9.516 13.422 -5.66 1 95.12 32 LYS B CA 1
ATOM 2990 C C . LYS B 1 32 ? 9.688 14.422 -4.52 1 95.12 32 LYS B C 1
ATOM 2992 O O . LYS B 1 32 ? 10.391 14.141 -3.543 1 95.12 32 LYS B O 1
ATOM 2997 N N . TYR B 1 33 ? 9.008 15.578 -4.531 1 95.88 33 TYR B N 1
ATOM 2998 C CA . TYR B 1 33 ? 9.109 16.609 -3.508 1 95.88 33 TYR B CA 1
ATOM 2999 C C . TYR B 1 33 ? 7.945 16.516 -2.523 1 95.88 33 TYR B C 1
ATOM 3001 O O . TYR B 1 33 ? 7.555 17.516 -1.916 1 95.88 33 TYR B O 1
ATOM 3009 N N . TYR B 1 34 ? 7.438 15.344 -2.359 1 96.69 34 TYR B N 1
ATOM 3010 C CA . TYR B 1 34 ? 6.309 15.125 -1.463 1 96.69 34 TYR B CA 1
ATOM 3011 C C . TYR B 1 34 ? 6.719 15.336 -0.01 1 96.69 34 TYR B C 1
ATOM 3013 O O . TYR B 1 34 ? 7.906 15.297 0.319 1 96.69 34 TYR B O 1
ATOM 3021 N N . ARG B 1 35 ? 5.715 15.656 0.843 1 96.06 35 ARG B N 1
ATOM 3022 C CA . ARG B 1 35 ? 5.82 15.688 2.299 1 96.06 35 ARG B CA 1
ATOM 3023 C C . ARG B 1 35 ? 4.605 15.031 2.949 1 96.06 35 ARG B C 1
ATOM 3025 O O . ARG B 1 35 ? 3.473 15.242 2.518 1 96.06 35 ARG B O 1
ATOM 3032 N N . ILE B 1 36 ? 4.91 14.219 3.955 1 96.44 36 ILE B N 1
ATOM 3033 C CA . ILE B 1 36 ? 3.805 13.57 4.652 1 96.44 36 ILE B CA 1
ATOM 3034 C C . ILE B 1 36 ? 3.971 13.742 6.16 1 96.44 36 ILE B C 1
ATOM 3036 O O . ILE B 1 36 ? 5.027 13.438 6.715 1 96.44 36 ILE B O 1
ATOM 3040 N N . SER B 1 37 ? 2.953 14.227 6.805 1 94.81 37 SER B N 1
ATOM 3041 C CA . SER B 1 37 ? 2.84 14.336 8.258 1 94.81 37 SER B CA 1
ATOM 3042 C C . SER B 1 37 ? 1.399 14.133 8.719 1 94.81 37 SER B C 1
ATOM 3044 O O . SER B 1 37 ? 0.901 13.008 8.734 1 94.81 37 SER B O 1
ATOM 3046 N N . SER B 1 38 ? 0.659 15.281 8.852 1 95.62 38 SER B N 1
ATOM 3047 C CA . SER B 1 38 ? -0.762 15.141 9.156 1 95.62 38 SER B CA 1
ATOM 3048 C C . SER B 1 38 ? -1.57 14.859 7.895 1 95.62 38 SER B C 1
ATOM 3050 O O . SER B 1 38 ? -2.684 14.328 7.969 1 95.62 38 SER B O 1
ATOM 3052 N N . ASN B 1 39 ? -1.032 15.281 6.809 1 97.62 39 ASN B N 1
ATOM 3053 C CA . ASN B 1 39 ? -1.504 14.992 5.457 1 97.62 39 ASN B CA 1
ATOM 3054 C C . ASN B 1 39 ? -0.346 14.68 4.516 1 97.62 39 ASN B C 1
ATOM 3056 O O . ASN B 1 39 ? 0.806 15.008 4.809 1 97.62 39 ASN B O 1
ATOM 3060 N N . ALA B 1 40 ? -0.686 13.992 3.49 1 98.5 40 ALA B N 1
ATOM 3061 C CA . ALA B 1 40 ? 0.262 13.883 2.385 1 98.5 40 ALA B CA 1
ATOM 3062 C C . ALA B 1 40 ? 0.109 15.047 1.413 1 98.5 40 ALA B C 1
ATOM 3064 O O . ALA B 1 40 ? -1.006 15.383 1.002 1 98.5 40 ALA B O 1
ATOM 3065 N N . ILE B 1 41 ? 1.228 15.641 1.121 1 98.38 41 ILE B N 1
ATOM 3066 C CA . ILE B 1 41 ? 1.231 16.766 0.2 1 98.38 41 ILE B CA 1
ATOM 3067 C C . ILE B 1 41 ? 2.141 16.469 -0.989 1 98.38 41 ILE B C 1
ATOM 3069 O O . ILE B 1 41 ? 3.326 16.172 -0.814 1 98.38 41 ILE B O 1
ATOM 3073 N N . TYR B 1 42 ? 1.575 16.531 -2.199 1 98.62 42 TYR B N 1
ATOM 3074 C CA . TYR B 1 42 ? 2.314 16.297 -3.436 1 98.62 42 TYR B CA 1
ATOM 3075 C C . TYR B 1 42 ? 2.184 17.484 -4.379 1 98.62 42 TYR B C 1
ATOM 3077 O O . TYR B 1 42 ? 1.08 17.812 -4.824 1 98.62 42 TYR B O 1
ATOM 3085 N N . PRO B 1 43 ? 3.275 18.156 -4.754 1 98.5 43 PRO B N 1
ATOM 3086 C CA . PRO B 1 43 ? 3.199 19.266 -5.723 1 98.5 43 PRO B CA 1
ATOM 3087 C C . PRO B 1 43 ? 3.02 18.766 -7.156 1 98.5 43 PRO B C 1
ATOM 3089 O O . PRO B 1 43 ? 3.506 17.688 -7.508 1 98.5 43 PRO B O 1
ATOM 3092 N N . PHE B 1 44 ? 2.322 19.531 -7.891 1 98.5 44 PHE B N 1
ATOM 3093 C CA . PHE B 1 44 ? 2.15 19.281 -9.32 1 98.5 44 PHE B CA 1
ATOM 3094 C C . PHE B 1 44 ? 1.877 20.594 -10.055 1 98.5 44 PHE B C 1
ATOM 3096 O O . PHE B 1 44 ? 1.877 21.672 -9.445 1 98.5 44 PHE B O 1
ATOM 3103 N N . GLN B 1 45 ? 1.756 20.516 -11.383 1 98.5 45 GLN B N 1
ATOM 3104 C CA . GLN B 1 45 ? 1.438 21.719 -12.164 1 98.5 45 GLN B CA 1
ATOM 3105 C C . GLN B 1 45 ? 0.153 21.531 -12.961 1 98.5 45 GLN B C 1
ATOM 3107 O O . GLN B 1 45 ? -0.143 20.422 -13.414 1 98.5 45 GLN B O 1
ATOM 3112 N N . ALA B 1 46 ? -0.603 22.469 -13.023 1 97.81 46 ALA B N 1
ATOM 3113 C CA . ALA B 1 46 ? -1.755 22.594 -13.914 1 97.81 46 ALA B CA 1
ATOM 3114 C C . ALA B 1 46 ? -1.679 23.875 -14.734 1 97.81 46 ALA B C 1
ATOM 3116 O O . ALA B 1 46 ? -1.705 24.969 -14.188 1 97.81 46 ALA B O 1
ATOM 3117 N N . ARG B 1 47 ? -1.565 23.812 -16.094 1 96.12 47 ARG B N 1
ATOM 3118 C CA . ARG B 1 47 ? -1.412 24.938 -17 1 96.12 47 ARG B CA 1
ATOM 3119 C C . ARG B 1 47 ? -0.197 25.781 -16.625 1 96.12 47 ARG B C 1
ATOM 3121 O O . ARG B 1 47 ? -0.289 27.016 -16.531 1 96.12 47 ARG B O 1
ATOM 3128 N N . GLY B 1 48 ? 0.791 25.062 -16.094 1 96 48 GLY B N 1
ATOM 3129 C CA . GLY B 1 48 ? 2.066 25.688 -15.812 1 96 48 GLY B CA 1
ATOM 3130 C C . GLY B 1 48 ? 2.143 26.281 -14.422 1 96 48 GLY B C 1
ATOM 3131 O O . GLY B 1 48 ? 3.18 26.812 -14.016 1 96 48 GLY B O 1
ATOM 3132 N N . LYS B 1 49 ? 1.128 26.203 -13.672 1 97.12 49 LYS B N 1
ATOM 3133 C CA . LYS B 1 49 ? 1.118 26.75 -12.32 1 97.12 49 LYS B CA 1
ATOM 3134 C C . LYS B 1 49 ? 1.201 25.656 -11.266 1 97.12 49 LYS B C 1
ATOM 3136 O O . LYS B 1 49 ? 0.536 24.625 -11.391 1 97.12 49 LYS B O 1
ATOM 3141 N N . THR B 1 50 ? 1.994 25.953 -10.273 1 97.25 50 THR B N 1
ATOM 3142 C CA . THR B 1 50 ? 2.199 24.953 -9.227 1 97.25 50 THR B CA 1
ATOM 3143 C C . THR B 1 50 ? 0.999 24.906 -8.289 1 97.25 50 THR B C 1
ATOM 3145 O O . THR B 1 50 ? 0.49 25.953 -7.863 1 97.25 50 THR B O 1
ATOM 3148 N N . GLN B 1 51 ? 0.558 23.734 -8.047 1 98.25 51 GLN B N 1
ATOM 3149 C CA . GLN B 1 51 ? -0.517 23.438 -7.102 1 98.25 51 GLN B CA 1
ATOM 3150 C C . GLN B 1 51 ? -0.138 22.297 -6.168 1 98.25 51 GLN B C 1
ATOM 3152 O O . GLN B 1 51 ? 0.896 21.656 -6.359 1 98.25 51 GLN B O 1
ATOM 3157 N N . MET B 1 52 ? -0.859 22.141 -5.09 1 98.44 52 MET B N 1
ATOM 3158 C CA . MET B 1 52 ? -0.558 21.141 -4.07 1 98.44 52 MET B CA 1
ATOM 3159 C C . MET B 1 52 ? -1.725 20.172 -3.896 1 98.44 52 MET B C 1
ATOM 3161 O O . MET B 1 52 ? -2.836 20.578 -3.566 1 98.44 52 MET B O 1
ATOM 3165 N N . LEU B 1 53 ? -1.463 18.891 -4.16 1 98.81 53 LEU B N 1
ATOM 3166 C CA . LEU B 1 53 ? -2.418 17.844 -3.814 1 98.81 53 LEU B CA 1
ATOM 3167 C C . LEU B 1 53 ? -2.277 17.438 -2.352 1 98.81 53 LEU B C 1
ATOM 3169 O O . LEU B 1 53 ? -1.188 17.062 -1.91 1 98.81 53 LEU B O 1
ATOM 3173 N N . ARG B 1 54 ? -3.314 17.594 -1.604 1 98.81 54 ARG B N 1
ATOM 3174 C CA . ARG B 1 54 ? -3.359 17.172 -0.208 1 98.81 54 ARG B CA 1
ATOM 3175 C C . ARG B 1 54 ? -4.34 16.016 -0.016 1 98.81 54 ARG B C 1
ATOM 3177 O O . ARG B 1 54 ? -5.477 16.078 -0.488 1 98.81 54 ARG B O 1
ATOM 3184 N N . PHE B 1 55 ? -3.861 14.93 0.617 1 98.81 55 PHE B N 1
ATOM 3185 C CA . PHE B 1 55 ? -4.816 13.859 0.879 1 98.81 55 PHE B CA 1
ATOM 3186 C C . PHE B 1 55 ? -4.469 13.125 2.168 1 98.81 55 PHE B C 1
ATOM 3188 O O . PHE B 1 55 ? -3.342 13.234 2.662 1 98.81 55 PHE B O 1
ATOM 3195 N N . SER B 1 56 ? -5.414 12.453 2.752 1 98.69 56 SER B N 1
ATOM 3196 C CA . SER B 1 56 ? -5.289 11.648 3.963 1 98.69 56 SER B CA 1
ATOM 3197 C C . SER B 1 56 ? -6.297 10.5 3.973 1 98.69 56 SER B C 1
ATOM 3199 O O . SER B 1 56 ? -7.363 10.602 3.361 1 98.69 56 SER B O 1
ATOM 3201 N N . PRO B 1 57 ? -5.93 9.422 4.641 1 98.44 57 PRO B N 1
ATOM 3202 C CA . PRO B 1 57 ? -6.922 8.359 4.785 1 98.44 57 PRO B CA 1
ATOM 3203 C C . PRO B 1 57 ? -8.172 8.812 5.535 1 98.44 57 PRO B C 1
ATOM 3205 O O . PRO B 1 57 ? -8.078 9.562 6.512 1 98.44 57 PRO B O 1
ATOM 3208 N N . LYS B 1 58 ? -9.312 8.344 5.09 1 97.88 58 LYS B N 1
ATOM 3209 C CA . LYS B 1 58 ? -10.586 8.711 5.711 1 97.88 58 LYS B CA 1
ATOM 3210 C C . LYS B 1 58 ? -10.602 8.328 7.188 1 97.88 58 LYS B C 1
ATOM 3212 O O . LYS B 1 58 ? -11.234 9 8 1 97.88 58 LYS B O 1
ATOM 3217 N N . SER B 1 59 ? -9.898 7.293 7.488 1 96.62 59 SER B N 1
ATOM 3218 C CA . SER B 1 59 ? -9.906 6.77 8.852 1 96.62 59 SER B CA 1
ATOM 3219 C C . SER B 1 59 ? -9.148 7.695 9.805 1 96.62 59 SER B C 1
ATOM 3221 O O . SER B 1 59 ? -9.266 7.57 11.023 1 96.62 59 SER B O 1
ATOM 3223 N N . GLU B 1 60 ? -8.391 8.633 9.258 1 97.25 60 GLU B N 1
ATOM 3224 C CA . GLU B 1 60 ? -7.527 9.477 10.07 1 97.25 60 GLU B CA 1
ATOM 3225 C C . GLU B 1 60 ? -8.117 10.875 10.234 1 97.25 60 GLU B C 1
ATOM 3227 O O . GLU B 1 60 ? -7.535 11.727 10.914 1 97.25 60 GLU B O 1
ATOM 3232 N N . LYS B 1 61 ? -9.227 11.133 9.594 1 97.12 61 LYS B N 1
ATOM 3233 C CA . LYS B 1 61 ? -9.781 12.492 9.578 1 97.12 61 LYS B CA 1
ATOM 3234 C C . LYS B 1 61 ? -11.289 12.477 9.805 1 97.12 61 LYS B C 1
ATOM 3236 O O . LYS B 1 61 ? -11.945 11.453 9.586 1 97.12 61 LYS B O 1
ATOM 3241 N N . TRP B 1 62 ? -11.781 13.562 10.242 1 95.56 62 TRP B N 1
ATOM 3242 C CA . TRP B 1 62 ? -13.219 13.82 10.281 1 95.56 62 TRP B CA 1
ATOM 3243 C C . TRP B 1 62 ? -13.648 14.688 9.109 1 95.56 62 TRP B C 1
ATOM 3245 O O . TRP B 1 62 ? -13.156 15.812 8.945 1 95.56 62 TRP B O 1
ATOM 3255 N N . GLN B 1 63 ? -14.539 14.219 8.383 1 97 63 GLN B N 1
ATOM 3256 C CA . GLN B 1 63 ? -14.984 14.914 7.172 1 97 63 GLN B CA 1
ATOM 3257 C C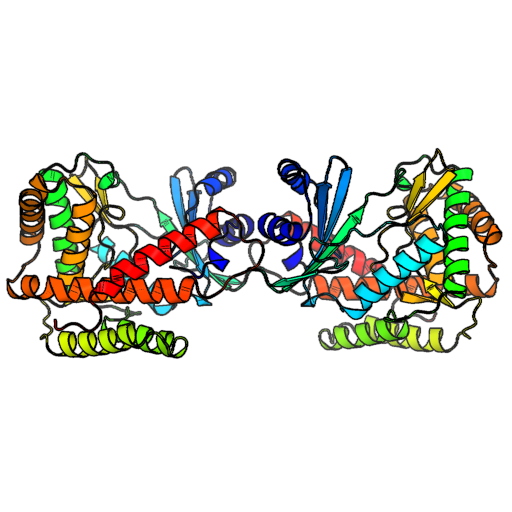 . GLN B 1 63 ? -15.492 16.312 7.496 1 97 63 GLN B C 1
ATOM 3259 O O . GLN B 1 63 ? -15.172 17.266 6.789 1 97 63 GLN B O 1
ATOM 3264 N N . ASP B 1 64 ? -16.234 16.422 8.562 1 96.69 64 ASP B N 1
ATOM 3265 C CA . ASP B 1 64 ? -16.812 17.703 8.945 1 96.69 64 ASP B CA 1
ATOM 3266 C C . ASP B 1 64 ? -15.727 18.734 9.234 1 96.69 64 ASP B C 1
ATOM 3268 O O . ASP B 1 64 ? -15.875 19.906 8.922 1 96.69 64 ASP B O 1
ATOM 3272 N N . ASN B 1 65 ? -14.703 18.297 9.828 1 97.81 65 ASN B N 1
ATOM 3273 C CA . ASN B 1 65 ? -13.594 19.203 10.117 1 97.81 65 ASN B CA 1
ATOM 3274 C C . ASN B 1 65 ? -12.93 19.688 8.836 1 97.81 65 ASN B C 1
ATOM 3276 O O . ASN B 1 65 ? -12.539 20.859 8.742 1 97.81 65 ASN B O 1
ATOM 3280 N N . ILE B 1 66 ? -12.781 18.797 7.883 1 98.31 66 ILE B N 1
ATOM 3281 C CA . ILE B 1 66 ? -12.164 19.188 6.621 1 98.31 66 ILE B CA 1
ATOM 3282 C C . ILE B 1 66 ? -13.055 20.203 5.898 1 98.31 66 ILE B C 1
ATOM 3284 O O . ILE B 1 66 ? -12.578 21.234 5.438 1 98.31 66 ILE B O 1
ATOM 3288 N N . LEU B 1 67 ? -14.312 19.891 5.852 1 98 67 LEU B N 1
ATOM 3289 C CA . LEU B 1 67 ? -15.258 20.781 5.168 1 98 67 LEU B CA 1
ATOM 3290 C C . LEU B 1 67 ? -15.32 22.141 5.848 1 98 67 LEU B C 1
ATOM 3292 O O . LEU B 1 67 ? -15.398 23.172 5.18 1 98 67 LEU B O 1
ATOM 3296 N N . ALA B 1 68 ? -15.289 22.125 7.141 1 98.12 68 ALA B N 1
ATOM 3297 C CA . ALA B 1 68 ? -15.289 23.375 7.895 1 98.12 68 ALA B CA 1
ATOM 3298 C C . ALA B 1 68 ? -14.039 24.188 7.605 1 98.12 68 ALA B C 1
ATOM 3300 O O . ALA B 1 68 ? -14.094 25.422 7.547 1 98.12 68 ALA B O 1
ATOM 3301 N N . GLU B 1 69 ? -12.922 23.516 7.523 1 98.25 69 GLU B N 1
ATOM 3302 C CA . GLU B 1 69 ? -11.68 24.188 7.129 1 98.25 69 GLU B CA 1
ATOM 3303 C C . GLU B 1 69 ? -11.844 24.891 5.793 1 98.25 69 GLU B C 1
ATOM 3305 O O . GLU B 1 69 ? -11.5 26.078 5.668 1 98.25 69 GLU B O 1
ATOM 3310 N N . LEU B 1 70 ? -12.352 24.219 4.832 1 98.19 70 LEU B N 1
ATOM 3311 C CA . LEU B 1 70 ? -12.5 24.766 3.486 1 98.19 70 LEU B CA 1
ATOM 3312 C C . LEU B 1 70 ? -13.484 25.922 3.477 1 98.19 70 LEU B C 1
ATOM 3314 O O . LEU B 1 70 ? -13.273 26.922 2.775 1 98.19 70 LEU B O 1
ATOM 3318 N N . GLU B 1 71 ? -14.523 25.797 4.25 1 98.06 71 GLU B N 1
ATOM 3319 C CA . GLU B 1 71 ? -15.508 26.875 4.367 1 98.06 71 GLU B CA 1
ATOM 3320 C C . GLU B 1 71 ? -14.875 28.125 4.957 1 98.06 71 GLU B C 1
ATOM 3322 O O . GLU B 1 71 ? -15.148 29.234 4.492 1 98.06 71 GLU B O 1
ATOM 3327 N N . PHE B 1 72 ? -14.094 27.969 5.953 1 98.38 72 PHE B N 1
ATOM 3328 C CA . PHE B 1 72 ? -13.438 29.094 6.598 1 98.38 72 PHE B CA 1
ATOM 3329 C C . PHE B 1 72 ? -12.461 29.766 5.641 1 98.38 72 PHE B C 1
ATOM 3331 O O . PHE B 1 72 ? -12.398 31 5.586 1 98.38 72 PHE B O 1
ATOM 3338 N N . ILE B 1 73 ? -11.695 28.953 4.91 1 98.25 73 ILE B N 1
ATOM 3339 C CA . ILE B 1 73 ? -10.758 29.469 3.918 1 98.25 73 ILE B CA 1
ATOM 3340 C C . ILE B 1 73 ? -11.516 30.312 2.893 1 98.25 73 ILE B C 1
ATOM 3342 O O . ILE B 1 73 ? -11.07 31.406 2.543 1 98.25 73 ILE B O 1
ATOM 3346 N N . THR B 1 74 ? -12.617 29.844 2.471 1 97.31 74 THR B N 1
ATOM 3347 C CA . THR B 1 74 ? -13.438 30.562 1.514 1 97.31 74 THR B CA 1
ATOM 3348 C C . THR B 1 74 ? -13.898 31.906 2.1 1 97.31 74 THR B C 1
ATOM 3350 O O . THR B 1 74 ? -13.836 32.938 1.428 1 97.31 74 THR B O 1
ATOM 3353 N N . TYR B 1 75 ? -14.352 31.891 3.277 1 98.12 75 TYR B N 1
ATOM 3354 C CA . TYR B 1 75 ? -14.766 33.125 3.977 1 98.12 75 TYR B CA 1
ATOM 3355 C C . TYR B 1 75 ? -13.625 34.125 4.027 1 98.12 75 TYR B C 1
ATOM 3357 O O . TYR B 1 75 ? -13.812 35.281 3.678 1 98.12 75 TYR B O 1
ATOM 3365 N N . LEU B 1 76 ? -12.438 33.656 4.453 1 98.5 76 LEU B N 1
ATOM 3366 C CA . LEU B 1 76 ? -11.281 34.531 4.562 1 98.5 76 LEU B CA 1
ATOM 3367 C C . LEU B 1 76 ? -10.953 35.188 3.215 1 98.5 76 LEU B C 1
ATOM 3369 O O . LEU B 1 76 ? -10.594 36.344 3.148 1 98.5 76 LEU B O 1
ATOM 3373 N N . ARG B 1 77 ? -11.117 34.438 2.207 1 97.56 77 ARG B N 1
ATOM 3374 C CA . ARG B 1 77 ? -10.852 34.938 0.863 1 97.56 77 ARG B CA 1
ATOM 3375 C C . ARG B 1 77 ? -11.82 36.062 0.497 1 97.56 77 ARG B C 1
ATOM 3377 O O . ARG B 1 77 ? -11.43 37.031 -0.118 1 97.56 77 ARG B O 1
ATOM 3384 N N . THR B 1 78 ? -13.047 35.875 0.832 1 97.44 78 THR B N 1
ATOM 3385 C CA . THR B 1 78 ? -14.039 36.906 0.541 1 97.44 78 THR B CA 1
ATOM 3386 C C . THR B 1 78 ? -13.695 38.188 1.258 1 97.44 78 THR B C 1
ATOM 3388 O O . THR B 1 78 ? -14.102 39.281 0.821 1 97.44 78 THR B O 1
ATOM 3391 N N . LYS B 1 79 ? -12.977 38.094 2.334 1 97.94 79 LYS B N 1
ATOM 3392 C CA . LYS B 1 79 ? -12.586 39.281 3.111 1 97.94 79 LYS B CA 1
ATOM 3393 C C . LYS B 1 79 ? -11.203 39.781 2.695 1 97.94 79 LYS B C 1
ATOM 3395 O O . LYS B 1 79 ? -10.617 40.625 3.371 1 97.94 79 LYS B O 1
ATOM 3400 N N . LYS B 1 80 ? -10.625 39.188 1.672 1 96.88 80 LYS B N 1
ATOM 3401 C CA . LYS B 1 80 ? -9.352 39.562 1.069 1 96.88 80 LYS B CA 1
ATOM 3402 C C . LYS B 1 80 ? -8.195 39.281 2.027 1 96.88 80 LYS B C 1
ATOM 3404 O O . LYS B 1 80 ? -7.195 40 2.016 1 96.88 80 LYS B O 1
ATOM 3409 N N . TYR B 1 81 ? -8.422 38.406 2.934 1 98.06 81 TYR B N 1
ATOM 3410 C CA . TYR B 1 81 ? -7.328 37.906 3.771 1 98.06 81 TYR B CA 1
ATOM 3411 C C . TYR B 1 81 ? -6.391 37 2.979 1 98.06 81 TYR B C 1
ATOM 3413 O O . TYR B 1 81 ? -6.832 36.25 2.119 1 98.06 81 TYR B O 1
ATOM 3421 N N . GLY B 1 82 ? -5.055 37.156 3.207 1 97.56 82 GLY B N 1
ATOM 3422 C CA . GLY B 1 82 ? -4.078 36.312 2.533 1 97.56 82 GLY B CA 1
ATOM 3423 C C . GLY B 1 82 ? -4.129 34.875 2.979 1 97.56 82 GLY B C 1
ATOM 3424 O O . GLY B 1 82 ? -3.627 34.531 4.051 1 97.56 82 GLY B O 1
ATOM 3425 N N . VAL B 1 83 ? -4.684 34 2.176 1 97.94 83 VAL B N 1
ATOM 3426 C CA . VAL B 1 83 ? -4.824 32.562 2.502 1 97.94 83 VAL B CA 1
ATOM 3427 C C . VAL B 1 83 ? -4.805 31.734 1.22 1 97.94 83 VAL B C 1
ATOM 3429 O O . VAL B 1 83 ? -4.957 32.281 0.121 1 97.94 83 VAL B O 1
ATOM 3432 N N . LEU B 1 84 ? -4.57 30.484 1.371 1 97.19 84 LEU B N 1
ATOM 3433 C CA . LEU B 1 84 ? -4.535 29.625 0.197 1 97.19 84 LEU B CA 1
ATOM 3434 C C . LEU B 1 84 ? -5.93 29.469 -0.405 1 97.19 84 LEU B C 1
ATOM 3436 O O . LEU B 1 84 ? -6.93 29.719 0.266 1 97.19 84 LEU B O 1
ATOM 3440 N N . GLU B 1 85 ? -5.914 29.047 -1.647 1 97.44 85 GLU B N 1
ATOM 3441 C CA . GLU B 1 85 ? -7.145 28.906 -2.42 1 97.44 85 GLU B CA 1
ATOM 3442 C C . GLU B 1 85 ? -7.336 27.469 -2.891 1 97.44 85 GLU B C 1
ATOM 3444 O O . GLU B 1 85 ? -6.41 26.844 -3.424 1 97.44 85 GLU B O 1
ATOM 3449 N N . THR B 1 86 ? -8.523 27 -2.701 1 97.88 86 THR B N 1
ATOM 3450 C CA . THR B 1 86 ? -8.836 25.656 -3.152 1 97.88 86 THR B CA 1
ATOM 3451 C C . THR B 1 86 ? -9.094 25.641 -4.656 1 97.88 86 THR B C 1
ATOM 3453 O O . THR B 1 86 ? -9.547 26.625 -5.227 1 97.88 86 THR B O 1
ATOM 3456 N N . VAL B 1 87 ? -8.742 24.5 -5.266 1 98.25 87 VAL B N 1
ATOM 3457 C CA . VAL B 1 87 ? -9.07 24.234 -6.66 1 98.25 87 VAL B CA 1
ATOM 3458 C C . VAL B 1 87 ? -10.148 23.156 -6.746 1 98.25 87 VAL B C 1
ATOM 3460 O O . VAL B 1 87 ? -9.992 22.078 -6.18 1 98.25 87 VAL B O 1
ATOM 3463 N N . VAL B 1 88 ? -11.211 23.406 -7.449 1 98.06 88 VAL B N 1
ATOM 3464 C CA . VAL B 1 88 ? -12.289 22.438 -7.535 1 98.06 88 VAL B CA 1
ATOM 3465 C C . VAL B 1 88 ? -11.898 21.312 -8.492 1 98.06 88 VAL B C 1
ATOM 3467 O O . VAL B 1 88 ? -11.133 21.531 -9.43 1 98.06 88 VAL B O 1
ATOM 3470 N N . SER B 1 89 ? -12.391 20.188 -8.219 1 98.44 89 SER B N 1
ATOM 3471 C CA . SER B 1 89 ? -12.164 19.031 -9.07 1 98.44 89 SER B CA 1
AT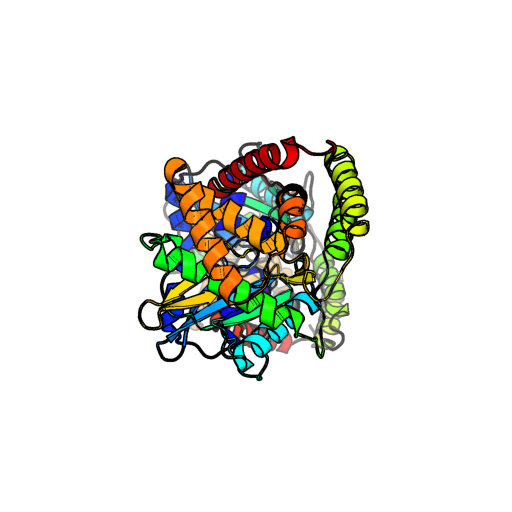OM 3472 C C . SER B 1 89 ? -12.898 19.156 -10.398 1 98.44 89 SER B C 1
ATOM 3474 O O . SER B 1 89 ? -13.625 20.125 -10.609 1 98.44 89 SER B O 1
ATOM 3476 N N . LYS B 1 90 ? -12.672 18.156 -11.289 1 98 90 LYS B N 1
ATOM 3477 C CA . LYS B 1 90 ? -13.375 18.109 -12.562 1 98 90 LYS B CA 1
ATOM 3478 C C . LYS B 1 90 ? -14.891 18.078 -12.359 1 98 90 LYS B C 1
ATOM 3480 O O . LYS B 1 90 ? -15.641 18.594 -13.188 1 98 90 LYS B O 1
ATOM 3485 N N . ASN B 1 91 ? -15.352 17.578 -11.273 1 97.38 91 ASN B N 1
ATOM 3486 C CA . ASN B 1 91 ? -16.781 17.469 -10.969 1 97.38 91 ASN B CA 1
ATOM 3487 C C . ASN B 1 91 ? -17.25 18.641 -10.109 1 97.38 91 ASN B C 1
ATOM 3489 O O . ASN B 1 91 ? -18.344 18.609 -9.555 1 97.38 91 ASN B O 1
ATOM 3493 N N . GLY B 1 92 ? -16.359 19.547 -9.789 1 97.62 92 GLY B N 1
ATOM 3494 C CA . GLY B 1 92 ? -16.734 20.781 -9.109 1 97.62 92 GLY B CA 1
ATOM 3495 C C . GLY B 1 92 ? -16.656 20.672 -7.598 1 97.62 92 GLY B C 1
ATOM 3496 O O . GLY B 1 92 ? -17.219 21.516 -6.883 1 97.62 92 GLY B O 1
ATOM 3497 N N . GLU B 1 93 ? -15.992 19.688 -7.141 1 97.19 93 GLU B N 1
ATOM 3498 C CA . GLU B 1 93 ? -15.922 19.469 -5.699 1 97.19 93 GLU B CA 1
ATOM 3499 C C . GLU B 1 93 ? -14.617 20 -5.121 1 97.19 93 GLU B C 1
ATOM 3501 O O . GLU B 1 93 ? -13.555 19.828 -5.727 1 97.19 93 GLU B O 1
ATOM 3506 N N . GLU B 1 94 ? -14.695 20.609 -3.93 1 97.44 94 GLU B N 1
ATOM 3507 C CA . GLU B 1 94 ? -13.484 21.062 -3.24 1 97.44 94 GLU B CA 1
ATOM 3508 C C . GLU B 1 94 ? -12.828 19.922 -2.475 1 97.44 94 GLU B C 1
ATOM 3510 O O . GLU B 1 94 ? -11.617 19.922 -2.268 1 97.44 94 GLU B O 1
ATOM 3515 N N . LEU B 1 95 ? -13.617 19.047 -1.995 1 98.5 95 LEU B N 1
ATOM 3516 C CA . LEU B 1 95 ? -13.164 17.844 -1.306 1 98.5 95 LEU B CA 1
ATOM 3517 C C . LEU B 1 95 ? -13.641 16.594 -2.029 1 98.5 95 LEU B C 1
ATOM 3519 O O . LEU B 1 95 ? -14.844 16.391 -2.211 1 98.5 95 LEU B O 1
ATOM 3523 N N . VAL B 1 96 ? -12.68 15.797 -2.426 1 98.62 96 VAL B N 1
ATOM 3524 C CA . VAL B 1 96 ? -13.008 14.547 -3.1 1 98.62 96 VAL B CA 1
ATOM 3525 C C . VAL B 1 96 ? -12.875 13.383 -2.121 1 98.62 96 VAL B C 1
ATOM 3527 O O . VAL B 1 96 ? -11.898 13.305 -1.373 1 98.62 96 VAL B O 1
ATOM 3530 N N . GLU B 1 97 ? -13.883 12.594 -2.025 1 98.25 97 GLU B N 1
ATOM 3531 C CA . GLU B 1 97 ? -13.82 11.297 -1.37 1 98.25 97 GLU B CA 1
ATOM 3532 C C . GLU B 1 97 ? -13.602 10.172 -2.387 1 98.25 97 GLU B C 1
ATOM 3534 O O . GLU B 1 97 ? -14.461 9.93 -3.236 1 98.25 97 GLU B O 1
ATOM 3539 N N . ALA B 1 98 ? -12.469 9.5 -2.303 1 98.12 98 ALA B N 1
ATOM 3540 C CA . ALA B 1 98 ? -12.109 8.531 -3.336 1 98.12 98 ALA B CA 1
ATOM 3541 C C . ALA B 1 98 ? -11.891 7.145 -2.734 1 98.12 98 ALA B C 1
ATOM 3543 O O . ALA B 1 98 ? -11.25 7.012 -1.686 1 98.12 98 ALA B O 1
ATOM 3544 N N . GLN B 1 99 ? -12.508 6.164 -3.375 1 97.75 99 GLN B N 1
ATOM 3545 C CA . GLN B 1 99 ? -12.156 4.773 -3.113 1 97.75 99 GLN B CA 1
ATOM 3546 C C . GLN B 1 99 ? -10.961 4.34 -3.959 1 97.75 99 GLN B C 1
ATOM 3548 O O . GLN B 1 99 ? -10.93 4.574 -5.168 1 97.75 99 GLN B O 1
ATOM 3553 N N . THR B 1 100 ? -9.906 3.777 -3.324 1 98.19 100 THR B N 1
ATOM 3554 C CA . THR B 1 100 ? -8.688 3.385 -4.016 1 98.19 100 THR B CA 1
ATOM 3555 C C . THR B 1 100 ? -8.266 1.976 -3.609 1 98.19 100 THR B C 1
ATOM 3557 O O . THR B 1 100 ? -8.797 1.414 -2.65 1 98.19 100 THR B O 1
ATOM 3560 N N . PRO B 1 101 ? -7.289 1.384 -4.355 1 96.88 101 PRO B N 1
ATOM 3561 C CA . PRO B 1 101 ? -6.742 0.087 -3.947 1 96.88 101 PRO B CA 1
ATOM 3562 C C . PRO B 1 101 ? -6.148 0.114 -2.543 1 96.88 101 PRO B C 1
ATOM 3564 O O . PRO B 1 101 ? -6.008 -0.935 -1.907 1 96.88 101 PRO B O 1
ATOM 3567 N N . TRP B 1 102 ? -5.809 1.282 -2.014 1 97.44 102 TRP B N 1
ATOM 3568 C CA . TRP B 1 102 ? -5.125 1.406 -0.729 1 97.44 102 TRP B CA 1
ATOM 3569 C C . TRP B 1 102 ? -6.094 1.857 0.359 1 97.44 102 TRP B C 1
ATOM 3571 O O . TRP B 1 102 ? -5.676 2.207 1.465 1 97.44 102 TRP B O 1
ATOM 3581 N N . GLY B 1 103 ? -7.398 1.886 0.031 1 97.06 103 GLY B N 1
ATOM 3582 C CA . GLY B 1 103 ? -8.414 2.33 0.972 1 97.06 103 GLY B CA 1
ATOM 3583 C C . GLY B 1 103 ? -9.117 3.604 0.535 1 97.06 103 GLY B C 1
ATOM 3584 O O . GLY B 1 103 ? -8.984 4.027 -0.614 1 97.06 103 GLY B O 1
ATOM 3585 N N . ASP B 1 104 ? -9.891 4.152 1.467 1 98.25 104 ASP B N 1
ATOM 3586 C CA . ASP B 1 104 ? -10.641 5.371 1.191 1 98.25 104 ASP B CA 1
ATOM 3587 C C . ASP B 1 104 ? -9.867 6.609 1.636 1 98.25 104 ASP B C 1
ATOM 3589 O O . ASP B 1 104 ? -9.281 6.625 2.717 1 98.25 104 ASP B O 1
ATOM 3593 N N . TYR B 1 105 ? -9.938 7.637 0.76 1 98.81 105 TYR B N 1
ATOM 3594 C CA . TYR B 1 105 ? -9.148 8.828 1.036 1 98.81 105 TYR B CA 1
ATOM 3595 C C . TYR B 1 105 ? -9.961 10.094 0.81 1 98.81 105 TYR B C 1
ATOM 3597 O O . TYR B 1 105 ? -10.898 10.102 0 1 98.81 105 TYR B O 1
ATOM 3605 N N . PHE B 1 106 ? -9.625 11.164 1.581 1 98.81 106 PHE B N 1
ATOM 3606 C CA . PHE B 1 106 ? -10 12.539 1.27 1 98.81 106 PHE B CA 1
ATOM 3607 C C . PHE B 1 106 ? -8.883 13.242 0.511 1 98.81 106 PHE B C 1
ATOM 3609 O O . PHE B 1 106 ? -7.703 13.078 0.833 1 98.81 106 PHE B O 1
ATOM 3616 N N . ALA B 1 107 ? -9.273 14.008 -0.478 1 98.81 107 ALA B N 1
ATOM 3617 C CA . ALA B 1 107 ? -8.266 14.75 -1.236 1 98.81 107 ALA B CA 1
ATOM 3618 C C . ALA B 1 107 ? -8.758 16.141 -1.594 1 98.81 107 ALA B C 1
ATOM 3620 O O . ALA B 1 107 ? -9.945 16.328 -1.885 1 98.81 107 ALA B O 1
ATOM 3621 N N . SER B 1 108 ? -7.891 17.094 -1.553 1 98.81 108 SER B N 1
ATOM 3622 C CA . SER B 1 108 ? -8.117 18.469 -1.975 1 98.81 108 SER B CA 1
ATOM 3623 C C . SER B 1 108 ? -6.891 19.047 -2.684 1 98.81 108 SER B C 1
ATOM 3625 O O . SER B 1 108 ? -5.785 18.516 -2.545 1 98.81 108 SER B O 1
ATOM 3627 N N . VAL B 1 109 ? -7.109 20.047 -3.439 1 98.81 109 VAL B N 1
ATOM 3628 C CA . VAL B 1 109 ? -6.02 20.719 -4.129 1 98.81 109 VAL B CA 1
ATOM 3629 C C . VAL B 1 109 ? -6.043 22.203 -3.801 1 98.81 109 VAL B C 1
ATOM 3631 O O . VAL B 1 109 ? -7.113 22.812 -3.719 1 98.81 109 VAL B O 1
ATOM 3634 N N . PHE B 1 110 ? -4.863 22.719 -3.578 1 98.69 110 PHE B N 1
ATOM 3635 C CA . PHE B 1 110 ? -4.707 24.141 -3.283 1 98.69 110 PHE B CA 1
ATOM 3636 C C . PHE B 1 110 ? -3.715 24.781 -4.246 1 98.69 110 PHE B C 1
ATOM 3638 O O . PHE B 1 110 ? -2.744 24.141 -4.664 1 98.69 110 PHE B O 1
ATOM 3645 N N . LYS B 1 111 ? -3.961 26.016 -4.559 1 98 111 LYS B N 1
ATOM 3646 C CA . LYS B 1 111 ? -2.965 26.812 -5.281 1 98 111 LYS B CA 1
ATOM 3647 C C . LYS B 1 111 ? -1.795 27.172 -4.371 1 98 111 LYS B C 1
ATOM 3649 O O . LYS B 1 111 ? -1.977 27.375 -3.17 1 98 111 LYS B O 1
ATOM 3654 N N . ARG B 1 112 ? -0.69 27.266 -4.938 1 96.75 112 ARG B N 1
ATOM 3655 C CA . ARG B 1 112 ? 0.454 27.781 -4.195 1 96.75 112 ARG B CA 1
ATOM 3656 C C . ARG B 1 112 ? 0.262 29.25 -3.842 1 96.75 112 ARG B C 1
ATOM 3658 O O . ARG B 1 112 ? -0.229 30.031 -4.66 1 96.75 112 ARG B O 1
ATOM 3665 N N . VAL B 1 113 ? 0.675 29.625 -2.664 1 96.56 113 VAL B N 1
ATOM 3666 C CA . VAL B 1 113 ? 0.531 31.031 -2.252 1 96.56 113 VAL B CA 1
ATOM 3667 C C . VAL B 1 113 ? 1.772 31.812 -2.66 1 96.56 113 VAL B C 1
ATOM 3669 O O . VAL B 1 113 ? 2.854 31.25 -2.82 1 96.56 113 VAL B O 1
ATOM 3672 N N . ALA B 1 114 ? 1.569 33.094 -2.77 1 95.31 114 ALA B N 1
ATOM 3673 C CA . ALA B 1 114 ? 2.688 33.969 -3.09 1 95.31 114 ALA B CA 1
ATOM 3674 C C . ALA B 1 114 ? 3.568 34.188 -1.866 1 95.31 114 ALA B C 1
ATOM 3676 O O . ALA B 1 114 ? 3.121 34.031 -0.729 1 95.31 114 ALA B O 1
ATOM 3677 N N . GLY B 1 115 ? 4.832 34.469 -2.176 1 96.19 115 GLY B N 1
ATOM 3678 C CA . GLY B 1 115 ? 5.746 34.844 -1.107 1 96.19 115 GLY B CA 1
ATOM 3679 C C . GLY B 1 115 ? 6.691 33.719 -0.715 1 96.19 115 GLY B C 1
ATOM 3680 O O . GLY B 1 115 ? 6.801 32.719 -1.423 1 96.19 115 GLY B O 1
ATOM 3681 N N . VAL B 1 116 ? 7.391 34.094 0.353 1 95.75 116 VAL B N 1
ATOM 3682 C CA . VAL B 1 116 ? 8.375 33.156 0.877 1 95.75 116 VAL B CA 1
ATOM 3683 C C . VAL B 1 116 ? 8.055 32.812 2.334 1 95.75 116 VAL B C 1
ATOM 3685 O O . VAL B 1 116 ? 7.57 33.688 3.076 1 95.75 116 VAL B O 1
ATOM 3688 N N . GLN B 1 117 ? 8.344 31.578 2.68 1 94.75 117 GLN B N 1
ATOM 3689 C CA . GLN B 1 117 ? 8.117 31.188 4.07 1 94.75 117 GLN B CA 1
ATOM 3690 C C . GLN B 1 117 ? 8.898 32.094 5.023 1 94.75 117 GLN B C 1
ATOM 3692 O O . GLN B 1 117 ? 10.047 32.438 4.746 1 94.75 117 GLN B O 1
ATOM 3697 N N . LEU B 1 118 ? 8.383 32.375 6.129 1 94 118 LEU B N 1
ATOM 3698 C CA . LEU B 1 118 ? 8.969 33.312 7.07 1 94 118 LEU B CA 1
ATOM 3699 C C . LEU B 1 118 ? 10.352 32.844 7.516 1 94 118 LEU B C 1
ATOM 3701 O O . LEU B 1 118 ? 11.25 33.688 7.707 1 94 118 LEU B O 1
ATOM 3705 N N . ASN B 1 119 ? 10.492 31.547 7.648 1 88.81 119 ASN B N 1
ATOM 3706 C CA . ASN B 1 119 ? 11.766 31.031 8.148 1 88.81 119 ASN B CA 1
ATOM 3707 C C . ASN B 1 119 ? 12.875 31.172 7.117 1 88.81 119 ASN B C 1
ATOM 3709 O O . ASN B 1 119 ? 14.047 30.922 7.414 1 88.81 119 ASN B O 1
ATOM 3713 N N . LYS B 1 120 ? 12.539 31.609 5.973 1 90.12 120 LYS B N 1
ATOM 3714 C CA . LYS B 1 120 ? 13.523 31.812 4.91 1 90.12 120 LYS B CA 1
ATOM 3715 C C . LYS B 1 120 ? 13.805 33.281 4.707 1 90.12 120 LYS B C 1
ATOM 3717 O O . LYS B 1 120 ? 14.609 33.656 3.85 1 90.12 120 LYS B O 1
ATOM 3722 N N . THR B 1 121 ? 13.172 34.125 5.477 1 93.12 121 THR B N 1
ATOM 3723 C CA . THR B 1 121 ? 13.422 35.562 5.449 1 93.12 121 THR B CA 1
ATOM 3724 C C . THR B 1 121 ? 14.453 35.938 6.5 1 93.12 121 THR B C 1
ATOM 3726 O O . THR B 1 121 ? 14.992 35.094 7.203 1 93.12 121 THR B O 1
ATOM 3729 N N . ASP B 1 122 ? 14.727 37.281 6.598 1 92 122 ASP B N 1
ATOM 3730 C CA . ASP B 1 122 ? 15.68 37.75 7.594 1 92 122 ASP B CA 1
ATOM 3731 C C . ASP B 1 122 ? 14.992 38.062 8.922 1 92 122 ASP B C 1
ATOM 3733 O O . ASP B 1 122 ? 15.633 38.5 9.867 1 92 122 ASP B O 1
ATOM 3737 N N . LEU B 1 123 ? 13.711 37.875 9.008 1 94.19 123 LEU B N 1
ATOM 3738 C CA . LEU B 1 123 ? 12.938 38.094 10.219 1 94.19 123 LEU B CA 1
ATOM 3739 C C . LEU B 1 123 ? 13.172 39.5 10.773 1 94.19 123 LEU B C 1
ATOM 3741 O O . LEU B 1 123 ? 13.344 39.656 11.984 1 94.19 123 LEU B O 1
ATOM 3745 N N . SER B 1 124 ? 13.195 40.406 9.852 1 94.19 124 SER B N 1
ATOM 3746 C CA . SER B 1 124 ? 13.312 41.812 10.266 1 94.19 124 SER B CA 1
ATOM 3747 C C . SER B 1 124 ? 12.117 42.25 11.117 1 94.19 124 SER B C 1
ATOM 3749 O O . SER B 1 124 ? 11.094 41.562 11.148 1 94.19 124 SER B O 1
ATOM 3751 N N . ASP B 1 125 ? 12.266 43.344 11.75 1 95.88 125 ASP B N 1
ATOM 3752 C CA . ASP B 1 125 ? 11.188 43.875 12.586 1 95.88 125 ASP B CA 1
ATOM 3753 C C . ASP B 1 125 ? 9.914 44.094 11.766 1 95.88 125 ASP B C 1
ATOM 3755 O O . ASP B 1 125 ? 8.812 43.844 12.234 1 95.88 125 ASP B O 1
ATOM 3759 N N . SER B 1 126 ? 10.125 44.562 10.648 1 95.81 126 SER B N 1
ATOM 3760 C CA . SER B 1 126 ? 8.992 44.812 9.773 1 95.81 126 SER B CA 1
ATOM 3761 C C . SER B 1 126 ? 8.258 43.531 9.422 1 95.81 126 SER B C 1
ATOM 3763 O O . SER B 1 126 ? 7.027 43.469 9.422 1 95.81 126 SER B O 1
ATOM 3765 N N . ILE B 1 127 ? 8.992 42.5 9.109 1 96 127 ILE B N 1
ATOM 3766 C CA . ILE B 1 127 ? 8.406 41.219 8.758 1 96 127 ILE B CA 1
ATOM 3767 C C . ILE B 1 127 ? 7.676 40.625 9.969 1 96 127 ILE B C 1
ATOM 3769 O O . ILE B 1 127 ? 6.547 40.156 9.844 1 96 127 ILE B O 1
ATOM 3773 N N . ILE B 1 128 ? 8.328 40.719 11.125 1 96.75 128 ILE B N 1
ATOM 3774 C CA . ILE B 1 128 ? 7.73 40.188 12.344 1 96.75 128 ILE B CA 1
ATOM 3775 C C . ILE B 1 128 ? 6.477 41 12.695 1 96.75 128 ILE B C 1
ATOM 3777 O O . ILE B 1 128 ? 5.484 40.438 13.164 1 96.75 128 ILE B O 1
ATOM 3781 N N . PHE B 1 129 ? 6.539 42.281 12.477 1 97.5 129 PHE B N 1
ATOM 3782 C CA . PHE B 1 129 ? 5.363 43.125 12.672 1 97.5 129 PHE B CA 1
ATOM 3783 C C . PHE B 1 129 ? 4.211 42.656 11.797 1 97.5 129 PHE B C 1
ATOM 3785 O O . PHE B 1 129 ? 3.08 42.531 12.266 1 97.5 129 PHE B O 1
ATOM 3792 N N . ASN B 1 130 ? 4.469 42.375 10.547 1 97.44 130 ASN B N 1
ATOM 3793 C CA . ASN B 1 130 ? 3.447 41.906 9.609 1 97.44 130 ASN B CA 1
ATOM 3794 C C . ASN B 1 130 ? 2.947 40.531 9.953 1 97.44 130 ASN B C 1
ATOM 3796 O O . ASN B 1 130 ? 1.782 40.188 9.727 1 97.44 130 ASN B O 1
ATOM 3800 N N . TYR B 1 131 ? 3.855 39.75 10.516 1 97.31 131 TYR B N 1
ATOM 3801 C CA . TYR B 1 131 ? 3.482 38.438 11.031 1 97.31 131 TYR B CA 1
ATOM 3802 C C . TYR B 1 131 ? 2.412 38.562 12.102 1 97.31 131 TYR B C 1
ATOM 3804 O O . TYR B 1 131 ? 1.367 37.906 12.023 1 97.31 131 TYR B O 1
ATOM 3812 N N . GLY B 1 132 ? 2.621 39.406 13.055 1 97.81 132 GLY B N 1
ATOM 3813 C CA . GLY B 1 132 ? 1.637 39.688 14.094 1 97.81 132 GLY B CA 1
ATOM 3814 C C . GLY B 1 132 ? 0.357 40.281 13.555 1 97.81 132 GLY B C 1
ATOM 3815 O O . GLY B 1 132 ? -0.741 39.938 13.977 1 97.81 132 GLY B O 1
ATOM 3816 N N . LYS B 1 133 ? 0.575 41.25 12.641 1 98.19 133 LYS B N 1
ATOM 3817 C CA . LYS B 1 133 ? -0.566 41.906 12.023 1 98.19 133 LYS B CA 1
ATOM 3818 C C . LYS B 1 133 ? -1.478 40.906 11.32 1 98.19 133 LYS B C 1
ATOM 3820 O O . LYS B 1 133 ? -2.703 41 11.422 1 98.19 133 LYS B O 1
ATOM 3825 N N . ALA B 1 134 ? -0.88 39.969 10.633 1 98.19 134 ALA B N 1
ATOM 3826 C CA . ALA B 1 134 ? -1.642 38.938 9.938 1 98.19 134 ALA B CA 1
ATOM 3827 C C . ALA B 1 134 ? -2.471 38.125 10.922 1 98.19 134 ALA B C 1
ATOM 3829 O O . ALA B 1 134 ? -3.623 37.781 10.641 1 98.19 134 ALA B O 1
ATOM 3830 N N . LEU B 1 135 ? -1.871 37.781 12.07 1 98.31 135 LEU B N 1
ATOM 3831 C CA . LEU B 1 135 ? -2.609 37 13.062 1 98.31 135 LEU B CA 1
ATOM 3832 C C . LEU B 1 135 ? -3.744 37.844 13.656 1 98.31 135 LEU B C 1
ATOM 3834 O O . LEU B 1 135 ? -4.852 37.344 13.859 1 98.31 135 LEU B O 1
ATOM 3838 N N . GLY B 1 136 ? -3.445 39.062 13.977 1 98.19 136 GLY B N 1
ATOM 3839 C CA . GLY B 1 136 ? -4.5 39.938 14.469 1 98.19 136 GLY B CA 1
ATOM 3840 C C . GLY B 1 136 ? -5.688 40.031 13.531 1 98.19 136 GLY B C 1
ATOM 3841 O O . GLY B 1 136 ? -6.84 39.938 13.969 1 98.19 136 GLY B O 1
ATOM 3842 N N . LYS B 1 137 ? -5.355 40.25 12.297 1 98.56 137 LYS B N 1
ATOM 3843 C CA . LYS B 1 137 ? -6.414 40.312 11.297 1 98.56 137 LYS B CA 1
ATOM 3844 C C . LYS B 1 137 ? -7.203 39.031 11.227 1 98.56 137 LYS B C 1
ATOM 3846 O O . LYS B 1 137 ? -8.43 39.031 11.07 1 98.56 137 LYS B O 1
ATOM 3851 N N . LEU B 1 138 ? -6.547 37.906 11.289 1 98.56 138 LEU B N 1
ATOM 3852 C CA . LEU B 1 138 ? -7.215 36.594 11.297 1 98.56 138 LEU B CA 1
ATOM 3853 C C . LEU B 1 138 ? -8.211 36.5 12.453 1 98.56 138 LEU B C 1
ATOM 3855 O O . LEU B 1 138 ? -9.344 36.062 12.273 1 98.56 138 LEU B O 1
ATOM 3859 N N . HIS B 1 139 ? -7.793 36.938 13.633 1 98.19 139 HIS B N 1
ATOM 3860 C CA . HIS B 1 139 ? -8.656 36.875 14.812 1 98.19 139 HIS B CA 1
ATOM 3861 C C . HIS B 1 139 ? -9.828 37.844 14.688 1 98.19 139 HIS B C 1
ATOM 3863 O O . HIS B 1 139 ? -10.938 37.531 15.117 1 98.19 139 HIS B O 1
ATOM 3869 N N . GLN B 1 140 ? -9.547 39 14.141 1 98.31 140 GLN B N 1
ATOM 3870 C CA . GLN B 1 140 ? -10.633 39.938 13.891 1 98.31 140 GLN B CA 1
ATOM 3871 C C . GLN B 1 140 ? -11.695 39.312 12.992 1 98.31 140 GLN B C 1
ATOM 3873 O O . GLN B 1 140 ? -12.891 39.375 13.297 1 98.31 140 GLN B O 1
ATOM 3878 N N . LEU B 1 141 ? -11.258 38.75 11.938 1 98.44 141 LEU B N 1
ATOM 3879 C CA . LEU B 1 141 ? -12.18 38.125 10.992 1 98.44 141 LEU B CA 1
ATOM 3880 C C . LEU B 1 141 ? -12.875 36.906 11.625 1 98.44 141 LEU B C 1
ATOM 3882 O O . LEU B 1 141 ? -14.062 36.688 11.391 1 98.44 141 LEU B O 1
ATOM 3886 N N . SER B 1 142 ? -12.094 36.156 12.383 1 98.06 142 SER B N 1
ATOM 3887 C CA . SER B 1 142 ? -12.664 35 13.086 1 98.06 142 SER B CA 1
ATOM 3888 C C . SER B 1 142 ? -13.773 35.438 14.047 1 98.06 142 SER B C 1
ATOM 3890 O O . SER B 1 142 ? -14.789 34.75 14.188 1 98.06 142 SER B O 1
ATOM 3892 N N . SER B 1 143 ? -13.594 36.562 14.719 1 97.25 143 SER B N 1
ATOM 3893 C CA . SER B 1 143 ? -14.562 37.031 15.703 1 97.25 143 SER B CA 1
ATOM 3894 C C . SER B 1 143 ? -15.898 37.375 15.047 1 97.25 143 SER B C 1
ATOM 3896 O O . SER B 1 143 ? -16.938 37.344 15.711 1 97.25 143 SER B O 1
ATOM 3898 N N . GLU B 1 144 ? -15.844 37.562 13.773 1 97.19 144 GLU B N 1
ATOM 3899 C CA . GLU B 1 144 ? -17.062 37.906 13.039 1 97.19 144 GLU B CA 1
ATOM 3900 C C . GLU B 1 144 ? -17.578 36.719 12.242 1 97.19 144 GLU B C 1
ATOM 3902 O O . GLU B 1 144 ? -18.641 36.781 11.633 1 97.19 144 GLU B O 1
ATOM 3907 N N . TYR B 1 145 ? -16.891 35.656 12.25 1 97.44 145 TYR B N 1
ATOM 3908 C CA . TYR B 1 145 ? -17.188 34.5 11.406 1 97.44 145 TYR B CA 1
ATOM 3909 C C . TYR B 1 145 ? -18.266 33.625 12.023 1 97.44 145 TYR B C 1
ATOM 3911 O O . TYR B 1 145 ? -18.203 33.312 13.211 1 97.44 145 TYR B O 1
ATOM 3919 N N . ASN B 1 146 ? -19.266 33.281 11.195 1 95.12 146 ASN B N 1
ATOM 3920 C CA . ASN B 1 146 ? -20.281 32.281 11.531 1 95.12 146 ASN B CA 1
ATOM 3921 C C . ASN B 1 146 ? -20.359 31.188 10.477 1 95.12 146 ASN B C 1
ATOM 3923 O O . ASN B 1 146 ? -20.719 31.438 9.328 1 95.12 146 ASN B O 1
ATOM 3927 N N . PRO B 1 147 ? -20 30 10.969 1 95.44 147 PRO B N 1
ATOM 3928 C CA . PRO B 1 147 ? -20.094 28.922 9.984 1 95.44 147 PRO B CA 1
ATOM 3929 C C . PRO B 1 147 ? -21.5 28.766 9.422 1 95.44 147 PRO B C 1
ATOM 3931 O O . PRO B 1 147 ? -22.484 28.938 10.148 1 95.44 147 PRO B O 1
ATOM 3934 N N . ILE B 1 148 ? -21.531 28.297 8.156 1 92 148 ILE B N 1
ATOM 3935 C CA . ILE B 1 148 ? -22.828 28.141 7.492 1 92 148 ILE B CA 1
ATOM 3936 C C . ILE B 1 148 ? -23.219 26.656 7.48 1 92 148 ILE B C 1
ATOM 3938 O O . ILE B 1 148 ? -24.328 26.297 7.875 1 92 148 ILE B O 1
ATOM 3942 N N . LYS B 1 149 ? -22.391 25.766 7.043 1 90.75 149 LYS B N 1
ATOM 3943 C CA . LYS B 1 149 ? -22.734 24.359 6.828 1 90.75 149 LYS B CA 1
ATOM 3944 C C . LYS B 1 149 ? -22.047 23.469 7.859 1 90.75 149 LYS B C 1
ATOM 3946 O O . LYS B 1 149 ? -22.688 22.578 8.43 1 90.75 149 LYS B O 1
ATOM 3951 N N . ASN B 1 150 ? -20.766 23.766 8.023 1 92 150 ASN B N 1
ATOM 3952 C CA . ASN B 1 150 ? -19.953 22.891 8.867 1 92 150 ASN B CA 1
ATOM 3953 C C . ASN B 1 150 ? -19.234 23.672 9.953 1 92 150 ASN B C 1
ATOM 3955 O O . ASN B 1 150 ? -18.75 24.781 9.703 1 92 150 ASN B O 1
ATOM 3959 N N . LYS B 1 151 ? -19.172 23.016 11.086 1 95.19 151 LYS B N 1
ATOM 3960 C CA . LYS B 1 151 ? -18.484 23.656 12.203 1 95.19 151 LYS B CA 1
ATOM 3961 C C . LYS B 1 151 ? -17.266 22.844 12.633 1 95.19 151 LYS B C 1
ATOM 3963 O O . LYS B 1 151 ? -17.328 21.609 12.719 1 95.19 151 LYS B O 1
ATOM 3968 N N . ARG B 1 152 ? -16.156 23.516 12.859 1 97.62 152 ARG B N 1
ATOM 3969 C CA . ARG B 1 152 ? -14.945 22.891 13.359 1 97.62 152 ARG B CA 1
ATOM 3970 C C . ARG B 1 152 ? -15.117 22.438 14.805 1 97.62 152 ARG B C 1
ATOM 3972 O O . ARG B 1 152 ? -15.914 23.016 15.547 1 97.62 152 ARG B O 1
ATOM 3979 N N . TRP B 1 153 ? -14.328 21.484 15.195 1 97.88 153 TRP B N 1
ATOM 3980 C CA . TRP B 1 153 ? -14.367 21.062 16.594 1 97.88 153 TRP B CA 1
ATOM 3981 C C . TRP B 1 153 ? -13.711 22.109 17.5 1 97.88 153 TRP B C 1
ATOM 3983 O O . TRP B 1 153 ? -13.062 23.047 17.016 1 97.88 153 TRP B O 1
ATOM 3993 N N . SER B 1 154 ? -13.953 22.031 18.766 1 98.19 154 SER B N 1
ATOM 3994 C CA . SER B 1 154 ? -13.453 22.969 19.766 1 98.19 154 SER B CA 1
ATOM 3995 C C . SER B 1 154 ? -12.383 22.328 20.641 1 98.19 154 SER B C 1
ATOM 3997 O O . SER B 1 154 ? -12.141 21.125 20.547 1 98.19 154 SER B O 1
ATOM 3999 N N . TYR B 1 155 ? -11.836 23.172 21.5 1 98.25 155 TYR B N 1
ATOM 4000 C CA . TYR B 1 155 ? -10.867 22.672 22.469 1 98.25 155 TYR B CA 1
ATOM 4001 C C . TYR B 1 155 ? -11.453 21.547 23.297 1 98.25 155 TYR B C 1
ATOM 4003 O O . TYR B 1 155 ? -10.766 20.562 23.594 1 98.25 155 TYR B O 1
ATOM 4011 N N . SER B 1 156 ? -12.703 21.672 23.641 1 98.19 156 SER B N 1
ATOM 4012 C CA . SER B 1 156 ? -13.359 20.656 24.453 1 98.19 156 SER B CA 1
ATOM 4013 C C . SER B 1 156 ? -13.516 19.344 23.688 1 98.19 156 SER B C 1
ATOM 4015 O O . SER B 1 156 ? -13.367 18.266 24.25 1 98.19 156 SER B O 1
ATOM 4017 N N . ASP B 1 157 ? -13.859 19.469 22.422 1 98.25 157 ASP B N 1
ATOM 4018 C CA . ASP B 1 157 ? -13.938 18.281 21.578 1 98.25 157 ASP B CA 1
ATOM 4019 C C . ASP B 1 157 ? -12.586 17.578 21.484 1 98.25 157 ASP B C 1
ATOM 4021 O O . ASP B 1 157 ? -12.523 16.344 21.469 1 98.25 157 ASP B O 1
ATOM 4025 N N . VAL B 1 158 ? -11.523 18.375 21.312 1 98.38 158 VAL B N 1
ATOM 4026 C CA . VAL B 1 158 ? -10.172 17.828 21.234 1 98.38 158 VAL B CA 1
ATOM 4027 C C . VAL B 1 158 ? -9.828 17.094 22.516 1 98.38 158 VAL B C 1
ATOM 4029 O O . VAL B 1 158 ? -9.273 15.992 22.484 1 98.38 158 VAL B O 1
ATOM 4032 N N . LEU B 1 159 ? -10.133 17.719 23.641 1 98.62 159 LEU B N 1
ATOM 4033 C CA . LEU B 1 159 ? -9.844 17.078 24.922 1 98.62 159 LEU B CA 1
ATOM 4034 C C . LEU B 1 159 ? -10.656 15.797 25.078 1 98.62 159 LEU B C 1
ATOM 4036 O O . LEU B 1 159 ? -10.156 14.82 25.641 1 98.62 159 LEU B O 1
ATOM 4040 N N . ASN B 1 160 ? -11.859 15.789 24.625 1 98.31 160 ASN B N 1
ATOM 4041 C CA . ASN B 1 160 ? -12.656 14.562 24.609 1 98.31 160 ASN B CA 1
ATOM 4042 C C . ASN B 1 160 ? -12.031 13.492 23.734 1 98.31 160 ASN B C 1
ATOM 4044 O O . ASN B 1 160 ? -12.008 12.312 24.094 1 98.31 160 ASN B O 1
ATOM 4048 N N . TRP B 1 161 ? -11.602 13.898 22.594 1 97.81 161 TRP B N 1
ATOM 4049 C CA . TRP B 1 161 ? -10.906 12.977 21.703 1 97.81 161 TRP B CA 1
ATOM 4050 C C . TRP B 1 161 ? -9.68 12.383 22.391 1 97.81 161 TRP B C 1
ATOM 4052 O O . TRP B 1 161 ? -9.422 11.18 22.281 1 97.81 161 TRP B O 1
ATOM 4062 N N . ILE B 1 162 ? -8.945 13.234 23.047 1 98.38 162 ILE B N 1
ATOM 4063 C CA . ILE B 1 162 ? -7.758 12.797 23.766 1 98.38 162 ILE B CA 1
ATOM 4064 C C . ILE B 1 162 ? -8.133 11.727 24.797 1 98.38 162 ILE B C 1
ATOM 4066 O O . ILE B 1 162 ? -7.48 10.688 24.875 1 98.38 162 ILE B O 1
ATOM 4070 N N . GLN B 1 163 ? -9.172 11.977 25.516 1 97.94 163 GLN B N 1
ATOM 4071 C CA . GLN B 1 163 ? -9.641 11 26.484 1 97.94 163 GLN B CA 1
ATOM 4072 C C . GLN B 1 163 ? -9.992 9.68 25.828 1 97.94 163 GLN B C 1
ATOM 4074 O O . GLN B 1 163 ? -9.688 8.609 26.359 1 97.94 163 GLN B O 1
ATOM 4079 N N . THR B 1 164 ? -10.602 9.75 24.734 1 97.75 164 THR B N 1
ATOM 4080 C CA . THR B 1 164 ? -11 8.555 24 1 97.75 164 THR B CA 1
ATOM 4081 C C . THR B 1 164 ? -9.773 7.77 23.531 1 97.75 164 THR B C 1
ATOM 4083 O O . THR B 1 164 ? -9.734 6.543 23.656 1 97.75 164 THR B O 1
ATOM 4086 N N . VAL B 1 165 ? -8.781 8.469 23.031 1 97.44 165 VAL B N 1
ATOM 4087 C CA . VAL B 1 165 ? -7.551 7.828 22.562 1 97.44 165 VAL B CA 1
ATOM 4088 C C . VAL B 1 165 ? -6.859 7.145 23.75 1 97.44 165 VAL B C 1
ATOM 4090 O O . VAL B 1 165 ? -6.379 6.016 23.625 1 97.44 165 VAL B O 1
ATOM 4093 N N . LEU B 1 166 ? -6.867 7.785 24.875 1 97.62 166 LEU B N 1
ATOM 4094 C CA . LEU B 1 166 ? -6.102 7.328 26.031 1 97.62 166 LEU B CA 1
ATOM 4095 C C . LEU B 1 166 ? -6.734 6.086 26.641 1 97.62 166 LEU B C 1
ATOM 4097 O O . LEU B 1 166 ? -6.105 5.398 27.453 1 97.62 166 LEU B O 1
ATOM 4101 N N . ILE B 1 167 ? -7.965 5.746 26.281 1 96.44 167 ILE B N 1
ATOM 4102 C CA . ILE B 1 167 ? -8.594 4.508 26.734 1 96.44 167 ILE B CA 1
ATOM 4103 C C . ILE B 1 167 ? -7.75 3.311 26.297 1 96.44 167 ILE B C 1
ATOM 4105 O O . ILE B 1 167 ? -7.633 2.328 27.031 1 96.44 167 ILE B O 1
ATOM 4109 N N . ASP B 1 168 ? -7.121 3.443 25.172 1 95.31 168 ASP B N 1
ATOM 4110 C CA . ASP B 1 168 ? -6.316 2.354 24.641 1 95.31 168 ASP B CA 1
ATOM 4111 C C . ASP B 1 168 ? -4.91 2.363 25.234 1 95.31 168 ASP B C 1
ATOM 4113 O O . ASP B 1 168 ? -4.113 1.458 24.969 1 95.31 168 ASP B O 1
ATOM 4117 N N . PHE B 1 169 ? -4.629 3.387 26.016 1 96.5 169 PHE B N 1
ATOM 4118 C CA . PHE B 1 169 ? -3.324 3.521 26.641 1 96.5 169 PHE B CA 1
ATOM 4119 C C . PHE B 1 169 ? -3.475 3.732 28.141 1 96.5 169 PHE B C 1
ATOM 4121 O O . PHE B 1 169 ? -3.098 4.781 28.672 1 96.5 169 PHE B O 1
ATOM 4128 N N . PRO B 1 170 ? -3.811 2.717 28.812 1 94.12 170 PRO B N 1
ATOM 4129 C CA . PRO B 1 170 ? -4.176 2.855 30.234 1 94.12 170 PRO B CA 1
ATOM 4130 C C . PRO B 1 170 ? -2.99 3.254 31.109 1 94.12 170 PRO B C 1
ATOM 4132 O O . PRO B 1 170 ? -3.184 3.775 32.219 1 94.12 170 PRO B O 1
ATOM 4135 N N . ASN B 1 171 ? -1.784 3.061 30.656 1 94.81 171 ASN B N 1
ATOM 4136 C CA . ASN B 1 171 ? -0.612 3.379 31.469 1 94.81 171 ASN B CA 1
ATOM 4137 C C . ASN B 1 171 ? -0.247 4.855 31.375 1 94.81 171 ASN B C 1
ATOM 4139 O O . ASN B 1 171 ? 0.614 5.34 32.094 1 94.81 171 ASN B O 1
ATOM 4143 N N . GLU B 1 172 ? -0.931 5.617 30.484 1 96.06 172 GLU B N 1
ATOM 4144 C CA . GLU B 1 172 ? -0.663 7.043 30.312 1 96.06 172 GLU B CA 1
ATOM 4145 C C . GLU B 1 172 ? -1.47 7.875 31.297 1 96.06 172 GLU B C 1
ATOM 4147 O O . GLU B 1 172 ? -2.199 8.789 30.906 1 96.06 172 GLU B O 1
ATOM 4152 N N . THR B 1 173 ? -1.226 7.652 32.562 1 95.62 173 THR B N 1
ATOM 4153 C CA . THR B 1 173 ? -2.021 8.242 33.656 1 95.62 173 THR B CA 1
ATOM 4154 C C . THR B 1 173 ? -1.762 9.742 33.75 1 95.62 173 THR B C 1
ATOM 4156 O O . THR B 1 173 ? -2.678 10.523 34.031 1 95.62 173 THR B O 1
ATOM 4159 N N . SER B 1 174 ? -0.514 10.148 33.594 1 96.31 174 SER B N 1
ATOM 4160 C CA . SER B 1 174 ? -0.178 11.57 33.656 1 96.31 174 SER B CA 1
ATOM 4161 C C . SER B 1 174 ? -0.88 12.352 32.562 1 96.31 174 SER B C 1
ATOM 4163 O O . SER B 1 174 ? -1.321 13.484 32.781 1 96.31 174 SER B O 1
ATOM 4165 N N . ALA B 1 175 ? -0.954 11.789 31.406 1 97.69 175 ALA B N 1
ATOM 4166 C CA . ALA B 1 175 ? -1.642 12.438 30.297 1 97.69 175 ALA B CA 1
ATOM 4167 C C . ALA B 1 175 ? -3.131 12.594 30.594 1 97.69 175 ALA B C 1
ATOM 4169 O O . ALA B 1 175 ? -3.732 13.617 30.25 1 97.69 175 ALA B O 1
ATOM 4170 N N . LEU B 1 176 ? -3.682 11.578 31.156 1 97.06 176 LEU B N 1
ATOM 4171 C CA . LEU B 1 176 ? -5.094 11.625 31.516 1 97.06 176 LEU B CA 1
ATOM 4172 C C . LEU B 1 176 ? -5.355 12.711 32.562 1 97.06 176 LEU B C 1
ATOM 4174 O O . LEU B 1 176 ? -6.336 13.453 32.469 1 97.06 176 LEU B O 1
ATOM 4178 N N . MET B 1 177 ? -4.508 12.742 33.562 1 97 177 MET B N 1
ATOM 4179 C CA . MET B 1 177 ? -4.625 13.773 34.594 1 97 177 MET B CA 1
ATOM 4180 C C . MET B 1 177 ? -4.504 15.164 33.969 1 97 177 MET B C 1
ATOM 4182 O O . MET B 1 177 ? -5.27 16.062 34.312 1 97 177 MET B O 1
ATOM 4186 N N . GLU B 1 178 ? -3.52 15.32 33.156 1 98 178 GLU B N 1
ATOM 4187 C CA . GLU B 1 178 ? -3.316 16.594 32.469 1 98 178 GLU B CA 1
ATOM 4188 C C . GLU B 1 178 ? -4.555 17 31.672 1 98 178 GLU B C 1
ATOM 4190 O O . GLU B 1 178 ? -4.918 18.172 31.641 1 98 178 GLU B O 1
ATOM 4195 N N . THR B 1 179 ? -5.195 16.047 31.047 1 98.12 179 THR B N 1
ATOM 4196 C CA . THR B 1 179 ? -6.406 16.297 30.266 1 98.12 179 THR B CA 1
ATOM 4197 C C . THR B 1 179 ? -7.504 16.875 31.156 1 98.12 179 THR B C 1
ATOM 4199 O O . THR B 1 179 ? -8.141 17.875 30.781 1 98.12 179 THR B O 1
ATOM 4202 N N . LYS B 1 180 ? -7.707 16.297 32.25 1 96.81 180 LYS B N 1
ATOM 4203 C CA . LYS B 1 180 ? -8.734 16.75 33.188 1 96.81 180 LYS B CA 1
ATOM 4204 C C . LYS B 1 180 ? -8.398 18.141 33.75 1 96.81 180 LYS B C 1
ATOM 4206 O O . LYS B 1 180 ? -9.281 19 33.844 1 96.81 180 LYS B O 1
ATOM 4211 N N . LEU B 1 181 ? -7.156 18.328 34.094 1 97.5 181 LEU B N 1
ATOM 4212 C CA . LEU B 1 181 ? -6.707 19.609 34.594 1 97.5 181 LEU B CA 1
ATOM 4213 C C . LEU B 1 181 ? -6.965 20.719 33.594 1 97.5 181 LEU B C 1
ATOM 4215 O O . LEU B 1 181 ? -7.469 21.797 33.938 1 97.5 181 LEU B O 1
ATOM 4219 N N . LEU B 1 182 ? -6.641 20.438 32.375 1 98 182 LEU B N 1
ATOM 4220 C CA . LEU B 1 182 ? -6.797 21.438 31.312 1 98 182 LEU B CA 1
ATOM 4221 C C . LEU B 1 182 ? -8.273 21.688 31.016 1 98 182 LEU B C 1
ATOM 4223 O O . LEU B 1 182 ? -8.68 22.828 30.766 1 98 182 LEU B O 1
ATOM 4227 N N . GLN B 1 183 ? -9.039 20.625 31.016 1 97.69 183 GLN B N 1
ATOM 4228 C CA . GLN B 1 183 ? -10.477 20.781 30.812 1 97.69 183 GLN B CA 1
ATOM 4229 C C . GLN B 1 183 ? -11.078 21.703 31.875 1 97.69 183 GLN B C 1
ATOM 4231 O O . GLN B 1 183 ? -11.797 22.656 31.547 1 97.69 183 GLN B O 1
ATOM 4236 N N . ASP B 1 184 ? -10.773 21.438 33.125 1 97.25 184 ASP B N 1
ATOM 4237 C CA . ASP B 1 184 ? -11.297 22.234 34.219 1 97.25 184 ASP B CA 1
ATOM 4238 C C . ASP B 1 184 ? -10.828 23.688 34.125 1 97.25 184 ASP B C 1
ATOM 4240 O O . ASP B 1 184 ? -11.609 24.609 34.344 1 97.25 184 ASP B O 1
ATOM 4244 N N . TYR B 1 185 ? -9.609 23.844 33.844 1 96.75 185 TYR B N 1
ATOM 4245 C CA . TYR B 1 185 ? -9.039 25.172 33.75 1 96.75 185 TYR B CA 1
ATOM 4246 C C . TYR B 1 185 ? -9.719 25.984 32.656 1 96.75 185 TYR B C 1
ATOM 4248 O O . TYR B 1 185 ? -10.203 27.094 32.875 1 96.75 185 TYR B O 1
ATOM 4256 N N . PHE B 1 186 ? -9.781 25.484 31.469 1 97.25 186 PHE B N 1
ATOM 4257 C CA . PHE B 1 186 ? -10.336 26.219 30.328 1 97.25 186 PHE B CA 1
ATOM 4258 C C . PHE B 1 186 ? -11.828 26.453 30.516 1 97.25 186 PHE B C 1
ATOM 4260 O O . PHE B 1 186 ? -12.359 27.484 30.094 1 97.25 186 PHE B O 1
ATOM 4267 N N . ASP B 1 187 ? -12.477 25.531 31.156 1 96.62 187 ASP B N 1
ATOM 4268 C CA . ASP B 1 187 ? -13.898 25.688 31.438 1 96.62 187 ASP B CA 1
ATOM 4269 C C . ASP B 1 187 ? -14.133 26.875 32.375 1 96.62 187 ASP B C 1
ATOM 4271 O O . ASP B 1 187 ? -15.234 27.438 32.406 1 96.62 187 ASP B O 1
ATOM 4275 N N . SER B 1 188 ? -13.133 27.188 33.125 1 95.75 188 SER B N 1
ATOM 4276 C CA . SER B 1 188 ? -13.281 28.266 34.094 1 95.75 188 SER B CA 1
ATOM 4277 C C . SER B 1 188 ? -13.047 29.625 33.469 1 95.75 188 SER B C 1
ATOM 4279 O O . SER B 1 188 ? -13.383 30.656 34.062 1 95.75 188 SER B O 1
ATOM 4281 N N . ILE B 1 189 ? -12.492 29.672 32.312 1 95.25 189 ILE B N 1
ATOM 4282 C CA . ILE B 1 189 ? -12.188 30.938 31.641 1 95.25 189 ILE B CA 1
ATOM 4283 C C . ILE B 1 189 ? -13.422 31.422 30.875 1 95.25 189 ILE B C 1
ATOM 4285 O O . ILE B 1 189 ? -13.953 30.703 30.016 1 95.25 189 ILE B O 1
ATOM 4289 N N . PRO B 1 190 ? -13.891 32.625 31.109 1 94 190 PRO B N 1
ATOM 4290 C CA . PRO B 1 190 ? -15.062 33.125 30.391 1 94 190 PRO B CA 1
ATOM 4291 C C . PRO B 1 190 ? -14.805 33.281 28.891 1 94 190 PRO B C 1
ATOM 4293 O O . PRO B 1 190 ? -13.727 33.719 28.484 1 94 190 PRO B O 1
ATOM 4296 N N . ILE B 1 191 ? -15.773 32.906 28.094 1 94.62 191 ILE B N 1
ATOM 4297 C CA . ILE B 1 191 ? -15.727 33.062 26.641 1 94.62 191 ILE B CA 1
ATOM 4298 C C . ILE B 1 191 ? -16.453 34.312 26.219 1 94.62 191 ILE B C 1
ATOM 4300 O O . ILE B 1 191 ? -17.594 34.562 26.641 1 94.62 191 ILE B O 1
ATOM 4304 N N . THR B 1 192 ? -15.773 35.125 25.484 1 92.69 192 THR B N 1
ATOM 4305 C CA . THR B 1 192 ? -16.375 36.281 24.891 1 92.69 192 THR B CA 1
ATOM 4306 C C . THR B 1 192 ? -16.094 36.344 23.391 1 92.69 192 THR B C 1
ATOM 4308 O O . THR B 1 192 ? -15.242 35.594 22.891 1 92.69 192 THR B O 1
ATOM 4311 N N . LYS B 1 193 ? -16.797 37.156 22.703 1 89.12 193 LYS B N 1
ATOM 4312 C CA . LYS B 1 193 ? -16.578 37.344 21.281 1 89.12 193 LYS B CA 1
ATOM 4313 C C . LYS B 1 193 ? -15.156 37.844 21 1 89.12 193 LYS B C 1
ATOM 4315 O O . LYS B 1 193 ? -14.594 37.562 19.938 1 89.12 193 LYS B O 1
ATOM 4320 N N . ASN B 1 194 ? -14.586 38.438 21.969 1 92.25 194 ASN B N 1
ATOM 4321 C CA . ASN B 1 194 ? -13.297 39.094 21.766 1 92.25 194 ASN B CA 1
ATOM 4322 C C . ASN B 1 194 ? -12.133 38.156 22.062 1 92.25 194 ASN B C 1
ATOM 4324 O O . ASN B 1 194 ? -10.992 38.406 21.688 1 92.25 194 ASN B O 1
ATOM 4328 N N . ASN B 1 195 ? -12.391 37.094 22.719 1 95.38 195 ASN B N 1
ATOM 4329 C CA . ASN B 1 195 ? -11.227 36.312 23.141 1 95.38 195 ASN B CA 1
ATOM 4330 C C . ASN B 1 195 ? -11.281 34.875 22.641 1 95.38 195 ASN B C 1
ATOM 4332 O O . ASN B 1 195 ? -10.336 34.125 22.812 1 95.38 195 ASN B O 1
ATOM 4336 N N . PHE B 1 196 ? -12.352 34.531 22.016 1 96.31 196 PHE B N 1
ATOM 4337 C CA . PHE B 1 196 ? -12.602 33.156 21.641 1 96.31 196 PHE B CA 1
ATOM 4338 C C . PHE B 1 196 ? -13.18 33.062 20.234 1 96.31 196 PHE B C 1
ATOM 4340 O O . PHE B 1 196 ? -14.023 33.875 19.859 1 96.31 196 PHE B O 1
ATOM 4347 N N . GLY B 1 197 ? -12.703 32.156 19.422 1 97.38 197 GLY B N 1
ATOM 4348 C CA . GLY B 1 197 ? -13.164 31.922 18.062 1 97.38 197 GLY B CA 1
ATOM 4349 C C . GLY B 1 197 ? -12.383 30.844 17.344 1 97.38 197 GLY B C 1
ATOM 4350 O O . GLY B 1 197 ? -11.758 30 17.984 1 97.38 197 GLY B O 1
ATOM 4351 N N . LEU B 1 198 ? -12.531 30.812 16.062 1 98.25 198 LEU B N 1
ATOM 4352 C CA . LEU B 1 198 ? -11.781 29.844 15.258 1 98.25 198 LEU B CA 1
ATOM 4353 C C . LEU B 1 198 ? -10.328 30.281 15.102 1 98.25 198 LEU B C 1
ATOM 4355 O O . LEU B 1 198 ? -10.055 31.344 14.531 1 98.25 198 LEU B O 1
ATOM 4359 N N . ILE B 1 199 ? -9.445 29.5 15.664 1 98.38 199 ILE B N 1
ATOM 4360 C CA . ILE B 1 199 ? -8.023 29.797 15.578 1 98.38 199 ILE B CA 1
ATOM 4361 C C . ILE B 1 199 ? -7.371 28.922 14.523 1 98.38 199 ILE B C 1
ATOM 4363 O O . ILE B 1 199 ? -7.949 27.906 14.102 1 98.38 199 ILE B O 1
ATOM 4367 N N . HIS B 1 200 ? -6.188 29.25 14.078 1 98.38 200 HIS B N 1
ATOM 4368 C CA . HIS B 1 200 ? -5.387 28.469 13.148 1 98.38 200 HIS B CA 1
ATOM 4369 C C . HIS B 1 200 ? -4.746 27.266 13.852 1 98.38 200 HIS B C 1
ATOM 4371 O O . HIS B 1 200 ? -4.68 26.172 13.289 1 98.38 200 HIS B O 1
ATOM 4377 N N . TYR B 1 201 ? -4.285 27.469 15.086 1 97.75 201 TYR B N 1
ATOM 4378 C CA . TYR B 1 201 ? -3.611 26.547 15.992 1 97.75 201 TYR B CA 1
ATOM 4379 C C . TYR B 1 201 ? -2.154 26.359 15.586 1 97.75 201 TYR B C 1
ATOM 4381 O O . TYR B 1 201 ? -1.256 26.453 16.422 1 97.75 201 TYR B O 1
ATOM 4389 N N . ASP B 1 202 ? -1.889 26.141 14.336 1 95.44 202 ASP B N 1
ATOM 4390 C CA . ASP B 1 202 ? -0.519 25.922 13.883 1 95.44 202 ASP B CA 1
ATOM 4391 C C . ASP B 1 202 ? 0.027 27.156 13.164 1 95.44 202 ASP B C 1
ATOM 4393 O O . ASP B 1 202 ? 0.581 27.062 12.07 1 95.44 202 ASP B O 1
ATOM 4397 N N . PHE B 1 203 ? -0.186 28.359 13.773 1 96.69 203 PHE B N 1
ATOM 4398 C CA . PHE B 1 203 ? 0.234 29.609 13.156 1 96.69 203 PHE B CA 1
ATOM 4399 C C . PHE B 1 203 ? 1.729 29.828 13.344 1 96.69 203 PHE B C 1
ATOM 4401 O O . PHE B 1 203 ? 2.15 30.875 13.82 1 96.69 203 PHE B O 1
ATOM 4408 N N . GLU B 1 204 ? 2.49 28.844 12.953 1 94.44 204 GLU B N 1
ATOM 4409 C CA . GLU B 1 204 ? 3.945 28.844 13.078 1 94.44 204 GLU B CA 1
ATOM 4410 C C . GLU B 1 204 ? 4.594 29.5 11.859 1 94.44 204 GLU B C 1
ATOM 4412 O O . GLU B 1 204 ? 3.938 29.703 10.828 1 94.44 204 GLU B O 1
ATOM 4417 N N . TYR B 1 205 ? 5.832 29.797 11.961 1 90.75 205 TYR B N 1
ATOM 4418 C CA . TYR B 1 205 ? 6.559 30.562 10.953 1 90.75 205 TYR B CA 1
ATOM 4419 C C . TYR B 1 205 ? 6.621 29.812 9.633 1 90.75 205 TYR B C 1
ATOM 4421 O O . TYR B 1 205 ? 6.707 30.406 8.562 1 90.75 205 TYR B O 1
ATOM 4429 N N . ASP B 1 206 ? 6.504 28.484 9.648 1 90.62 206 ASP B N 1
ATOM 4430 C CA . ASP B 1 206 ? 6.621 27.719 8.406 1 90.62 206 ASP B CA 1
ATOM 4431 C C . ASP B 1 206 ? 5.277 27.625 7.695 1 90.62 206 ASP B C 1
ATOM 4433 O O . ASP B 1 206 ? 5.207 27.172 6.547 1 90.62 206 ASP B O 1
ATOM 4437 N N . ASN B 1 207 ? 4.215 28.141 8.32 1 95.94 207 ASN B N 1
ATOM 4438 C CA . ASN B 1 207 ? 2.896 28.156 7.691 1 95.94 207 ASN B CA 1
ATOM 4439 C C . ASN B 1 207 ? 2.49 29.562 7.27 1 95.94 207 ASN B C 1
ATOM 4441 O O . ASN B 1 207 ? 1.334 29.797 6.914 1 95.94 207 ASN B O 1
ATOM 4445 N N . VAL B 1 208 ? 3.441 30.453 7.363 1 97.38 208 VAL B N 1
ATOM 4446 C CA . VAL B 1 208 ? 3.199 31.844 6.988 1 97.38 208 VAL B CA 1
ATOM 4447 C C . VAL B 1 208 ? 4.191 32.281 5.906 1 97.38 208 VAL B C 1
ATOM 4449 O O . VAL B 1 208 ? 5.402 32.125 6.078 1 97.38 208 VAL B O 1
ATOM 4452 N N . PHE B 1 209 ? 3.609 32.781 4.805 1 97.81 209 PHE B N 1
ATOM 4453 C CA . PHE B 1 209 ? 4.414 33.25 3.676 1 97.81 209 PHE B CA 1
ATOM 4454 C C . PHE B 1 209 ? 4.395 34.75 3.572 1 97.81 209 PHE B C 1
ATOM 4456 O O . PHE B 1 209 ? 3.322 35.375 3.512 1 97.81 209 PHE B O 1
ATOM 4463 N N . TYR B 1 210 ? 5.57 35.312 3.561 1 97.62 210 TYR B N 1
ATOM 4464 C CA . TYR B 1 210 ? 5.656 36.781 3.432 1 97.62 210 TYR B CA 1
ATOM 4465 C C . TYR B 1 210 ? 5.875 37.188 1.978 1 97.62 210 TYR B C 1
ATOM 4467 O O . TYR B 1 210 ? 6.809 36.719 1.327 1 97.62 210 TYR B O 1
ATOM 4475 N N . ASP B 1 211 ? 4.98 38 1.523 1 96.38 211 ASP B N 1
ATOM 4476 C CA . ASP B 1 211 ? 5.086 38.562 0.181 1 96.38 211 ASP B CA 1
ATOM 4477 C C . ASP B 1 211 ? 5.656 40 0.221 1 96.38 211 ASP B C 1
ATOM 4479 O O . ASP B 1 211 ? 4.949 40.938 0.575 1 96.38 211 ASP B O 1
ATOM 4483 N N . GLU B 1 212 ? 6.805 40.156 -0.266 1 92.81 212 GLU B N 1
ATOM 4484 C CA . GLU B 1 212 ? 7.492 41.438 -0.215 1 92.81 212 GLU B CA 1
ATOM 4485 C C . GLU B 1 212 ? 6.773 42.469 -1.063 1 92.81 212 GLU B C 1
ATOM 4487 O O . GLU B 1 212 ? 6.805 43.656 -0.751 1 92.81 212 GLU B O 1
ATOM 4492 N N . LYS B 1 213 ? 6.223 42.094 -2.123 1 91.62 213 LYS B N 1
ATOM 4493 C CA . LYS B 1 213 ? 5.57 43.031 -3.047 1 91.62 213 LYS B CA 1
ATOM 4494 C C . LYS B 1 213 ? 4.355 43.688 -2.396 1 91.62 213 LYS B C 1
ATOM 4496 O O . LYS B 1 213 ? 4.176 44.906 -2.496 1 91.62 213 LYS B O 1
ATOM 4501 N N . SER B 1 214 ? 3.607 42.844 -1.725 1 92.12 214 SER B N 1
ATOM 4502 C CA . SER B 1 214 ? 2.383 43.344 -1.125 1 92.12 214 SER B CA 1
ATOM 4503 C C . SER B 1 214 ? 2.596 43.719 0.341 1 92.12 214 SER B C 1
ATOM 4505 O O . SER B 1 214 ? 1.723 44.312 0.969 1 92.12 214 SER B O 1
ATOM 4507 N N . GLN B 1 215 ? 3.734 43.344 0.867 1 92.69 215 GLN B N 1
ATOM 4508 C CA . GLN B 1 215 ? 4.035 43.562 2.281 1 92.69 215 GLN B CA 1
ATOM 4509 C C . GLN B 1 215 ? 2.943 42.969 3.166 1 92.69 215 GLN B C 1
ATOM 4511 O O . GLN B 1 215 ? 2.436 43.625 4.066 1 92.69 215 GLN B O 1
ATOM 4516 N N . SER B 1 216 ? 2.553 41.812 2.785 1 94.5 216 SER B N 1
ATOM 4517 C CA . SER B 1 216 ? 1.518 41.062 3.508 1 94.5 216 SER B CA 1
ATOM 4518 C C . SER B 1 216 ? 1.854 39.594 3.602 1 94.5 216 SER B C 1
ATOM 4520 O O . SER B 1 216 ? 2.816 39.125 2.986 1 94.5 216 SER B O 1
ATOM 4522 N N . CYS B 1 217 ? 1.139 38.906 4.426 1 97.38 217 CYS B N 1
ATOM 4523 C CA . CYS B 1 217 ? 1.38 37.5 4.645 1 97.38 217 CYS B CA 1
ATOM 4524 C C . CYS B 1 217 ? 0.264 36.656 4.035 1 97.38 217 CYS B C 1
ATOM 4526 O O . CYS B 1 217 ? -0.89 37.094 3.99 1 97.38 217 CYS B O 1
ATOM 4528 N N . ASN B 1 218 ? 0.626 35.5 3.494 1 98.19 218 ASN B N 1
ATOM 4529 C CA . ASN B 1 218 ? -0.3 34.438 3.107 1 98.19 218 ASN B CA 1
ATOM 4530 C C . ASN B 1 218 ? -0.176 33.219 4.023 1 98.19 218 ASN B C 1
ATOM 4532 O O . ASN B 1 218 ? 0.928 32.719 4.266 1 98.19 218 ASN B O 1
ATOM 4536 N N . ILE B 1 219 ? -1.287 32.844 4.586 1 98.25 219 ILE B N 1
ATOM 4537 C CA . ILE B 1 219 ? -1.297 31.781 5.59 1 98.25 219 ILE B CA 1
ATOM 4538 C C . ILE B 1 219 ? -1.757 30.484 4.949 1 98.25 219 ILE B C 1
ATOM 4540 O O . ILE B 1 219 ? -2.707 30.469 4.164 1 98.25 219 ILE B O 1
ATOM 4544 N N . ILE B 1 220 ? -1.035 29.359 5.309 1 97.44 220 ILE B N 1
ATOM 4545 C CA . ILE B 1 220 ? -1.432 28.062 4.773 1 97.44 220 ILE B CA 1
ATOM 4546 C C . ILE B 1 220 ? -1.718 27.094 5.922 1 97.44 220 ILE B C 1
ATOM 4548 O O . ILE B 1 220 ? -1.504 27.438 7.09 1 97.44 220 ILE B O 1
ATOM 4552 N N . ASP B 1 221 ? -2.291 25.953 5.645 1 95.31 221 ASP B N 1
ATOM 4553 C CA . ASP B 1 221 ? -2.434 24.766 6.484 1 95.31 221 ASP B CA 1
ATOM 4554 C C . ASP B 1 221 ? -3.369 25.047 7.66 1 95.31 221 ASP B C 1
ATOM 4556 O O . ASP B 1 221 ? -2.945 25 8.82 1 95.31 221 ASP B O 1
ATOM 4560 N N . PHE B 1 222 ? -4.625 25.141 7.434 1 97.62 222 PHE B N 1
ATOM 4561 C CA . PHE B 1 222 ? -5.648 25.312 8.453 1 97.62 222 PHE B CA 1
ATOM 4562 C C . PHE B 1 222 ? -6.168 23.969 8.945 1 97.62 222 PHE B C 1
ATOM 4564 O O . PHE B 1 222 ? -7.277 23.891 9.477 1 97.62 222 PHE B O 1
ATOM 4571 N N . ASP B 1 223 ? -5.348 22.969 8.766 1 96.69 223 ASP B N 1
ATOM 4572 C CA . ASP B 1 223 ? -5.734 21.594 9.055 1 96.69 223 ASP B CA 1
ATOM 4573 C C . ASP B 1 223 ? -6.086 21.422 10.531 1 96.69 223 ASP B C 1
ATOM 4575 O O . ASP B 1 223 ? -6.953 20.609 10.883 1 96.69 223 ASP B O 1
ATOM 4579 N N . ASP B 1 224 ? -5.461 22.141 11.391 1 97 224 ASP B N 1
ATOM 4580 C CA . ASP B 1 224 ? -5.641 21.953 12.828 1 97 224 ASP B CA 1
ATOM 4581 C C . ASP B 1 224 ? -6.477 23.078 13.438 1 97 224 ASP B C 1
ATOM 4583 O O . ASP B 1 224 ? -6.543 23.219 14.656 1 97 224 ASP B O 1
ATOM 4587 N N . ALA B 1 225 ? -7.059 23.859 12.602 1 98.19 225 ALA B N 1
ATOM 4588 C CA . ALA B 1 225 ? -7.922 24.922 13.125 1 98.19 225 ALA B CA 1
ATOM 4589 C C . ALA B 1 225 ? -8.961 24.359 14.086 1 98.19 225 ALA B C 1
ATOM 4591 O O . ALA B 1 225 ? -9.461 23.25 13.883 1 98.19 225 ALA B O 1
ATOM 4592 N N . MET B 1 226 ? -9.258 25.109 15.094 1 98.5 226 MET B N 1
ATOM 4593 C CA . MET B 1 226 ? -10.258 24.703 16.078 1 98.5 226 MET B CA 1
ATOM 4594 C C . MET B 1 226 ? -10.781 25.922 16.844 1 98.5 226 MET B C 1
ATOM 4596 O O . MET B 1 226 ? -10.148 26.969 16.859 1 98.5 226 MET B O 1
ATOM 4600 N N . TYR B 1 227 ? -11.977 25.812 17.406 1 98.31 227 TYR B N 1
ATOM 4601 C CA . TYR B 1 227 ? -12.477 26.859 18.297 1 98.31 227 TYR B CA 1
ATOM 4602 C C . TYR B 1 227 ? -11.758 26.828 19.641 1 98.31 227 TYR B C 1
ATOM 4604 O O . TYR B 1 227 ? -11.758 25.797 20.328 1 98.31 227 TYR B O 1
ATOM 4612 N N . HIS B 1 228 ? -11.125 27.906 19.969 1 98.31 228 HIS B N 1
ATOM 4613 C CA . HIS B 1 228 ? -10.297 28.062 21.156 1 98.31 228 HIS B CA 1
ATOM 4614 C C . HIS B 1 228 ? -10.047 29.531 21.469 1 98.31 228 HIS B C 1
ATOM 4616 O O . HIS B 1 228 ? -10.484 30.406 20.719 1 98.31 228 HIS B O 1
ATOM 4622 N N . TRP B 1 229 ? -9.516 29.812 22.625 1 97.62 229 TRP B N 1
ATOM 4623 C CA . TRP B 1 229 ? -9.078 31.172 22.906 1 97.62 229 TRP B CA 1
ATOM 4624 C C . TRP B 1 229 ? -7.984 31.609 21.938 1 97.62 229 TRP B C 1
ATOM 4626 O O . TRP B 1 229 ? -7.086 30.828 21.609 1 97.62 229 TRP B O 1
ATOM 4636 N N . TYR B 1 230 ? -8.062 32.906 21.469 1 97.62 230 TYR B N 1
ATOM 4637 C CA . TYR B 1 230 ? -7.129 33.438 20.484 1 97.62 230 TYR B CA 1
ATOM 4638 C C . TYR B 1 230 ? -5.699 33.375 21.016 1 97.62 230 TYR B C 1
ATOM 4640 O O . TYR B 1 230 ? -4.75 33.281 20.234 1 97.62 230 TYR B O 1
ATOM 4648 N N . ALA B 1 231 ? -5.57 33.312 22.344 1 96.94 231 ALA B N 1
ATOM 4649 C CA . ALA B 1 231 ? -4.273 33.25 23 1 96.94 231 ALA B CA 1
ATOM 4650 C C . ALA B 1 231 ? -3.477 32.031 22.562 1 96.94 231 ALA B C 1
ATOM 4652 O O . ALA B 1 231 ? -2.244 32.062 22.547 1 96.94 231 ALA B O 1
ATOM 4653 N N . VAL B 1 232 ? -4.148 31 22.156 1 97.69 232 VAL B N 1
ATOM 4654 C CA . VAL B 1 232 ? -3.475 29.766 21.75 1 97.69 232 VAL B CA 1
ATOM 4655 C C . VAL B 1 232 ? -2.625 30.031 20.5 1 97.69 232 VAL B C 1
ATOM 4657 O O . VAL B 1 232 ? -1.471 29.609 20.438 1 97.69 232 VAL B O 1
ATOM 4660 N N . ASP B 1 233 ? -3.182 30.781 19.578 1 98 233 ASP B N 1
ATOM 4661 C CA . ASP B 1 233 ? -2.436 31.109 18.359 1 98 233 ASP B CA 1
ATOM 4662 C C . ASP B 1 233 ? -1.219 31.969 18.688 1 98 233 ASP B C 1
ATOM 4664 O O . ASP B 1 233 ? -0.153 31.797 18.094 1 98 233 ASP B O 1
ATOM 4668 N N . ILE B 1 234 ? -1.44 32.875 19.562 1 96.81 234 ILE B N 1
ATOM 4669 C CA . ILE B 1 234 ? -0.358 33.75 19.969 1 96.81 234 ILE B CA 1
ATOM 4670 C C . ILE B 1 234 ? 0.758 32.969 20.625 1 96.81 234 ILE B C 1
ATOM 4672 O O . ILE B 1 234 ? 1.935 33.125 20.297 1 96.81 234 ILE B O 1
ATOM 4676 N N . GLU B 1 235 ? 0.363 32.094 21.531 1 96.56 235 GLU B N 1
ATOM 4677 C CA . GLU B 1 235 ? 1.338 31.25 22.203 1 96.56 235 GLU B CA 1
ATOM 4678 C C . GLU B 1 235 ? 2.115 30.406 21.188 1 96.56 235 GLU B C 1
ATOM 4680 O O . GLU B 1 235 ? 3.342 30.312 21.266 1 96.56 235 GLU B O 1
ATOM 4685 N N . GLN B 1 236 ? 1.434 29.797 20.219 1 96.44 236 GLN B N 1
ATOM 4686 C CA . GLN B 1 236 ? 2.062 28.938 19.234 1 96.44 236 GLN B CA 1
ATOM 4687 C C . GLN B 1 236 ? 3.018 29.734 18.344 1 96.44 236 GLN B C 1
ATOM 4689 O O . GLN B 1 236 ? 4.109 29.25 18.016 1 96.44 236 GLN B O 1
ATOM 4694 N N . ALA B 1 237 ? 2.596 30.891 17.922 1 96.44 237 ALA B N 1
ATOM 4695 C CA . ALA B 1 237 ? 3.432 31.75 17.094 1 96.44 237 ALA B CA 1
ATOM 4696 C C . ALA B 1 237 ? 4.715 32.156 17.812 1 96.44 237 ALA B C 1
ATOM 4698 O O . ALA B 1 237 ? 5.809 32.031 17.25 1 96.44 237 ALA B O 1
ATOM 4699 N N . LEU B 1 238 ? 4.574 32.562 19.047 1 94.94 238 LEU B N 1
ATOM 4700 C CA . LEU B 1 238 ? 5.723 33 19.828 1 94.94 238 LEU B CA 1
ATOM 4701 C C . LEU B 1 238 ? 6.637 31.844 20.172 1 94.94 238 LEU B C 1
ATOM 4703 O O . LEU B 1 238 ? 7.863 31.984 20.172 1 94.94 238 LEU B O 1
ATOM 4707 N N . TYR B 1 239 ? 6.027 30.766 20.484 1 94.12 239 TYR B N 1
ATOM 4708 C CA . TYR B 1 239 ? 6.805 29.578 20.797 1 94.12 239 TYR B CA 1
ATOM 4709 C C . TYR B 1 239 ? 7.664 29.156 19.609 1 94.12 239 TYR B C 1
ATOM 4711 O O . TYR B 1 239 ? 8.852 28.859 19.766 1 94.12 239 TYR B O 1
ATOM 4719 N N . SER B 1 240 ? 7.07 29.156 18.453 1 92.62 240 SER B N 1
ATOM 4720 C CA . SER B 1 240 ? 7.789 28.781 17.25 1 92.62 240 SER B CA 1
ATOM 4721 C C . SER B 1 240 ? 8.883 29.781 16.906 1 92.62 240 SER B C 1
ATOM 4723 O O . SER B 1 240 ? 9.93 29.406 16.375 1 92.62 240 SER B O 1
ATOM 4725 N N . LEU B 1 241 ? 8.609 31.016 17.141 1 90.62 241 LEU B N 1
ATOM 4726 C CA . LEU B 1 241 ? 9.57 32.094 16.859 1 90.62 241 LEU B CA 1
ATOM 4727 C C . LEU B 1 241 ? 10.844 31.906 17.672 1 90.62 241 LEU B C 1
ATOM 4729 O O . LEU B 1 241 ? 11.93 32.281 17.234 1 90.62 241 LEU B O 1
ATOM 4733 N N . GLN B 1 242 ? 10.703 31.297 18.844 1 90.44 242 GLN B N 1
ATOM 4734 C CA . GLN B 1 242 ? 11.852 31.078 19.719 1 90.44 242 GLN B CA 1
ATOM 4735 C C . GLN B 1 242 ? 12.867 30.156 19.047 1 90.44 242 GLN B C 1
ATOM 4737 O O . GLN B 1 242 ? 14.062 30.219 19.344 1 90.44 242 GLN B O 1
ATOM 4742 N N . ASP B 1 243 ? 12.414 29.359 18.188 1 86.81 243 ASP B N 1
ATOM 4743 C CA . ASP B 1 243 ? 13.281 28.391 17.531 1 86.81 243 ASP B CA 1
ATOM 4744 C C . ASP B 1 243 ? 14.094 29.047 16.406 1 86.81 243 ASP B C 1
ATOM 4746 O O . ASP B 1 243 ? 15.133 28.531 16 1 86.81 243 ASP B O 1
ATOM 4750 N N . CYS B 1 244 ? 13.648 30.172 15.977 1 86 244 CYS B N 1
ATOM 4751 C CA . CYS B 1 244 ? 14.281 30.703 14.773 1 86 244 CYS B CA 1
ATOM 4752 C C . CYS B 1 244 ? 14.961 32.031 15.055 1 86 244 CYS B C 1
ATOM 4754 O O . CYS B 1 244 ? 15.633 32.594 14.188 1 86 244 CYS B O 1
ATOM 4756 N N . ILE B 1 245 ? 14.828 32.562 16.266 1 89 245 ILE B N 1
ATOM 4757 C CA . ILE B 1 245 ? 15.414 33.844 16.625 1 89 245 ILE B CA 1
ATOM 4758 C C . ILE B 1 245 ? 16.375 33.656 17.797 1 89 245 ILE B C 1
ATOM 4760 O O . ILE B 1 245 ? 16.109 32.875 18.719 1 89 245 ILE B O 1
ATOM 4764 N N . PRO B 1 246 ? 17.531 34.406 17.734 1 89.75 246 PRO B N 1
ATOM 4765 C CA . PRO B 1 246 ? 18.422 34.344 18.891 1 89.75 246 PRO B CA 1
ATOM 4766 C C . PRO B 1 246 ? 17.734 34.812 20.188 1 89.75 246 PRO B C 1
ATOM 4768 O O . PRO B 1 246 ? 16.938 35.75 20.156 1 89.75 246 PRO B O 1
ATOM 4771 N N . ALA B 1 247 ? 18.125 34.188 21.234 1 90.44 247 ALA B N 1
ATOM 4772 C CA . ALA B 1 247 ? 17.484 34.406 22.531 1 90.44 247 ALA B CA 1
ATOM 4773 C C . ALA B 1 247 ? 17.562 35.875 22.938 1 90.44 247 ALA B C 1
ATOM 4775 O O . ALA B 1 247 ? 16.641 36.406 23.547 1 90.44 247 ALA B O 1
ATOM 4776 N N . GLU B 1 248 ? 18.594 36.5 22.516 1 92.5 248 GLU B N 1
ATOM 4777 C CA . GLU B 1 248 ? 18.812 37.875 22.922 1 92.5 248 GLU B CA 1
ATOM 4778 C C . GLU B 1 248 ? 17.859 38.844 22.203 1 92.5 248 GLU B C 1
ATOM 4780 O O . GLU B 1 248 ? 17.594 39.938 22.703 1 92.5 248 GLU B O 1
ATOM 4785 N N . MET B 1 249 ? 17.391 38.375 21.156 1 93.19 249 MET B N 1
ATOM 4786 C CA . MET B 1 249 ? 16.547 39.25 20.344 1 93.19 249 MET B CA 1
ATOM 4787 C C . MET B 1 249 ? 15.07 38.906 20.531 1 93.19 249 MET B C 1
ATOM 4789 O O . MET B 1 249 ? 14.195 39.625 20.047 1 93.19 249 MET B O 1
ATOM 4793 N N . PHE B 1 250 ? 14.758 37.938 21.25 1 93.5 250 PHE B N 1
ATOM 4794 C CA . PHE B 1 250 ? 13.398 37.406 21.312 1 93.5 250 PHE B CA 1
ATOM 4795 C C . PHE B 1 250 ? 12.438 38.438 21.891 1 93.5 250 PHE B C 1
ATOM 4797 O O . PHE B 1 250 ? 11.336 38.625 21.391 1 93.5 250 PHE B O 1
ATOM 4804 N N . GLN B 1 251 ? 12.844 39.062 22.938 1 93.81 251 GLN B N 1
ATOM 4805 C CA . GLN B 1 251 ? 11.961 40.031 23.594 1 93.81 251 GLN B CA 1
ATOM 4806 C C . GLN B 1 251 ? 11.562 41.156 22.641 1 93.81 251 GLN B C 1
ATOM 4808 O O . GLN B 1 251 ? 10.398 41.531 22.609 1 93.81 251 GLN B O 1
ATOM 4813 N N . GLN B 1 252 ? 12.492 41.594 21.969 1 95.25 252 GLN B N 1
ATOM 4814 C CA . GLN B 1 252 ? 12.227 42.656 21 1 95.25 252 GLN B CA 1
ATOM 4815 C C . GLN B 1 252 ? 11.305 42.188 19.891 1 95.25 252 GLN B C 1
ATOM 4817 O O . GLN B 1 252 ? 10.375 42.875 19.5 1 95.25 252 GLN B O 1
ATOM 4822 N N . LYS B 1 253 ? 11.578 41.062 19.359 1 95.56 253 LYS B N 1
ATOM 4823 C CA . LYS B 1 253 ? 10.766 40.5 18.266 1 95.56 253 LYS B CA 1
ATOM 4824 C C . LYS B 1 253 ? 9.352 40.188 18.75 1 95.56 253 LYS B C 1
ATOM 4826 O O . LYS B 1 253 ? 8.391 40.375 18 1 95.56 253 LYS B O 1
ATOM 4831 N N . GLN B 1 254 ? 9.297 39.688 19.938 1 95.38 254 GLN B N 1
ATOM 4832 C CA . GLN B 1 254 ? 7.988 39.438 20.531 1 95.38 254 GLN B CA 1
ATOM 4833 C C . GLN B 1 254 ? 7.168 40.719 20.594 1 95.38 254 GLN B C 1
ATOM 4835 O O . GLN B 1 254 ? 5.98 40.719 20.266 1 95.38 254 GLN B O 1
ATOM 4840 N N . GLN B 1 255 ? 7.824 41.781 21.016 1 95.81 255 GLN B N 1
ATOM 4841 C CA . GLN B 1 255 ? 7.141 43.062 21.078 1 95.81 255 GLN B CA 1
ATOM 4842 C C . GLN B 1 255 ? 6.707 43.531 19.688 1 95.81 255 GLN B C 1
ATOM 4844 O O . GLN B 1 255 ? 5.598 44.031 19.516 1 95.81 255 GLN B O 1
ATOM 4849 N N . CYS B 1 256 ? 7.547 43.344 18.75 1 96.69 256 CYS B N 1
ATOM 4850 C CA . CYS B 1 256 ? 7.23 43.719 17.375 1 96.69 256 CYS B CA 1
ATOM 4851 C C . CYS B 1 256 ? 6.016 42.938 16.875 1 96.69 256 CYS B C 1
ATOM 4853 O O . CYS B 1 256 ? 5.133 43.5 16.234 1 96.69 256 CYS B O 1
ATOM 4855 N N . PHE B 1 257 ? 6.012 41.688 17.172 1 97.12 257 PHE B N 1
ATOM 4856 C CA . PHE B 1 257 ? 4.902 40.812 16.797 1 97.12 257 PHE B CA 1
ATOM 4857 C C . PHE B 1 257 ? 3.6 41.312 17.422 1 97.12 257 PHE B C 1
ATOM 4859 O O . PHE B 1 257 ? 2.584 41.438 16.734 1 97.12 257 PHE B O 1
ATOM 4866 N N . LEU B 1 258 ? 3.621 41.594 18.703 1 96.62 258 LEU B N 1
ATOM 4867 C CA . LEU B 1 258 ? 2.426 42 19.438 1 96.62 258 LEU B CA 1
ATOM 4868 C C . LEU B 1 258 ? 1.949 43.375 18.984 1 96.62 258 LEU B C 1
ATOM 4870 O O . LEU B 1 258 ? 0.746 43.625 18.953 1 96.62 258 LEU B O 1
ATOM 4874 N N . ASP B 1 259 ? 2.916 44.219 18.688 1 97.56 259 ASP B N 1
ATOM 4875 C CA . ASP B 1 259 ? 2.555 45.531 18.141 1 97.56 259 ASP B CA 1
ATOM 4876 C C . ASP B 1 259 ? 1.799 45.375 16.828 1 97.56 259 ASP B C 1
ATOM 4878 O O . ASP B 1 259 ? 0.81 46.062 16.594 1 97.56 259 ASP B O 1
ATOM 4882 N N . GLY B 1 260 ? 2.271 44.531 15.977 1 97.88 260 GLY B N 1
ATOM 4883 C CA . GLY B 1 260 ? 1.561 44.219 14.742 1 97.88 260 GLY B CA 1
ATOM 4884 C C . GLY B 1 260 ? 0.17 43.656 14.977 1 97.88 260 GLY B C 1
ATOM 4885 O O . GLY B 1 260 ? -0.799 44.125 14.359 1 97.88 260 GLY B O 1
ATOM 4886 N N . TYR B 1 261 ? 0.127 42.719 15.867 1 97.69 261 TYR B N 1
ATOM 4887 C CA . TYR B 1 261 ? -1.147 42.094 16.203 1 97.69 261 TYR B CA 1
ATOM 4888 C C . TYR B 1 261 ? -2.162 43.125 16.656 1 97.69 261 TYR B C 1
ATOM 4890 O O . TYR B 1 261 ? -3.314 43.125 16.219 1 97.69 261 TYR B O 1
ATOM 4898 N N . ARG B 1 262 ? -1.77 44.125 17.469 1 96.94 262 ARG B N 1
ATOM 4899 C CA . ARG B 1 262 ? -2.635 45.094 18.109 1 96.94 262 ARG B CA 1
ATOM 4900 C C . ARG B 1 262 ? -3.186 46.094 17.094 1 96.94 262 ARG B C 1
ATOM 4902 O O . ARG B 1 262 ? -4.16 46.812 17.375 1 96.94 262 ARG B O 1
ATOM 4909 N N . THR B 1 263 ? -2.586 46.156 15.992 1 97.5 263 THR B N 1
ATOM 4910 C CA . THR B 1 263 ? -3.082 47.062 14.969 1 97.5 263 THR B CA 1
ATOM 4911 C C . THR B 1 263 ? -4.402 46.562 14.391 1 97.5 263 THR B C 1
ATOM 4913 O O . THR B 1 263 ? -5.184 47.344 13.844 1 97.5 263 THR B O 1
ATOM 4916 N N . GLU B 1 264 ? -4.645 45.281 14.531 1 97.44 264 GLU B N 1
ATOM 4917 C CA . GLU B 1 264 ? -5.805 44.688 13.859 1 97.44 264 GLU B CA 1
ATOM 4918 C C . GLU B 1 264 ? -6.824 44.188 14.875 1 97.44 264 GLU B C 1
ATOM 4920 O O . GLU B 1 264 ? -8.023 44.125 14.578 1 97.44 264 GLU B O 1
ATOM 4925 N N . TYR B 1 265 ? -6.328 43.844 16.016 1 96.06 265 TYR B N 1
ATOM 4926 C CA . TYR B 1 265 ? -7.227 43.25 17.016 1 96.06 265 TYR B CA 1
ATOM 4927 C C . TYR B 1 265 ? -6.738 43.5 18.422 1 96.06 265 TYR B C 1
ATOM 4929 O O . TYR B 1 265 ? -5.539 43.688 18.656 1 96.06 265 TYR B O 1
ATOM 4937 N N . GLU B 1 266 ? -7.676 43.5 19.344 1 92.75 266 GLU B N 1
ATOM 4938 C CA . GLU B 1 266 ? -7.34 43.812 20.719 1 92.75 266 GLU B CA 1
ATOM 4939 C C . GLU B 1 266 ? -6.738 42.594 21.438 1 92.75 266 GLU B C 1
ATOM 4941 O O . GLU B 1 266 ? -7.195 41.469 21.25 1 92.75 266 GLU B O 1
ATOM 4946 N N . LEU B 1 267 ? -5.703 42.875 22.156 1 87.75 267 LEU B N 1
ATOM 4947 C CA . LEU B 1 267 ? -5.062 41.875 23.016 1 87.75 267 LEU B CA 1
ATOM 4948 C C . LEU B 1 267 ? -5.168 42.281 24.484 1 87.75 267 LEU B C 1
ATOM 4950 O O . LEU B 1 267 ? -4.5 43.219 24.922 1 87.75 267 LEU B O 1
ATOM 4954 N N . SER B 1 268 ? -6.004 41.594 25.172 1 81 268 SER B N 1
ATOM 4955 C CA . SER B 1 268 ? -6.16 41.938 26.578 1 81 268 SER B CA 1
ATOM 4956 C C . SER B 1 268 ? -5.117 41.219 27.453 1 81 268 SER B C 1
ATOM 4958 O O . SER B 1 268 ? -4.57 40.188 27.062 1 81 268 SER B O 1
ATOM 4960 N N . ALA B 1 269 ? -4.824 41.812 28.531 1 79 269 ALA B N 1
ATOM 4961 C CA . ALA B 1 269 ? -3.877 41.281 29.5 1 79 269 ALA B CA 1
ATOM 4962 C C . ALA B 1 269 ? -4.336 39.906 29.984 1 79 269 ALA B C 1
ATOM 4964 O O . ALA B 1 269 ? -3.514 39.031 30.25 1 79 269 ALA B O 1
ATOM 4965 N N . ASP B 1 270 ? -5.551 39.719 30.016 1 82.44 270 ASP B N 1
ATOM 4966 C CA . ASP B 1 270 ? -6.102 38.438 30.469 1 82.44 270 ASP B CA 1
ATOM 4967 C C . ASP B 1 270 ? -5.738 37.312 29.516 1 82.44 270 ASP B C 1
ATOM 4969 O O . ASP B 1 270 ? -5.547 36.188 29.922 1 82.44 270 ASP B O 1
ATOM 4973 N N . MET B 1 271 ? -5.52 37.719 28.312 1 85.31 271 MET B N 1
ATOM 4974 C CA . MET B 1 271 ? -5.176 36.719 27.328 1 85.31 271 MET B CA 1
ATOM 4975 C C . MET B 1 271 ? -3.736 36.219 27.5 1 85.31 271 MET B C 1
ATOM 4977 O O . MET B 1 271 ? -3.439 35.062 27.328 1 85.31 271 MET B O 1
ATOM 4981 N N . MET B 1 272 ? -2.949 37.125 27.922 1 87.56 272 MET B N 1
ATOM 4982 C CA . MET B 1 272 ? -1.538 36.812 28.094 1 87.56 272 MET B CA 1
ATOM 4983 C C . MET B 1 272 ? -1.34 35.844 29.266 1 87.56 272 MET B C 1
ATOM 4985 O O . MET B 1 272 ? -0.437 35 29.25 1 87.56 272 MET B O 1
ATOM 4989 N N . SER B 1 273 ? -2.201 36 30.219 1 91.38 273 SER B N 1
ATOM 4990 C CA . SER B 1 273 ? -2.105 35.125 31.406 1 91.38 273 SER B CA 1
ATOM 4991 C C . SER B 1 273 ? -2.463 33.688 31.062 1 91.38 273 SER B C 1
ATOM 4993 O O . SER B 1 273 ? -2.152 32.781 31.828 1 91.38 273 SER B O 1
ATOM 4995 N N . LEU B 1 274 ? -3.037 33.438 29.906 1 94.69 274 LEU B N 1
ATOM 4996 C CA . LEU B 1 274 ? -3.49 32.125 29.5 1 94.69 274 LEU B CA 1
ATOM 4997 C C . LEU B 1 274 ? -2.365 31.344 28.812 1 94.69 274 LEU B C 1
ATOM 4999 O O . LEU B 1 274 ? -2.471 30.125 28.625 1 94.69 274 LEU B O 1
ATOM 5003 N N . LEU B 1 275 ? -1.277 31.984 28.484 1 95.19 275 LEU B N 1
ATOM 5004 C CA . LEU B 1 275 ? -0.262 31.438 27.594 1 95.19 275 LEU B CA 1
ATOM 5005 C C . LEU B 1 275 ? 0.322 30.141 28.156 1 95.19 275 LEU B C 1
ATOM 5007 O O . LEU B 1 275 ? 0.488 29.172 27.422 1 95.19 275 LEU B O 1
ATOM 5011 N N . PRO B 1 276 ? 0.573 30.078 29.453 1 94.94 276 PRO B N 1
ATOM 5012 C CA . PRO B 1 276 ? 1.12 28.828 29.969 1 94.94 276 PRO B CA 1
ATOM 5013 C C . PRO B 1 276 ? 0.17 27.641 29.766 1 94.94 276 PRO B C 1
ATOM 5015 O O . PRO B 1 276 ? 0.606 26.547 29.406 1 94.94 276 PRO B O 1
ATOM 5018 N N . ALA B 1 277 ? -1.086 27.875 30.016 1 96.44 277 ALA B N 1
ATOM 5019 C CA . ALA B 1 277 ? -2.07 26.812 29.828 1 96.44 277 ALA B CA 1
ATOM 5020 C C . ALA B 1 277 ? -2.195 26.438 28.359 1 96.44 277 ALA B C 1
ATOM 5022 O O . ALA B 1 277 ? -2.422 25.281 28.016 1 96.44 277 ALA B O 1
ATOM 5023 N N . CYS B 1 278 ? -2.029 27.422 27.5 1 97.44 278 CYS B N 1
ATOM 5024 C CA . CYS B 1 278 ? -2.078 27.172 26.062 1 97.44 278 CYS B CA 1
ATOM 5025 C C . CYS B 1 278 ? -0.938 26.266 25.625 1 97.44 278 CYS B C 1
ATOM 5027 O O . CYS B 1 278 ? -1.142 25.344 24.828 1 97.44 278 CYS B O 1
ATOM 5029 N N . ARG B 1 279 ? 0.21 26.5 26.172 1 96.75 279 ARG B N 1
ATOM 5030 C CA . ARG B 1 279 ? 1.361 25.656 25.859 1 96.75 279 ARG B CA 1
ATOM 5031 C C . ARG B 1 279 ? 1.134 24.234 26.344 1 96.75 279 ARG B C 1
ATOM 5033 O O . ARG B 1 279 ? 1.458 23.266 25.641 1 96.75 279 ARG B O 1
ATOM 5040 N N . ARG B 1 280 ? 0.616 24.109 27.484 1 97.38 280 ARG B N 1
ATOM 5041 C CA . ARG B 1 280 ? 0.351 22.781 28.047 1 97.38 280 ARG B CA 1
ATOM 5042 C C . ARG B 1 280 ? -0.677 22.031 27.203 1 97.38 280 ARG B C 1
ATOM 5044 O O . ARG B 1 280 ? -0.579 20.812 27.047 1 97.38 280 ARG B O 1
ATOM 5051 N N . PHE B 1 281 ? -1.653 22.734 26.719 1 98.19 281 PHE B N 1
ATOM 5052 C CA . PHE B 1 281 ? -2.627 22.141 25.812 1 98.19 281 PHE B CA 1
ATOM 5053 C C . PHE B 1 281 ? -1.948 21.625 24.562 1 98.19 281 PHE B C 1
ATOM 5055 O O . PHE B 1 281 ? -2.174 20.484 24.141 1 98.19 281 PHE B O 1
ATOM 5062 N N . ALA B 1 282 ? -1.145 22.469 23.984 1 97.56 282 ALA B N 1
ATOM 5063 C CA . ALA B 1 282 ? -0.436 22.094 22.766 1 97.56 282 ALA B CA 1
ATOM 5064 C C . ALA B 1 282 ? 0.449 20.875 22.984 1 97.56 282 ALA B C 1
ATOM 5066 O O . ALA B 1 282 ? 0.513 19.984 22.141 1 97.56 282 ALA B O 1
ATOM 5067 N N . ASN B 1 283 ? 1.133 20.875 24.094 1 97.69 283 ASN B N 1
ATOM 5068 C CA . ASN B 1 283 ? 1.995 19.75 24.438 1 97.69 283 ASN B CA 1
ATOM 5069 C C . ASN B 1 283 ? 1.199 18.453 24.562 1 97.69 283 ASN B C 1
ATOM 5071 O O . ASN B 1 283 ? 1.607 17.422 24.047 1 97.69 283 ASN B O 1
ATOM 5075 N N . LEU B 1 284 ? 0.093 18.547 25.281 1 98.25 284 LEU B N 1
ATOM 5076 C CA . LEU B 1 284 ? -0.745 17.375 25.484 1 98.25 284 LEU B CA 1
ATOM 5077 C C . LEU B 1 284 ? -1.299 16.859 24.156 1 98.25 284 LEU B C 1
ATOM 5079 O O . LEU B 1 284 ? -1.269 15.656 23.891 1 98.25 284 LEU B O 1
ATOM 5083 N N . TYR B 1 285 ? -1.826 17.766 23.391 1 98.06 285 TYR B N 1
ATOM 5084 C CA . TYR B 1 285 ? -2.391 17.406 22.094 1 98.06 285 TYR B CA 1
ATOM 5085 C C . TYR B 1 285 ? -1.345 16.75 21.203 1 98.06 285 TYR B C 1
ATOM 5087 O O . TYR B 1 285 ? -1.604 15.711 20.609 1 98.06 285 TYR B O 1
ATOM 5095 N N . GLY B 1 286 ? -0.147 17.391 21.141 1 97.12 286 GLY B N 1
ATOM 5096 C CA . GLY B 1 286 ? 0.95 16.797 20.391 1 97.12 286 GLY B CA 1
ATOM 5097 C C . GLY B 1 286 ? 1.363 15.438 20.906 1 97.12 286 GLY B C 1
ATOM 5098 O O . GLY B 1 286 ? 1.589 14.516 20.125 1 97.12 286 GLY B O 1
ATOM 5099 N N . TYR B 1 287 ? 1.461 15.336 22.203 1 97.94 287 TYR B N 1
ATOM 5100 C CA . TYR B 1 287 ? 1.859 14.094 22.859 1 97.94 287 TYR B CA 1
ATOM 5101 C C . TYR B 1 287 ? 0.933 12.945 22.453 1 97.94 287 TYR B C 1
ATOM 5103 O O . TYR B 1 287 ? 1.395 11.875 22.062 1 97.94 287 TYR B O 1
ATOM 5111 N N . VAL B 1 288 ? -0.329 13.156 22.547 1 97.94 288 VAL B N 1
ATOM 5112 C CA . VAL B 1 288 ? -1.31 12.102 22.312 1 97.94 288 VAL B CA 1
ATOM 5113 C C . VAL B 1 288 ? -1.344 11.734 20.828 1 97.94 288 VAL B C 1
ATOM 5115 O O . VAL B 1 288 ? -1.513 10.57 20.484 1 97.94 288 VAL B O 1
ATOM 5118 N N . ARG B 1 289 ? -1.182 12.695 19.984 1 96.94 289 ARG B N 1
ATOM 5119 C CA . ARG B 1 289 ? -1.13 12.43 18.547 1 96.94 289 ARG B CA 1
ATOM 5120 C C . ARG B 1 289 ? 0.047 11.523 18.203 1 96.94 289 ARG B C 1
ATOM 5122 O O . ARG B 1 289 ? -0.085 10.617 17.375 1 96.94 289 ARG B O 1
ATOM 5129 N N . VAL B 1 290 ? 1.184 11.828 18.812 1 97.06 290 VAL B N 1
ATOM 5130 C CA . VAL B 1 290 ? 2.363 11.008 18.562 1 97.06 290 VAL B CA 1
ATOM 5131 C C . VAL B 1 290 ? 2.154 9.609 19.141 1 97.06 290 VAL B C 1
ATOM 5133 O O . VAL B 1 290 ? 2.498 8.609 18.5 1 97.06 290 VAL B O 1
ATOM 5136 N N . LEU B 1 291 ? 1.629 9.57 20.359 1 96.94 291 LEU B N 1
ATOM 5137 C CA . LEU B 1 291 ? 1.345 8.297 21.031 1 96.94 291 LEU B CA 1
ATOM 5138 C C . LEU B 1 291 ? 0.517 7.395 20.125 1 96.94 291 LEU B C 1
ATOM 5140 O O . LEU B 1 291 ? 0.833 6.211 19.969 1 96.94 291 LEU B O 1
ATOM 5144 N N . ARG B 1 292 ? -0.477 7.941 19.547 1 96.31 292 ARG B N 1
ATOM 5145 C CA . ARG B 1 292 ? -1.354 7.211 18.625 1 96.31 292 ARG B CA 1
ATOM 5146 C C . ARG B 1 292 ? -0.618 6.832 17.344 1 96.31 292 ARG B C 1
ATOM 5148 O O . ARG B 1 292 ? -0.776 5.719 16.844 1 96.31 292 ARG B O 1
ATOM 5155 N N . SER B 1 293 ? 0.213 7.676 16.828 1 96.56 293 SER B N 1
ATOM 5156 C CA . SER B 1 293 ? 0.886 7.512 15.555 1 96.56 293 SER B CA 1
ATOM 5157 C C . SER B 1 293 ? 1.897 6.371 15.594 1 96.56 293 SER B C 1
ATOM 5159 O O . SER B 1 293 ? 2.037 5.621 14.633 1 96.56 293 SER B O 1
ATOM 5161 N N . VAL B 1 294 ? 2.615 6.219 16.703 1 96 294 VAL B N 1
ATOM 5162 C CA . VAL B 1 294 ? 3.766 5.324 16.75 1 96 294 VAL B CA 1
ATOM 5163 C C . VAL B 1 294 ? 3.359 3.992 17.375 1 96 294 VAL B C 1
ATOM 5165 O O . VAL B 1 294 ? 4.211 3.139 17.641 1 96 294 VAL B O 1
ATOM 5168 N N . GLU B 1 295 ? 2.088 3.764 17.609 1 94.88 295 GLU B N 1
ATOM 5169 C CA . GLU B 1 295 ? 1.596 2.588 18.312 1 94.88 295 GLU B CA 1
ATOM 5170 C C . GLU B 1 295 ? 2.012 1.301 17.609 1 94.88 295 GLU B C 1
ATOM 5172 O O . GLU B 1 295 ? 2.482 0.358 18.25 1 94.88 295 GLU B O 1
ATOM 5177 N N . GLU B 1 296 ? 1.858 1.264 16.281 1 95.44 296 GLU B N 1
ATOM 5178 C CA . GLU B 1 296 ? 2.191 0.062 15.523 1 95.44 296 GLU B CA 1
ATOM 5179 C C . GLU B 1 296 ? 3.684 0.001 15.219 1 95.44 296 GLU B C 1
ATOM 5181 O O . GLU B 1 296 ? 4.301 1.022 14.906 1 95.44 296 GLU B O 1
ATOM 5186 N N . LYS B 1 297 ? 4.242 -1.158 15.398 1 95.88 297 LYS B N 1
ATOM 5187 C CA . LYS B 1 297 ? 5.633 -1.441 15.055 1 95.88 297 LYS B CA 1
ATOM 5188 C C . LYS B 1 297 ? 5.742 -2.709 14.211 1 95.88 297 LYS B C 1
ATOM 5190 O O . LYS B 1 297 ? 4.922 -3.621 14.344 1 95.88 297 LYS B O 1
ATOM 5195 N N . TRP B 1 298 ? 6.742 -2.781 13.328 1 97.62 298 TRP B N 1
ATOM 5196 C CA . TRP B 1 298 ? 6.918 -3.92 12.438 1 97.62 298 TRP B CA 1
ATOM 5197 C C . TRP B 1 298 ? 8.367 -4.383 12.422 1 97.62 298 TRP B C 1
ATOM 5199 O O . TRP B 1 298 ? 9.273 -3.631 12.797 1 97.62 298 TRP B O 1
ATOM 5209 N N . GLU B 1 299 ? 8.562 -5.629 11.984 1 96.75 299 GLU B N 1
ATOM 5210 C CA . GLU B 1 299 ? 9.922 -6.137 11.773 1 96.75 299 GLU B CA 1
ATOM 5211 C C . GLU B 1 299 ? 10.547 -5.539 10.523 1 96.75 299 GLU B C 1
ATOM 5213 O O . GLU B 1 299 ? 9.852 -5.273 9.539 1 96.75 299 GLU B O 1
ATOM 5218 N N . ASN B 1 300 ? 11.844 -5.273 10.609 1 97.44 300 ASN B N 1
ATOM 5219 C CA . ASN B 1 300 ? 12.633 -4.812 9.477 1 97.44 300 ASN B CA 1
ATOM 5220 C C . ASN B 1 300 ? 12.164 -3.451 8.977 1 97.44 300 ASN B C 1
ATOM 5222 O O . ASN B 1 300 ? 12.062 -3.23 7.77 1 97.44 300 ASN B O 1
ATOM 5226 N N . GLU B 1 301 ? 11.75 -2.605 9.922 1 97.5 301 GLU B N 1
ATOM 5227 C CA . GLU B 1 301 ? 11.422 -1.236 9.539 1 97.5 301 GLU B CA 1
ATOM 5228 C C . GLU B 1 301 ? 12.602 -0.545 8.867 1 97.5 301 GLU B C 1
ATOM 5230 O O . GLU B 1 301 ? 13.75 -0.744 9.266 1 97.5 301 GLU B O 1
ATOM 5235 N N . PRO B 1 302 ? 12.336 0.219 7.809 1 96.94 302 PRO B N 1
ATOM 5236 C CA . PRO B 1 302 ? 13.453 0.95 7.203 1 96.94 302 PRO B CA 1
ATOM 5237 C C . PRO B 1 302 ? 14.117 1.925 8.18 1 96.94 302 PRO B C 1
ATOM 5239 O O . PRO B 1 302 ? 13.484 2.365 9.141 1 96.94 302 PRO B O 1
ATOM 5242 N N . GLU B 1 303 ? 15.297 2.285 7.883 1 96.44 303 GLU B N 1
ATOM 5243 C CA . GLU B 1 303 ? 16.109 3.111 8.773 1 96.44 303 GLU B CA 1
ATOM 5244 C C . GLU B 1 303 ? 15.43 4.449 9.055 1 96.44 303 GLU B C 1
ATOM 5246 O O . GLU B 1 303 ? 15.438 4.926 10.188 1 96.44 303 GLU B O 1
ATOM 5251 N N . TRP B 1 304 ? 14.867 5.082 8.078 1 96.31 304 TRP B N 1
ATOM 5252 C CA . TRP B 1 304 ? 14.25 6.391 8.266 1 96.31 304 TRP B CA 1
ATOM 5253 C C . TRP B 1 304 ? 13.102 6.309 9.273 1 96.31 304 TRP B C 1
ATOM 5255 O O . TRP B 1 304 ? 12.883 7.242 10.047 1 96.31 304 TRP B O 1
ATOM 5265 N N . LEU B 1 305 ? 12.391 5.25 9.242 1 97.44 305 LEU B N 1
ATOM 5266 C CA . LEU B 1 305 ? 11.258 5.078 10.148 1 97.44 305 LEU B CA 1
ATOM 5267 C C . LEU B 1 305 ? 11.742 4.855 11.586 1 97.44 305 LEU B C 1
ATOM 5269 O O . LEU B 1 305 ? 11.141 5.371 12.531 1 97.44 305 LEU B O 1
ATOM 5273 N N . VAL B 1 306 ? 12.805 4.094 11.727 1 97.12 306 VAL B N 1
ATOM 5274 C CA . VAL B 1 306 ? 13.406 3.861 13.039 1 97.12 306 VAL B CA 1
ATOM 5275 C C . VAL B 1 306 ? 13.891 5.188 13.625 1 97.12 306 VAL B C 1
ATOM 5277 O O . VAL B 1 306 ? 13.625 5.492 14.789 1 97.12 306 VAL B O 1
ATOM 5280 N N . ASN B 1 307 ? 14.516 5.938 12.805 1 97.81 307 ASN B N 1
ATOM 5281 C CA . ASN B 1 307 ? 15.016 7.238 13.234 1 97.81 307 ASN B CA 1
ATOM 5282 C C . ASN B 1 307 ? 13.875 8.188 13.594 1 97.81 307 ASN B C 1
ATOM 5284 O O . ASN B 1 307 ? 13.961 8.922 14.578 1 97.81 307 ASN B O 1
ATOM 5288 N N . LEU B 1 308 ? 12.891 8.211 12.844 1 97.12 308 LEU B N 1
ATOM 5289 C CA . LEU B 1 308 ? 11.727 9.047 13.109 1 97.12 308 LEU B CA 1
ATOM 5290 C C . LEU B 1 308 ? 11.094 8.688 14.445 1 97.12 308 LEU B C 1
ATOM 5292 O O . LEU B 1 308 ? 10.758 9.57 15.234 1 97.12 308 LEU B O 1
ATOM 5296 N N . ARG B 1 309 ? 10.914 7.449 14.672 1 96.5 309 ARG B N 1
ATOM 5297 C CA . ARG B 1 309 ? 10.32 6.996 15.922 1 96.5 309 ARG B CA 1
ATOM 5298 C C . ARG B 1 309 ? 11.133 7.48 17.125 1 96.5 309 ARG B C 1
ATOM 5300 O O . ARG B 1 309 ? 10.562 7.898 18.141 1 96.5 309 ARG B O 1
ATOM 5307 N N . GLU B 1 310 ? 12.406 7.367 17.031 1 96.81 310 GLU B N 1
ATOM 5308 C CA . GLU B 1 310 ? 13.273 7.82 18.109 1 96.81 310 GLU B CA 1
ATOM 5309 C C . GLU B 1 310 ? 13.133 9.32 18.344 1 96.81 310 GLU B C 1
ATOM 5311 O O . GLU B 1 310 ? 13.055 9.773 19.5 1 96.81 310 GLU B O 1
ATOM 5316 N N . LYS B 1 311 ? 13.07 10.047 17.328 1 96.94 311 LYS B N 1
ATOM 5317 C CA . LYS B 1 311 ? 12.891 11.492 17.438 1 96.94 311 LYS B CA 1
ATOM 5318 C C . LYS B 1 311 ? 11.555 11.836 18.078 1 96.94 311 LYS B C 1
ATOM 5320 O O . LYS B 1 311 ? 11.484 12.734 18.922 1 96.94 311 LYS B O 1
ATOM 5325 N N . LEU B 1 312 ? 10.531 11.188 17.672 1 96.62 312 LEU B N 1
ATOM 5326 C CA . LEU B 1 312 ? 9.195 11.422 18.203 1 96.62 312 LEU B CA 1
ATOM 5327 C C . LEU B 1 312 ? 9.125 11.062 19.688 1 96.62 312 LEU B C 1
ATOM 5329 O O . LEU B 1 312 ? 8.484 11.758 20.469 1 96.62 312 LEU B O 1
ATOM 5333 N N . LYS B 1 313 ? 9.82 10 20.031 1 95.06 313 LYS B N 1
ATOM 5334 C CA . LYS B 1 313 ? 9.859 9.586 21.438 1 95.06 313 LYS B CA 1
ATOM 5335 C C . LYS B 1 313 ? 10.539 10.648 22.297 1 95.06 313 LYS B C 1
ATOM 5337 O O . LYS B 1 313 ? 10.086 10.93 23.422 1 95.06 313 LYS B O 1
ATOM 5342 N N . GLU B 1 314 ? 11.555 11.172 21.797 1 95.88 314 GLU B N 1
ATOM 5343 C CA . GLU B 1 314 ? 12.234 12.242 22.516 1 95.88 314 GLU B CA 1
ATOM 5344 C C . GLU B 1 314 ? 11.336 13.469 22.656 1 95.88 314 GLU B C 1
ATOM 5346 O O . GLU B 1 314 ? 11.297 14.094 23.719 1 95.88 314 GLU B O 1
ATOM 5351 N N . ALA B 1 315 ? 10.672 13.812 21.656 1 94.19 315 ALA B N 1
ATOM 5352 C CA . ALA B 1 315 ? 9.742 14.945 21.703 1 94.19 315 ALA B CA 1
ATOM 5353 C C . ALA B 1 315 ? 8.641 14.711 22.734 1 94.19 315 ALA B C 1
ATOM 5355 O O . ALA B 1 315 ? 8.234 15.633 23.438 1 94.19 315 ALA B O 1
ATOM 5356 N N . MET B 1 316 ? 8.172 13.531 22.797 1 95.62 316 MET B N 1
ATOM 5357 C CA . MET B 1 316 ? 7.121 13.18 23.75 1 95.62 316 MET B CA 1
ATOM 5358 C C . MET B 1 316 ? 7.605 13.375 25.188 1 95.62 316 MET B C 1
ATOM 5360 O O . MET B 1 316 ? 6.863 13.859 26.047 1 95.62 316 MET B O 1
ATOM 5364 N N . LYS B 1 317 ? 8.82 12.984 25.391 1 94.62 317 LYS B N 1
ATOM 5365 C CA . LYS B 1 317 ? 9.398 13.141 26.719 1 94.62 317 LYS B CA 1
ATOM 5366 C C . LYS B 1 317 ? 9.43 14.609 27.141 1 94.62 317 LYS B C 1
ATOM 5368 O O . LYS B 1 317 ? 9.086 14.953 28.266 1 94.62 317 LYS B O 1
ATOM 5373 N N . ASN B 1 318 ? 9.75 15.438 26.203 1 92.56 318 ASN B N 1
ATOM 5374 C CA . ASN B 1 318 ? 9.789 16.875 26.469 1 92.56 318 ASN B CA 1
ATOM 5375 C C . ASN B 1 318 ? 8.398 17.438 26.719 1 92.56 318 ASN B C 1
ATOM 5377 O O . ASN B 1 318 ? 8.203 18.25 27.625 1 92.56 318 ASN B O 1
ATOM 5381 N N . GLU B 1 319 ? 7.473 17.016 25.984 1 92.69 319 GLU B N 1
ATOM 5382 C CA . GLU B 1 319 ? 6.105 17.531 26.062 1 92.69 319 GLU B CA 1
ATOM 5383 C C . GLU B 1 319 ? 5.422 17.109 27.359 1 92.69 319 GLU B C 1
ATOM 5385 O O . GLU B 1 319 ? 4.562 17.828 27.875 1 92.69 319 GLU B O 1
ATOM 5390 N N . SER B 1 320 ? 5.836 16.016 27.891 1 94.25 320 SER B N 1
ATOM 5391 C CA . SER B 1 320 ? 5.117 15.461 29.031 1 94.25 320 SER B CA 1
ATOM 5392 C C . SER B 1 320 ? 5.766 15.875 30.344 1 94.25 320 SER B C 1
ATOM 5394 O O . SER B 1 320 ? 5.34 15.438 31.406 1 94.25 320 SER B O 1
ATOM 5396 N N . SER B 1 321 ? 6.738 16.734 30.328 1 90.12 321 SER B N 1
ATOM 5397 C CA . SER B 1 321 ? 7.543 17.062 31.5 1 90.12 321 SER B CA 1
ATOM 5398 C C . SER B 1 321 ? 6.703 17.75 32.562 1 90.12 321 SER B C 1
ATOM 5400 O O . SER B 1 321 ? 6.961 17.594 33.75 1 90.12 321 SER B O 1
ATOM 5402 N N . CYS B 1 322 ? 5.664 18.438 32.156 1 89.44 322 CYS B N 1
ATOM 5403 C CA . CYS B 1 322 ? 4.91 19.219 33.125 1 89.44 322 CYS B CA 1
ATOM 5404 C C . CY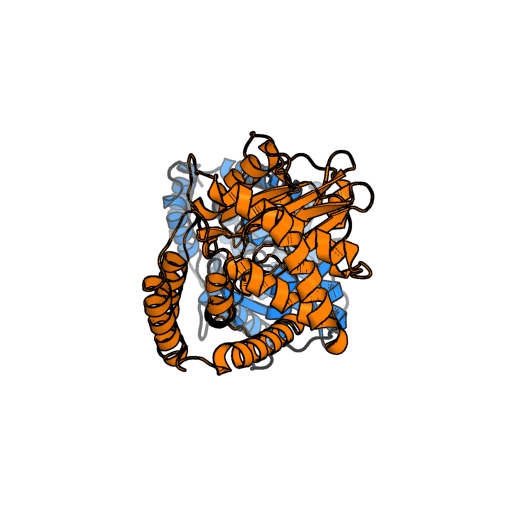S B 1 322 ? 3.525 18.625 33.375 1 89.44 322 CYS B C 1
ATOM 5406 O O . CYS B 1 322 ? 2.68 19.25 34 1 89.44 322 CYS B O 1
ATOM 5408 N N . PHE B 1 323 ? 3.291 17.484 32.906 1 93.31 323 PHE B N 1
ATOM 5409 C CA . PHE B 1 323 ? 1.959 16.891 33.031 1 93.31 323 PHE B CA 1
ATOM 5410 C C . PHE B 1 323 ? 1.566 16.719 34.5 1 93.31 323 PHE B C 1
ATOM 5412 O O . PHE B 1 323 ? 2.361 16.234 35.281 1 93.31 323 PHE B O 1
ATOM 5419 N N . GLY B 1 324 ? 0.468 17.125 34.844 1 85.88 324 GLY B N 1
ATOM 5420 C CA . GLY B 1 324 ? -0.081 16.891 36.156 1 85.88 324 GLY B CA 1
ATOM 5421 C C . GLY B 1 324 ? 0.282 17.969 37.156 1 85.88 324 GLY B C 1
ATOM 5422 O O . GLY B 1 324 ? -0.22 17.984 38.281 1 85.88 324 GLY B O 1
ATOM 5423 N N . LEU B 1 325 ? 1.105 18.828 36.781 1 85.94 325 LEU B N 1
ATOM 5424 C CA . LEU B 1 325 ? 1.458 19.938 37.656 1 85.94 325 LEU B CA 1
ATOM 5425 C C . LEU B 1 325 ? 0.387 21.016 37.625 1 85.94 325 LEU B C 1
ATOM 5427 O O . LEU B 1 325 ? -0.374 21.125 36.688 1 85.94 325 LEU B O 1
ATOM 5431 N N . ASP B 1 326 ? 0.352 21.75 38.719 1 84 326 ASP B N 1
ATOM 5432 C CA . ASP B 1 326 ? -0.615 22.844 38.781 1 84 326 ASP B CA 1
ATOM 5433 C C . ASP B 1 326 ? -0.37 23.859 37.688 1 84 326 ASP B C 1
ATOM 5435 O O . ASP B 1 326 ? 0.775 24.109 37.312 1 84 326 ASP B O 1
ATOM 5439 N N . ILE B 1 327 ? -1.548 24.391 37.219 1 79.88 327 ILE B N 1
ATOM 5440 C CA . ILE B 1 327 ? -1.461 25.391 36.156 1 79.88 327 ILE B CA 1
ATOM 5441 C C . ILE B 1 327 ? -1.276 26.781 36.75 1 79.88 327 ILE B C 1
ATOM 5443 O O . ILE B 1 327 ? -2.018 27.172 37.656 1 79.88 327 ILE B O 1
#

InterPro domains:
  IPR002575 Aminoglycoside phosphotransferase [PF01636] (49-252)
  IPR011009 Protein kinase-like domain superfamily [SSF56112] (32-314)
  IPR050249 Pseudomonas-type Homoserine Kinase [PTHR21064] (59-310)

Sequence (654 aa):
MLKLKYLFDNVNLAEMLLGNWEYDKESIDLFKYYRISSNAIYPFQARGKTQMLRFSPKSEKWQDNILAELEFITYLRTKKYGVLETVVSKNGEELVEAQTPWGDYFASVFKRVAGVQLNKTDLSDSIIFNYGKALGKLHQLSSEYNPIKNKRWSYSDVLNWIQTVLIDFPNETSALMETKLLQDYFDSIPITKNNFGLIHYDFEYDNVFYDEKSQSCNIIDFDDAMYHWYAVDIEQALYSLQDCIPAEMFQQKQQCFLDGYRTEYELSADMMSLLPACRRFANLYGYVRVLRSVEEKWENEPEWLVNLREKLKEAMKNESSCFGLDIMLKLKYLFDNVNLAEMLLGNWEYDKESIDLFKYYRISSNAIYPFQARGKTQMLRFSPKSEKWQDNILAELEFITYLRTKKYGVLETVVSKNGEELVEAQTPWGDYFASVFKRVAGVQLNKTDLSDSIIFNYGKALGKLHQLSSEYNPIKNKRWSYSDVLNWIQTVLIDFPNETSALMETK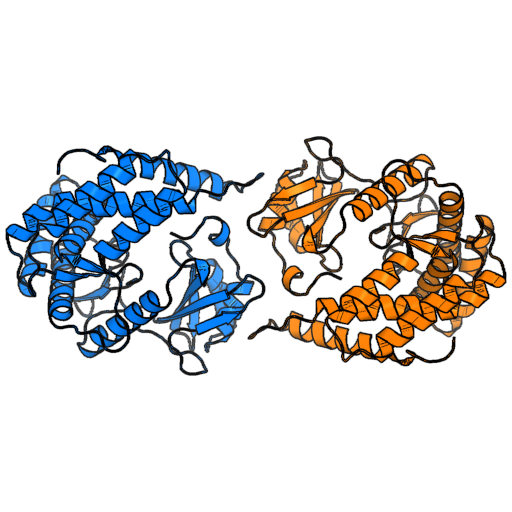LLQDYFDSIPITKNNFGLIHYDFEYDNVFYDEKSQSCNIIDFDDAMYHWYAVDIEQALYSLQDCIPAEMFQQKQQCFLDGYRTEYELSADMMSLLPACRRFANLYGYVRVLRSVEEKWENEPEWLVNLREKLKEAMKNESSCFGLDI

Foldseek 3Di:
DAAPVPQDDDLPVQVVVCVQAAFDPVQSVQQVVWGDDLWIWGWGHHPRFIKIKTKDAPVSDDPLQVVQLQQLQVLCVVVVQFEKDWDATPVRHQWDWDQDPVGIMIITMIGDGDAAQQLPDPLDLLLLLQLLLSLLQSLLSQLVDDDDPGAHAALVVLLVVLVVLCVVVVVPVLLVLLSVQLVVVQVPDDDDSAFKGWHLLQSERRQWGAHPVVRHIHGYDSSPIHIDTSLLNLLNHLVRVPVRDPPVCSVVSNVSSNNSSVVRGDDDPVSVVCNVSSLLSVLSSLLSVLVNNHVDDDPPDDPVSVVVNVVSVVSNCVSSVCRNPHD/DAAPVPQDDDLPVQVVVCVQAAFDPVQSVQQVVWGDDLWIWGWGHHPRFIKIKTKDAPVSDDPLQVVQLLQLQVLCVVVVQFEKDWDATPVRHQWDWDQDPVGIMIITMIGDGDAAQQLPDPLDLLLLLQLLLSLLQSLLSQLVDDDDPGAHAALVVLLVVLVVLCVVVVVPVLLVLLSVQLVVVQVPDDDDSQFKGWHLLQSERRQWGAHPVVSHIHGYDSSPIHIDTSLLNLLNHLVRVPVRDDPVCSVVSNVSSNNSSVVRGDDDPVSVVCNVSSLLSVLSSLLSVLVNNHVDDDPPDDPVSVVVNVVSVVSNCVSSVCGNPHD

pLDDT: mean 96.05, std 3.17, range [78.06, 98.81]

Secondary structure (DSSP, 8-state):
---GGG-S--HHHHHHHHTTS---GGGGGGGGG-EESSSEEEEEEETTEEEEEEEEEGGGS-HHHHHHHHHHHHHHHHTT--B--EE--TTS-SSEEEEETTEEEEEEEEEPPSSEEGGGS---HHHHHHHHHHHHHHHHHHHH---SS----BHHHHHHHHHHHHTT-TT-HHHHHHHHHHHHHHHHSPP-TTTEEEE-S---GGGEEEETTTTEEEE--GGG-EEEETHHHHHHHHHHHTTTS-HHHHHHHHHHHHHHHHTTS---HHHHTTHHHHHHHHHHHHHHHHHHHT----TT--HHHHHHHHHHHHHHHHHTTTTTS--/---GGG-S--HHHHHHHHTTS---GGGGGGGGG-EESSSEEEEEEETTEEEEEEEEEGGGS-HHHHHHHHHHHHHHHHTT--B--EE--TTS-SSEEEEETTEEEEEEEEEPPSSEEGGGS---HHHHHHHHHHHHHHHHHHHH---SS----BHHHHHHHHHHHHTT-TT-HHHHHHHHHHHHHHHHSPP-TTTEEEE-S---GGGEEEETTTTEEEE--GGG-EEEETHHHHHHHHHHHTTTS-HHHHHHHHHHHHHHHHTTS---HHHHTTHHHHHHHHHHHHHHHHHHHT----TT--HHHHHHHHHHHHHHHHHTTTTTS--

Nearest PDB structures (foldseek):
  6sul-assembly2_C  TM=8.283E-01  e=1.508E-20  Bacillus pumilus
  6sun-assembly1_A  TM=7.870E-01  e=6.934E-20  Bacillus pumilus
  6sv5-assembly1_A  TM=7.699E-01  e=8.559E-20  Bacillus pumilus
  2ppq-assembly1_A-2  TM=6.485E-01  e=2.284E-12  Agrobacterium fabrum str. C58
  5iqg-assembly1_A  TM=6.835E-01  e=1.006E-06  Staphylococcus aureus

Organism: NCBI:txid1637975

Solvent-accessible surface area (backbone atoms only — not comparable to full-atom values): 34909 Å² total; per-residue (Å²): 91,45,44,58,67,71,58,62,88,53,67,69,59,52,51,30,60,50,56,48,38,82,60,40,78,78,28,60,71,41,45,80,67,48,49,63,50,70,41,37,37,34,40,35,26,40,93,84,38,61,28,36,40,36,34,39,51,46,90,78,54,56,68,53,44,54,52,16,40,54,52,50,43,51,52,40,47,76,70,69,45,52,53,50,44,78,42,58,28,76,87,66,39,61,66,43,79,43,64,47,79,91,44,48,30,39,34,36,34,30,44,64,66,65,55,41,43,40,78,77,54,86,67,43,63,67,54,34,16,41,53,19,24,49,51,15,41,48,49,45,53,26,48,68,59,72,75,86,89,39,67,54,55,33,55,67,52,51,50,49,48,49,54,60,59,40,66,82,38,73,84,50,53,48,59,52,46,29,48,53,53,49,51,56,53,57,70,67,52,86,82,45,66,79,47,34,32,58,35,46,49,58,51,27,49,84,31,30,16,44,21,79,90,74,70,42,49,27,40,51,72,52,82,63,36,28,34,36,50,51,41,38,33,53,42,35,29,54,57,45,45,57,77,77,41,59,79,88,48,40,67,60,48,52,49,32,18,51,55,22,15,51,74,49,26,84,76,56,71,71,42,62,71,42,32,66,61,37,51,51,49,51,27,50,54,52,36,52,37,49,56,62,18,61,65,74,82,58,71,55,62,55,68,68,57,55,52,46,52,54,52,52,51,53,50,37,55,63,44,51,69,62,48,60,55,88,129,90,45,43,57,66,71,57,62,90,51,68,70,59,52,51,30,58,50,55,48,38,80,60,41,79,80,28,59,71,40,44,80,68,46,49,63,50,70,41,36,37,32,41,34,27,40,94,84,38,59,28,36,40,36,34,39,51,47,91,78,55,56,68,51,43,55,52,17,38,53,51,48,44,50,51,39,46,77,71,70,44,51,54,49,43,78,43,57,29,77,87,65,37,60,67,43,79,42,64,49,81,91,45,49,30,38,37,35,34,31,44,65,65,67,57,40,42,41,78,76,52,84,68,43,64,68,55,34,17,42,52,20,26,48,52,15,40,49,47,45,52,26,49,70,58,73,76,85,89,38,66,53,54,32,57,67,52,51,52,50,48,49,54,58,58,41,65,81,38,75,84,50,52,50,60,53,46,30,48,52,53,50,51,55,52,57,69,68,51,86,82,44,67,80,47,33,34,58,34,44,49,58,51,26,49,83,32,30,14,43,22,78,89,74,69,43,48,27,40,49,71,54,83,62,35,27,33,38,51,52,40,39,31,52,40,36,28,53,56,46,45,56,77,76,40,61,78,88,48,40,67,60,49,49,48,33,19,50,54,21,15,51,74,50,26,82,77,56,72,72,42,62,72,43,31,67,60,36,51,52,49,51,27,49,54,51,36,51,37,48,56,63,17,61,64,74,81,60,71,54,62,55,66,70,57,57,52,47,51,52,53,52,52,52,51,37,56,63,43,51,70,60,49,61,55,89,130

Radius of gyration: 32.49 Å; Cα contacts (8 Å, |Δi|>4): 1042; chains: 2; bounding box: 52×92×78 Å